Protein AF-A0A8S4RNW5-F1 (afdb_monomer_lite)

InterPro domains:
  IPR000172 Glucose-methanol-choline oxidoreductase, N-terminal [PF00732] (8-114)
  IPR007867 Glucose-methanol-choline oxidoreductase, C-terminal [PF05199] (219-259)
  IPR012132 Glucose-methanol-choline oxidoreductase [PTHR11552] (3-286)
  IPR029063 S-adenosyl-L-methionine-dependent methyltransferase superfamily [G3DSA:3.40.50.150] (297-457)
  IPR029063 S-adenosyl-L-methionine-dependent methyltransferase superfamily [SSF53335] (312-445)
  IPR036188 FAD/NAD(P)-binding domain superfamily [G3DSA:3.50.50.60] (15-107)
  IPR036188 FAD/NAD(P)-binding domain superfamily [SSF51905] (7-129)

Secondary structure (DSSP, 8-state):
-PPP-SEETTEE--HIIIIITTTTTT-TT----SS-EEEEEEE-TTS-EEEEEEEETTEEEEEE-SS-----SHHHHHHHHHHHTTEE-HHHHHTTT---SEE--TT--B----EEE---EEPPTTT-----HHHHHHHHHHHHH-SS--SGGG--GGGG-EEEE-SSTT-SS--EEEEEEEESSHHHHHH-HHHHHHT--S-TT--SEEEEEEEESS----BEEE--SS-TTSPPEEE--TT-SGGGHHHHHHHHHHHHS---HHHHHHHHHHHHHH-EEE--SS-TTS-EEE--TTSGGGG--GGG-SSS--GGGS--HHHHHHHHHHHH-GGGTTTSEEEEET-TTSHHHHHHHHTT-SEEEEE-SSHHHHHHHHHHHHHTT---EEE-S--TTS--TT-SEEEESS--SSHHHHHHHHHHHHHHHHTT-EEEE---TTTTTS--S---------------

pLDDT: mean 87.89, std 13.85, range [27.62, 98.62]

Organism: NCBI:txid348720

Foldseek 3Di:
DFDDDCDDLLHHNDCCNPPPVVCVVPDPPDDDDPQWAFQEFDADLVRAGFWTWTDHPNDIDIDGDPPDDDQDPDPFVSLLHCLSHQHEAPVQSVLQVHHHPYHDHRFWFDADWDKDWADKFFADPVPFQADDPVVQVVLVVVQVPDPRGDDLSSDQAQQSDKDFDDLDPPDPGGQKMWGKFADAPVVVCVVPVPVSVVPVPGRRSGHRIIITMMIGNDDPFIWGWHQDNVHSSDGIDTGNRPCVDVVSVSSNVSRRLVRPQCPDPVVLVVLVVLLPQQWDFDLPALRSLFTATARDPPGPVVPDDCVRDPDVDLQLRDCDPLNRLLLNLCLVPLVLAAQFAEEEEQCRQVSNQLSSQVSHHVAYEDEYLHVSSQSNNCVRCVVSVHDHHYDNDDCQPHDPPRGQEYEDGPPVPDPVSVVSNQVRVLVVQVVNHAYRGEDEPVVVVPRDHPHPHSDHDDPDDDDD

Sequence (464 aa):
MQSQTTAVDGERASTNHVLIRPIRHKRPNLFIRTNSEVQKILIDEYNNAYGVVFTKDNKEYKAYASKEVIVSAGVVNSPKLLMLSGIGPKEHLESLNIPVVKDLAVGENLQDHVSFNGMIVALSNETATTVCEEQILSDIKEYAKMKSKNGPLSGLGPIMSAAFVKSEPNLIAPDLQYQANHVPNWRQFIADPITSEKTAILPCAYYDAVVPRIMNLVPKSKGKLLLNKSDPHGPPIIHSNYLGDDRDIKPLMKGIRRSQVPTCSMMLKEFTAQFLRHTAPSRRHLTPELVLRLVTPSCPLWSARIEDSPFSDPFWGFYWPGGQATARYILDNSDIIRHRGVLDVGCGCGAGAIAAAMRNAKQVVANDIDPFAVIATNINAELNKIKVKTDVDDYVGRSCKDFDVILIGDMFYDEEFASVLFEWLNKLTADNKLIACILNSELGHSLPGKHSAVARFRKTTCDY

Radius of gyration: 31.72 Å; chains: 1; bounding box: 74×57×90 Å

Structure (mmCIF, N/CA/C/O backbone):
data_AF-A0A8S4RNW5-F1
#
_entry.id   AF-A0A8S4RNW5-F1
#
loop_
_atom_site.group_PDB
_atom_site.id
_atom_site.type_symbol
_atom_site.label_atom_id
_atom_site.label_alt_id
_atom_site.label_comp_id
_atom_site.label_asym_id
_atom_site.label_entity_id
_atom_site.label_seq_id
_atom_site.pdbx_PDB_ins_code
_atom_site.Cartn_x
_atom_site.Cartn_y
_atom_site.Cartn_z
_atom_site.occupancy
_atom_site.B_iso_or_equiv
_atom_site.auth_seq_id
_atom_site.auth_comp_id
_atom_site.auth_asym_id
_atom_site.auth_atom_id
_atom_site.pdbx_PDB_model_num
ATOM 1 N N . MET A 1 1 ? -1.239 18.654 -7.019 1.00 42.66 1 MET A N 1
ATOM 2 C CA . MET A 1 1 ? -2.241 18.575 -5.934 1.00 42.66 1 MET A CA 1
ATOM 3 C C . MET A 1 1 ? -1.449 18.571 -4.635 1.00 42.66 1 MET A C 1
ATOM 5 O O . MET A 1 1 ? -0.552 17.748 -4.533 1.00 42.66 1 MET A O 1
ATOM 9 N N . GLN A 1 2 ? -1.647 19.527 -3.723 1.00 52.03 2 GLN A N 1
ATOM 10 C CA . GLN A 1 2 ? -0.993 19.460 -2.408 1.00 52.03 2 GLN A CA 1
ATOM 11 C C . GLN A 1 2 ? -1.702 18.383 -1.585 1.00 52.03 2 GLN A C 1
ATOM 13 O O . GLN A 1 2 ? -2.925 18.436 -1.446 1.00 52.03 2 GLN A O 1
ATOM 18 N N . SER A 1 3 ? -0.958 17.395 -1.086 1.00 69.38 3 SER A N 1
ATOM 19 C CA . SER A 1 3 ? -1.514 16.394 -0.175 1.00 69.38 3 SER A CA 1
ATOM 20 C C . SER A 1 3 ? -1.998 17.086 1.094 1.00 69.38 3 SER A C 1
ATOM 22 O O . SER A 1 3 ? -1.244 17.819 1.732 1.00 69.38 3 SER A O 1
ATOM 24 N N . GLN A 1 4 ? -3.263 16.868 1.451 1.00 79.38 4 GLN A N 1
ATOM 25 C CA . GLN A 1 4 ? -3.797 17.327 2.728 1.00 79.38 4 GLN A CA 1
ATOM 26 C C . GLN A 1 4 ? -3.283 16.430 3.848 1.00 79.38 4 GLN A C 1
ATOM 28 O O . GLN A 1 4 ? -3.203 15.210 3.706 1.00 79.38 4 GLN A O 1
ATOM 33 N N . THR A 1 5 ? -2.946 17.041 4.976 1.00 84.31 5 THR A N 1
ATOM 34 C CA . THR A 1 5 ? -2.356 16.350 6.122 1.00 84.31 5 THR A CA 1
ATOM 35 C C . THR A 1 5 ? -3.096 16.752 7.385 1.00 84.31 5 THR A C 1
ATOM 37 O O . THR A 1 5 ? -3.551 17.888 7.499 1.00 84.31 5 THR A O 1
ATOM 40 N N . THR A 1 6 ? -3.182 15.861 8.373 1.00 89.88 6 THR A N 1
ATOM 41 C CA . THR A 1 6 ? -3.758 16.176 9.692 1.00 89.88 6 THR A CA 1
ATOM 42 C C . THR A 1 6 ? -2.746 16.932 10.562 1.00 89.88 6 THR A C 1
ATOM 44 O O . THR A 1 6 ? -2.322 16.446 11.617 1.00 89.88 6 THR A O 1
ATOM 47 N N . ALA A 1 7 ? -2.318 18.100 10.088 1.00 88.88 7 ALA A N 1
ATOM 48 C CA . ALA A 1 7 ? -1.363 18.981 10.744 1.00 88.88 7 ALA A CA 1
ATOM 49 C C . ALA A 1 7 ? -1.788 20.450 10.588 1.00 88.88 7 ALA A C 1
ATOM 51 O O . ALA A 1 7 ? -2.338 20.829 9.557 1.00 88.88 7 ALA A O 1
ATOM 52 N N . VAL A 1 8 ? -1.548 21.257 11.619 1.00 88.31 8 VAL A N 1
ATOM 53 C CA . VAL A 1 8 ? -1.801 22.703 11.653 1.00 88.31 8 VAL A CA 1
ATOM 54 C C . VAL A 1 8 ? -0.625 23.376 12.350 1.00 88.31 8 VAL A C 1
ATOM 56 O O . VAL A 1 8 ? -0.149 22.861 13.358 1.00 88.31 8 VAL A O 1
ATOM 59 N N . ASP A 1 9 ? -0.126 24.476 11.785 1.00 88.00 9 ASP A N 1
ATOM 60 C CA . ASP A 1 9 ? 1.001 25.252 12.325 1.00 88.00 9 ASP A CA 1
ATOM 61 C C . ASP A 1 9 ? 2.217 24.393 12.713 1.00 88.00 9 ASP A C 1
ATOM 63 O O . ASP A 1 9 ? 2.821 24.587 13.764 1.00 88.00 9 ASP A O 1
ATOM 67 N N . GLY A 1 10 ? 2.534 23.401 11.871 1.00 88.75 10 GLY A N 1
ATOM 68 C CA . GLY A 1 10 ? 3.649 22.470 12.056 1.00 88.75 10 GLY A CA 1
ATOM 69 C C . GLY A 1 10 ? 3.427 21.385 13.115 1.00 88.75 10 GLY A C 1
ATOM 70 O O . GLY A 1 10 ? 4.321 20.576 13.330 1.00 88.75 10 GLY A O 1
ATOM 71 N N . GLU A 1 11 ? 2.247 21.310 13.739 1.00 90.38 11 GLU A N 1
ATOM 72 C CA . GLU A 1 11 ? 1.900 20.310 14.752 1.00 90.38 11 GLU A CA 1
ATOM 73 C C . GLU A 1 11 ? 0.801 19.351 14.288 1.00 90.38 11 GLU A C 1
ATOM 75 O O . GLU A 1 11 ? -0.068 19.679 13.484 1.00 90.38 11 GLU A O 1
ATOM 80 N N . ARG A 1 12 ? 0.776 18.146 14.866 1.00 91.75 12 ARG A N 1
ATOM 81 C CA . ARG A 1 12 ? -0.306 17.179 14.646 1.00 91.75 12 ARG A CA 1
ATOM 82 C C . ARG A 1 12 ? -1.655 17.736 15.124 1.00 91.75 12 ARG A C 1
ATOM 84 O O . ARG A 1 12 ? -1.872 17.925 16.323 1.00 91.75 12 ARG A O 1
ATOM 91 N N . ALA A 1 13 ? -2.618 17.815 14.210 1.00 93.81 13 ALA A N 1
ATOM 92 C CA . ALA A 1 13 ? -4.005 18.178 14.493 1.00 93.81 13 ALA A CA 1
ATOM 93 C C . ALA A 1 13 ? -4.848 16.926 14.807 1.00 93.81 13 ALA A C 1
ATOM 95 O O . ALA A 1 13 ? -5.610 16.437 13.975 1.00 93.81 13 ALA A O 1
ATOM 96 N N . SER A 1 14 ? -4.688 16.352 16.006 1.00 94.75 14 SER A N 1
ATOM 97 C CA . SER A 1 14 ? -5.487 15.185 16.423 1.00 94.75 14 SER A CA 1
ATOM 98 C C . SER A 1 14 ? -6.941 15.554 16.741 1.00 94.75 14 SER A C 1
ATOM 100 O O . SER A 1 14 ? -7.240 16.690 17.110 1.00 94.75 14 SER A O 1
ATOM 102 N N . THR A 1 15 ? -7.851 14.576 16.697 1.00 94.31 15 THR A N 1
ATOM 103 C CA . THR A 1 15 ? -9.258 14.764 17.104 1.00 94.31 15 THR A CA 1
ATOM 104 C C . THR A 1 15 ? -9.376 15.316 18.527 1.00 94.31 15 THR A C 1
ATOM 106 O O . THR A 1 15 ? -10.154 16.235 18.772 1.00 94.31 15 THR A O 1
ATOM 109 N N . ASN A 1 16 ? -8.555 14.832 19.465 1.00 94.25 16 ASN A N 1
ATOM 110 C CA . ASN A 1 16 ? -8.503 15.377 20.820 1.00 94.25 16 ASN A CA 1
ATOM 111 C C . ASN A 1 16 ? -8.013 16.833 20.840 1.00 94.25 16 ASN A C 1
ATOM 113 O O . ASN A 1 16 ? -8.606 17.647 21.542 1.00 94.25 16 ASN A O 1
ATOM 117 N N . HIS A 1 17 ? -6.958 17.168 20.086 1.00 93.50 17 HIS A N 1
ATOM 118 C CA . HIS A 1 17 ? -6.445 18.540 20.016 1.00 93.50 17 HIS A CA 1
ATOM 119 C C . HIS A 1 17 ? -7.528 19.501 19.521 1.00 93.50 17 HIS A C 1
ATOM 121 O O . HIS A 1 17 ? -7.762 20.528 20.152 1.00 93.50 17 HIS A O 1
ATOM 127 N N . VAL A 1 18 ? -8.189 19.154 18.415 1.00 94.56 18 VAL A N 1
ATOM 128 C CA . VAL A 1 18 ? -9.098 20.061 17.708 1.00 94.56 18 VAL A CA 1
ATOM 129 C C . VAL A 1 18 ? -10.486 20.104 18.352 1.00 94.56 18 VAL A C 1
ATOM 131 O O . VAL A 1 18 ? -11.054 21.180 18.505 1.00 94.56 18 VAL A O 1
ATOM 134 N N . LEU A 1 19 ? -11.042 18.958 18.760 1.00 95.25 19 LEU A N 1
ATOM 135 C CA . LEU A 1 19 ? -12.449 18.869 19.176 1.00 95.25 19 LEU A CA 1
ATOM 136 C C . LEU A 1 19 ? -12.644 18.860 20.695 1.00 95.25 19 LEU A C 1
ATOM 138 O O . LEU A 1 19 ? -13.612 19.431 21.188 1.00 95.25 19 LEU A O 1
ATOM 142 N N . ILE A 1 20 ? -11.752 18.210 21.450 1.00 96.38 20 ILE A N 1
ATOM 143 C CA . ILE A 1 20 ? -11.988 17.898 22.871 1.00 96.38 20 ILE A CA 1
ATOM 144 C C . ILE A 1 20 ? -11.229 18.838 23.811 1.00 96.38 20 ILE A C 1
ATOM 146 O O . ILE A 1 20 ? -11.818 19.427 24.723 1.00 96.38 20 ILE A O 1
ATOM 150 N N . ARG A 1 21 ? -9.922 19.020 23.594 1.00 95.00 21 ARG A N 1
ATOM 151 C CA . ARG A 1 21 ? -9.050 19.878 24.412 1.00 95.00 21 ARG A CA 1
ATOM 152 C C . ARG A 1 21 ? -9.602 21.302 24.593 1.00 95.00 21 ARG A C 1
ATOM 154 O O . ARG A 1 21 ? -9.534 21.781 25.726 1.00 95.00 21 ARG A O 1
ATOM 161 N N . PRO A 1 22 ? -10.204 21.963 23.581 1.00 96.06 22 PRO A N 1
ATOM 162 C CA . PRO A 1 22 ? -10.723 23.323 23.741 1.00 96.06 22 PRO A CA 1
ATOM 163 C C . PRO A 1 22 ? -11.964 23.431 24.641 1.00 96.06 22 PRO A C 1
ATOM 165 O O . PRO A 1 22 ? -12.243 24.516 25.156 1.00 96.06 22 PRO A O 1
ATOM 168 N N . ILE A 1 23 ? -12.713 22.333 24.831 1.00 97.38 23 ILE A N 1
ATOM 169 C CA . ILE A 1 23 ? -14.019 22.330 25.518 1.00 97.38 23 ILE A CA 1
ATOM 170 C C . ILE A 1 23 ? -14.042 21.551 26.839 1.00 97.38 23 ILE A C 1
ATOM 172 O O . ILE A 1 23 ? -14.920 21.807 27.661 1.00 97.38 23 ILE A O 1
ATOM 176 N N . ARG A 1 24 ? -13.088 20.640 27.083 1.00 95.19 24 ARG A N 1
ATOM 177 C CA . ARG A 1 24 ? -13.108 19.698 28.226 1.00 95.19 24 ARG A CA 1
ATOM 178 C C . ARG A 1 24 ? -13.084 20.324 29.627 1.00 95.19 24 ARG A C 1
ATOM 180 O O . ARG A 1 24 ? -13.391 19.644 30.593 1.00 95.19 24 ARG A O 1
ATOM 187 N N . HIS A 1 25 ? -12.709 21.597 29.742 1.00 94.75 25 HIS A N 1
ATOM 188 C CA . HIS A 1 25 ? -12.743 22.359 31.001 1.00 94.75 25 HIS A CA 1
ATOM 189 C C . HIS A 1 25 ? -13.741 23.525 30.964 1.00 94.75 25 HIS A C 1
ATOM 191 O O . HIS A 1 25 ? -13.812 24.305 31.904 1.00 94.75 25 HIS A O 1
ATOM 197 N N . LYS A 1 26 ? -14.489 23.667 29.863 1.00 96.94 26 LYS A N 1
ATOM 198 C CA . LYS A 1 26 ? -15.482 24.732 29.663 1.00 96.94 26 LYS A CA 1
ATOM 199 C C . LYS A 1 26 ? -16.909 24.206 29.737 1.00 96.94 26 LYS A C 1
ATOM 201 O O . LYS A 1 26 ? -17.807 24.926 30.153 1.00 96.94 26 LYS A O 1
ATOM 206 N N . ARG A 1 27 ? -17.128 22.965 29.295 1.00 97.62 27 ARG A N 1
ATOM 207 C CA . ARG A 1 27 ? -18.448 22.334 29.262 1.00 97.62 27 ARG A CA 1
ATOM 208 C C . ARG A 1 27 ? -18.658 21.483 30.517 1.00 97.62 27 ARG A C 1
ATOM 210 O O . ARG A 1 27 ? -18.015 20.441 30.624 1.00 97.62 27 ARG A O 1
ATOM 217 N N . PRO A 1 28 ? -19.556 21.875 31.439 1.00 97.31 28 PRO A N 1
ATOM 218 C CA . PRO A 1 28 ? -19.772 21.142 32.690 1.00 97.31 28 PRO A CA 1
ATOM 219 C C . PRO A 1 28 ? -20.438 19.773 32.483 1.00 97.31 28 PRO A C 1
ATOM 221 O O . PRO A 1 28 ? -20.413 18.933 33.372 1.00 97.31 28 PRO A O 1
ATOM 224 N N . ASN A 1 29 ? -21.024 19.538 31.309 1.00 97.12 29 ASN A N 1
ATOM 225 C CA . ASN A 1 29 ? -21.684 18.291 30.934 1.00 97.12 29 ASN A CA 1
ATOM 226 C C . ASN A 1 29 ? -20.779 17.315 30.157 1.00 97.12 29 ASN A C 1
ATOM 228 O O . ASN A 1 29 ? -21.276 16.310 29.654 1.00 97.12 29 ASN A O 1
ATOM 232 N N . LEU A 1 30 ? -19.477 17.601 30.021 1.00 97.19 30 LEU A N 1
ATOM 233 C CA . LEU A 1 30 ? -18.513 16.714 29.368 1.00 97.19 30 LEU A CA 1
ATOM 234 C C . LEU A 1 30 ? -17.539 16.140 30.398 1.00 97.19 30 LEU A C 1
ATOM 236 O O . LEU A 1 30 ? -16.702 16.854 30.943 1.00 97.19 30 LEU A O 1
ATOM 240 N N . PHE A 1 31 ? -17.601 14.827 30.596 1.00 95.81 31 PHE A N 1
ATOM 241 C CA . PHE A 1 31 ? -16.709 14.103 31.494 1.00 95.81 31 PHE A CA 1
ATOM 242 C C . PHE A 1 31 ? -15.783 13.204 30.683 1.00 95.81 31 PHE A C 1
ATOM 244 O O . PHE A 1 31 ? -16.237 12.412 29.862 1.00 95.81 31 PHE A O 1
ATOM 251 N N . ILE A 1 32 ? -14.477 13.315 30.923 1.00 95.50 32 ILE A N 1
ATOM 252 C CA . ILE A 1 32 ? -13.460 12.502 30.253 1.00 95.50 32 ILE A CA 1
ATOM 253 C C . ILE A 1 32 ? -12.727 11.705 31.317 1.00 95.50 32 ILE A C 1
ATOM 255 O O . ILE A 1 32 ? -12.155 12.277 32.245 1.00 95.50 32 ILE A O 1
ATOM 259 N N . ARG A 1 33 ? -12.724 10.381 31.169 1.00 95.12 33 ARG A N 1
ATOM 260 C CA . ARG A 1 33 ? -11.964 9.479 32.030 1.00 95.12 33 ARG A CA 1
ATOM 261 C C . ARG A 1 33 ? -10.913 8.756 31.202 1.00 95.12 33 ARG A C 1
ATOM 263 O O . ARG A 1 33 ? -11.239 7.938 30.354 1.00 95.12 33 ARG A O 1
ATOM 270 N N . THR A 1 34 ? -9.653 9.104 31.432 1.00 95.44 34 THR A N 1
ATOM 271 C CA .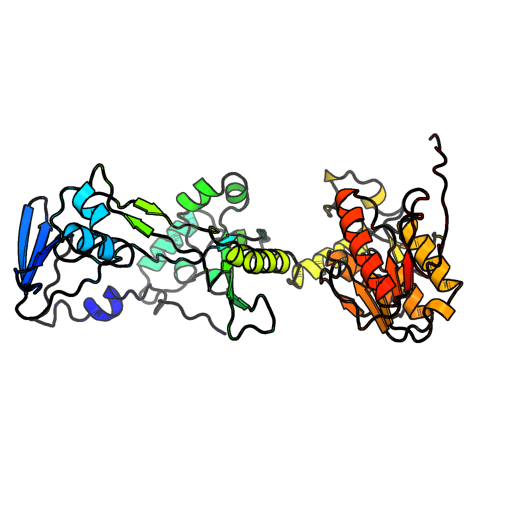 THR A 1 34 ? -8.495 8.402 30.867 1.00 95.44 34 THR A CA 1
ATOM 272 C C . THR A 1 34 ? -8.115 7.213 31.746 1.00 95.44 34 THR A C 1
ATOM 274 O O . THR A 1 34 ? -8.588 7.104 32.883 1.00 95.44 34 THR A O 1
ATOM 277 N N . ASN A 1 35 ? -7.257 6.327 31.227 1.00 96.00 35 ASN A N 1
ATOM 278 C CA . ASN A 1 35 ? -6.806 5.113 31.925 1.00 96.00 35 ASN A CA 1
ATOM 279 C C . ASN A 1 35 ? -7.998 4.291 32.449 1.00 96.00 35 ASN A C 1
ATOM 281 O O . ASN A 1 35 ? -8.024 3.872 33.601 1.00 96.00 35 ASN A O 1
ATOM 285 N N . SER A 1 36 ? -9.049 4.206 31.633 1.00 97.25 36 SER A N 1
ATOM 286 C CA . SER A 1 36 ? -10.333 3.590 31.963 1.00 97.25 36 SER A CA 1
ATOM 287 C C . SER A 1 36 ? -10.720 2.677 30.804 1.00 97.25 36 SER A C 1
ATOM 289 O O . SER A 1 36 ? -11.271 3.149 29.811 1.00 97.25 36 SER A O 1
ATOM 291 N N . GLU A 1 37 ? -10.354 1.400 30.886 1.00 96.44 37 GLU A N 1
ATOM 292 C CA . GLU A 1 37 ? -10.588 0.437 29.808 1.00 96.44 37 GLU A CA 1
ATOM 293 C C . GLU A 1 37 ? -11.956 -0.220 29.985 1.00 96.44 37 GLU A C 1
ATOM 295 O O . GLU A 1 37 ? -12.224 -0.864 30.998 1.00 96.44 37 GLU A O 1
ATOM 300 N N . VAL A 1 38 ? -12.842 -0.041 29.007 1.00 97.81 38 VAL A N 1
ATOM 301 C CA . VAL A 1 38 ? -14.165 -0.671 29.018 1.00 97.81 38 VAL A CA 1
ATOM 302 C C . VAL A 1 38 ? -14.011 -2.164 28.741 1.00 97.81 38 VAL A C 1
ATOM 304 O O . VAL A 1 38 ? -13.495 -2.547 27.697 1.00 97.81 38 VAL A O 1
ATOM 307 N N . GLN A 1 39 ? -14.491 -2.991 29.667 1.00 96.31 39 GLN A N 1
ATOM 308 C CA . GLN A 1 39 ? -14.394 -4.450 29.601 1.00 96.31 39 GLN A CA 1
ATOM 309 C C . GLN A 1 39 ? -15.665 -5.092 29.042 1.00 96.31 39 GLN A C 1
ATOM 311 O O . GLN A 1 39 ? -15.599 -6.143 28.409 1.00 96.31 39 GLN A O 1
ATOM 316 N N . LYS A 1 40 ? -16.832 -4.480 29.292 1.00 97.12 40 LYS A N 1
ATOM 317 C CA . LYS A 1 40 ? -18.132 -5.044 28.913 1.00 97.12 40 LYS A CA 1
ATOM 318 C C . LYS A 1 40 ? -19.211 -3.970 28.796 1.00 97.12 40 LYS A C 1
ATOM 320 O O . LYS A 1 40 ? -19.244 -3.033 29.593 1.00 97.12 40 LYS A O 1
ATOM 325 N N . ILE A 1 41 ? -20.121 -4.129 27.841 1.00 98.56 41 ILE A N 1
ATOM 326 C CA . ILE A 1 41 ? -21.363 -3.357 27.726 1.00 98.56 41 ILE A CA 1
ATOM 327 C C . ILE A 1 41 ? -22.449 -4.068 28.535 1.00 98.56 41 ILE A C 1
ATOM 329 O O . ILE A 1 41 ? -22.599 -5.287 28.468 1.00 98.56 41 ILE A O 1
ATOM 333 N N . LEU A 1 42 ? -23.194 -3.302 29.324 1.00 98.31 42 LEU A N 1
ATOM 334 C CA . LEU A 1 42 ? -24.329 -3.792 30.094 1.00 98.31 42 LEU A CA 1
ATOM 335 C C . LEU A 1 42 ? -25.584 -3.740 29.220 1.00 98.31 42 LEU A C 1
ATOM 337 O O . LEU A 1 42 ? -25.945 -2.663 28.741 1.00 98.31 42 LEU A O 1
ATOM 341 N N . ILE A 1 43 ? -26.211 -4.897 29.010 1.00 98.06 43 ILE A N 1
ATOM 342 C CA . ILE A 1 43 ? -27.360 -5.083 28.118 1.00 98.06 43 ILE A CA 1
ATOM 343 C C . ILE A 1 43 ? -28.463 -5.815 28.890 1.00 98.06 43 ILE A C 1
ATOM 345 O O . ILE A 1 43 ? -28.161 -6.772 29.605 1.00 98.06 43 ILE A O 1
ATOM 349 N N . ASP A 1 44 ? -29.702 -5.334 28.790 1.00 95.62 44 ASP A N 1
ATOM 350 C CA . ASP A 1 44 ? -30.875 -5.946 29.430 1.00 95.62 44 ASP A CA 1
ATOM 351 C C . ASP A 1 44 ? -31.486 -7.089 28.589 1.00 95.62 44 ASP A C 1
ATOM 353 O O . ASP A 1 44 ? -31.050 -7.366 27.468 1.00 95.62 44 ASP A O 1
ATOM 357 N N . GLU A 1 45 ? -32.516 -7.760 29.113 1.00 94.38 45 GLU A N 1
ATOM 358 C CA . GLU A 1 45 ? -33.208 -8.849 28.409 1.00 94.38 45 GLU A CA 1
ATOM 359 C C . GLU A 1 45 ? -33.927 -8.423 27.112 1.00 94.38 45 GLU A C 1
ATOM 361 O O . GLU A 1 45 ? -34.259 -9.270 26.280 1.00 94.38 45 GLU A O 1
ATOM 366 N N . TYR A 1 46 ? -34.140 -7.121 26.905 1.00 95.38 46 TYR A N 1
ATOM 367 C CA . TYR A 1 46 ? -34.763 -6.551 25.709 1.00 95.38 46 TYR A CA 1
ATOM 368 C C . TYR A 1 46 ? -33.729 -6.082 24.673 1.00 95.38 46 TYR A C 1
ATOM 370 O O . TYR A 1 46 ? -34.103 -5.523 23.641 1.00 95.38 46 TYR A O 1
ATOM 378 N N . ASN A 1 47 ? -32.441 -6.358 24.906 1.00 93.31 47 ASN A N 1
ATOM 379 C CA . ASN A 1 47 ? -31.300 -5.918 24.102 1.00 93.31 47 ASN A CA 1
ATOM 380 C C . ASN A 1 47 ? -31.029 -4.403 24.136 1.00 93.31 47 ASN A C 1
ATOM 382 O O . ASN A 1 47 ? -30.429 -3.866 23.201 1.00 93.31 47 ASN A O 1
ATOM 386 N N . ASN A 1 48 ? -31.409 -3.702 25.207 1.00 96.44 48 ASN A N 1
ATOM 387 C CA . ASN A 1 48 ? -31.038 -2.302 25.398 1.00 96.44 48 ASN A CA 1
ATOM 388 C C . ASN A 1 48 ? -29.699 -2.191 26.130 1.00 96.44 48 ASN A C 1
ATOM 390 O O . ASN A 1 48 ? -29.524 -2.713 27.233 1.00 96.44 48 ASN A O 1
ATOM 394 N N . ALA A 1 49 ? -28.755 -1.454 25.544 1.00 97.94 49 ALA A N 1
ATOM 395 C CA . ALA A 1 49 ? -27.504 -1.106 26.206 1.00 97.94 49 ALA A CA 1
ATOM 396 C C . ALA A 1 49 ? -27.730 0.042 27.203 1.00 97.94 49 ALA A C 1
ATOM 398 O O . ALA A 1 49 ? -28.010 1.171 26.800 1.00 97.94 49 ALA A O 1
ATOM 399 N N . TYR A 1 50 ? -27.567 -0.228 28.499 1.00 98.06 50 TYR A N 1
ATOM 400 C CA . TYR A 1 50 ? -27.860 0.732 29.574 1.00 98.06 50 TYR A CA 1
ATOM 401 C C . TYR A 1 50 ? -26.616 1.196 30.345 1.00 98.06 50 TYR A C 1
ATOM 403 O O . TYR A 1 50 ? -26.703 2.001 31.277 1.00 98.06 50 TYR A O 1
ATOM 411 N N . GLY A 1 51 ? -25.428 0.710 29.984 1.00 98.56 51 GLY A N 1
ATOM 412 C CA . GLY A 1 51 ? -24.187 1.140 30.615 1.00 98.56 51 GLY A CA 1
ATOM 413 C C . GLY A 1 51 ? -22.970 0.334 30.196 1.00 98.56 51 GLY A C 1
ATOM 414 O O . GLY A 1 51 ? -23.014 -0.472 29.270 1.00 98.56 51 GLY A O 1
ATOM 415 N N . VAL A 1 52 ? -21.869 0.555 30.905 1.00 98.56 52 VAL A N 1
ATOM 416 C CA . VAL A 1 52 ? -20.601 -0.146 30.706 1.00 98.56 52 VAL A CA 1
ATOM 417 C C . VAL A 1 52 ? -19.944 -0.490 32.036 1.00 98.56 52 VAL A C 1
ATOM 419 O O . VAL A 1 52 ? -20.079 0.234 33.028 1.00 98.56 52 VAL A O 1
ATOM 422 N N . VAL A 1 53 ? -19.187 -1.581 32.025 1.00 98.25 53 VAL A N 1
ATOM 423 C CA . VAL A 1 53 ? -18.214 -1.949 33.052 1.00 98.25 53 VAL A CA 1
ATOM 424 C C . VAL A 1 53 ? -16.830 -1.586 32.530 1.00 98.25 53 VAL A C 1
ATOM 426 O O . VAL A 1 53 ? -16.478 -1.948 31.406 1.00 98.25 53 VAL A O 1
ATOM 429 N N . PHE A 1 54 ? -16.039 -0.875 33.326 1.00 97.81 54 PHE A N 1
ATOM 430 C CA . PHE A 1 54 ? -14.674 -0.503 32.967 1.00 97.81 54 PHE A CA 1
ATOM 431 C C . PHE A 1 54 ? -13.719 -0.673 34.141 1.00 97.81 54 PHE A C 1
ATOM 433 O O . PHE A 1 54 ? -14.110 -0.550 35.302 1.00 97.81 54 PHE A O 1
ATOM 440 N N . THR A 1 55 ? -12.454 -0.926 33.834 1.00 96.94 55 THR A N 1
ATOM 441 C CA . THR A 1 55 ? -11.377 -1.025 34.814 1.00 96.94 55 THR A CA 1
ATOM 442 C C . THR A 1 55 ? -10.559 0.255 34.835 1.00 96.94 55 THR A C 1
ATOM 444 O O . THR A 1 55 ? -10.243 0.839 33.798 1.00 96.94 55 THR A O 1
ATOM 447 N N . LYS A 1 56 ? -10.215 0.709 36.037 1.00 95.62 56 LYS A N 1
ATOM 448 C CA . LYS A 1 56 ? -9.290 1.816 36.270 1.00 95.62 56 LYS A CA 1
ATOM 449 C C . LYS A 1 56 ? -8.475 1.517 37.518 1.00 95.62 56 LYS A C 1
ATOM 451 O O . LYS A 1 56 ? -9.048 1.154 38.539 1.00 95.62 56 LYS A O 1
ATOM 456 N N . ASP A 1 57 ? -7.156 1.662 37.431 1.00 93.50 57 ASP A N 1
ATOM 457 C CA . ASP A 1 57 ? -6.237 1.396 38.546 1.00 93.50 57 ASP A CA 1
ATOM 458 C C . ASP A 1 57 ? -6.477 0.001 39.172 1.00 93.50 57 ASP A C 1
ATOM 460 O O . ASP A 1 57 ? -6.533 -0.159 40.391 1.00 93.50 57 ASP A O 1
ATOM 464 N N . ASN A 1 58 ? -6.694 -1.006 38.311 1.00 90.81 58 ASN A N 1
ATOM 465 C CA . ASN A 1 58 ? -7.041 -2.393 38.658 1.00 90.81 58 ASN A CA 1
ATOM 466 C C . ASN A 1 58 ? -8.328 -2.570 39.487 1.00 90.81 58 ASN A C 1
ATOM 468 O O . ASN A 1 58 ? -8.523 -3.606 40.120 1.00 90.81 58 ASN A O 1
ATOM 472 N N . LYS A 1 59 ? -9.226 -1.580 39.477 1.00 96.00 59 LYS A N 1
ATOM 473 C CA . LYS A 1 59 ? -10.549 -1.653 40.107 1.00 96.00 59 LYS A CA 1
ATOM 474 C C . LYS A 1 59 ? -11.649 -1.556 39.065 1.00 96.00 59 LYS A C 1
ATOM 476 O O . LYS A 1 59 ? -11.547 -0.786 38.111 1.00 96.00 59 LYS A O 1
ATOM 481 N N . GLU A 1 60 ? -12.703 -2.334 39.266 1.00 97.44 60 GLU A N 1
ATOM 482 C CA . GLU A 1 60 ? -13.886 -2.321 38.414 1.00 97.44 60 GLU A CA 1
ATOM 483 C C . GLU A 1 60 ? -14.841 -1.189 38.814 1.00 97.44 60 GLU A C 1
ATOM 485 O O . GLU A 1 60 ? -15.095 -0.941 39.994 1.00 97.44 60 GLU A O 1
ATOM 490 N N . TYR A 1 61 ? -15.396 -0.516 37.811 1.00 98.12 61 TYR A N 1
ATOM 491 C CA . TYR A 1 61 ? -16.394 0.531 37.953 1.00 98.12 61 TYR A CA 1
ATOM 492 C C . TYR A 1 61 ? -17.518 0.334 36.938 1.00 98.12 61 TYR A C 1
ATOM 494 O O . TYR A 1 61 ? -17.325 -0.232 35.862 1.00 98.12 61 TYR A O 1
ATOM 502 N N . LYS A 1 62 ? -18.696 0.874 37.260 1.00 98.25 62 LYS A N 1
ATOM 503 C CA . LYS A 1 62 ? -19.854 0.913 36.362 1.00 98.25 62 LYS A CA 1
ATOM 504 C C . LYS A 1 62 ? -20.214 2.353 36.026 1.00 98.25 62 LYS A C 1
ATOM 506 O O . LYS A 1 62 ? -20.191 3.221 36.900 1.00 98.25 62 LYS A O 1
ATOM 511 N N . ALA A 1 63 ? -20.554 2.597 34.767 1.00 98.06 63 ALA A N 1
ATOM 512 C CA . ALA A 1 63 ? -21.148 3.847 34.308 1.00 98.06 63 ALA A CA 1
ATOM 513 C C . ALA A 1 63 ? -22.451 3.535 33.571 1.00 98.06 63 ALA A C 1
ATOM 515 O O . ALA A 1 63 ? -22.461 2.707 32.663 1.00 98.06 63 ALA A O 1
ATOM 516 N N . TYR A 1 64 ? -23.537 4.193 33.966 1.00 98.25 64 TYR A N 1
ATOM 517 C CA . TYR A 1 64 ? -24.862 3.990 33.386 1.00 98.25 64 TYR A CA 1
ATOM 518 C C . TYR A 1 64 ? -25.192 5.101 32.391 1.00 98.25 64 TYR A C 1
ATOM 520 O O . TYR A 1 64 ? -24.818 6.258 32.596 1.00 98.25 64 TYR A O 1
ATOM 528 N N . ALA A 1 65 ? -25.897 4.742 31.324 1.00 98.00 65 ALA A N 1
ATOM 529 C CA . ALA A 1 65 ? -26.347 5.652 30.284 1.00 98.00 65 ALA A CA 1
ATOM 530 C C . ALA A 1 65 ? -27.876 5.748 30.313 1.00 98.00 65 ALA A C 1
ATOM 532 O O . ALA A 1 65 ? -28.566 4.737 30.312 1.00 98.00 65 ALA A O 1
ATOM 533 N N . SER A 1 66 ? -28.411 6.971 30.313 1.00 97.19 66 SER A N 1
ATOM 534 C CA . SER A 1 66 ? -29.861 7.213 30.265 1.00 97.19 66 SER A CA 1
ATOM 535 C C . SER A 1 66 ? -30.445 7.194 28.852 1.00 97.19 66 SER A C 1
ATOM 537 O O . SER A 1 66 ? -31.662 7.249 28.699 1.00 97.19 66 SER A O 1
ATOM 539 N N . LYS A 1 67 ? -29.589 7.179 27.823 1.00 97.56 67 LYS A N 1
ATOM 540 C CA . LYS A 1 67 ? -29.993 7.180 26.414 1.00 97.56 67 LYS A CA 1
ATOM 541 C C . LYS A 1 67 ? -29.294 6.074 25.640 1.00 97.56 67 LYS A C 1
ATOM 543 O O . LYS A 1 67 ? -29.927 5.101 25.265 1.00 97.56 67 LYS A O 1
ATOM 548 N N . GLU A 1 68 ? -27.996 6.237 25.402 1.00 98.06 68 GLU A N 1
ATOM 549 C CA . GLU A 1 68 ? -27.249 5.388 24.477 1.00 98.06 68 GLU A CA 1
ATOM 550 C C . GLU A 1 68 ? -25.818 5.156 24.965 1.00 98.06 68 GLU A C 1
ATOM 552 O O . GLU A 1 68 ? -25.209 6.020 25.607 1.00 98.06 68 GLU A O 1
ATOM 557 N N . VAL A 1 69 ? -25.265 4.001 24.593 1.00 98.44 69 VAL A N 1
ATOM 558 C CA . VAL A 1 69 ? -23.836 3.692 24.674 1.00 98.44 69 VAL A CA 1
ATOM 559 C C . VAL A 1 69 ? -23.276 3.697 23.252 1.00 98.44 69 VAL A C 1
ATOM 561 O O . VAL A 1 69 ? -23.681 2.887 22.424 1.00 98.44 69 VAL A O 1
ATOM 564 N N . ILE A 1 70 ? -22.328 4.593 22.966 1.00 98.44 70 ILE A N 1
ATOM 565 C CA . ILE A 1 70 ? -21.699 4.712 21.642 1.00 98.44 70 ILE A CA 1
ATOM 566 C C . ILE A 1 70 ? -20.319 4.051 21.682 1.00 98.44 70 ILE A C 1
ATOM 568 O O . ILE A 1 70 ? -19.415 4.519 22.378 1.00 98.44 70 ILE A O 1
ATOM 572 N N . VAL A 1 71 ? -20.144 2.968 20.922 1.00 98.31 71 VAL A N 1
ATOM 573 C CA . VAL A 1 71 ? -18.863 2.259 20.815 1.00 98.31 71 VAL A CA 1
ATOM 574 C C . VAL A 1 71 ? -18.000 2.906 19.732 1.00 98.31 71 VAL A C 1
ATOM 576 O O . VAL A 1 71 ? -18.279 2.780 18.544 1.00 98.31 71 VAL A O 1
ATOM 579 N N . SER A 1 72 ? -16.916 3.557 20.155 1.00 98.19 72 SER A N 1
ATOM 580 C CA . SER A 1 72 ? -15.954 4.239 19.271 1.00 98.19 72 SER A CA 1
ATOM 581 C C . SER A 1 72 ? -14.515 3.772 19.519 1.00 98.19 72 SER A C 1
ATOM 583 O O . SER A 1 72 ? -13.580 4.569 19.499 1.00 98.19 72 SER A O 1
ATOM 585 N N . ALA A 1 73 ? -14.321 2.479 19.793 1.00 97.50 73 ALA A N 1
ATOM 586 C CA . ALA A 1 73 ? -13.025 1.908 20.177 1.00 97.50 73 ALA A CA 1
ATOM 587 C C . ALA A 1 73 ? -12.112 1.565 18.974 1.00 97.50 73 ALA A C 1
ATOM 589 O O . ALA A 1 73 ? -11.034 0.997 19.141 1.00 97.50 73 ALA A O 1
ATOM 590 N N . GLY A 1 74 ? -12.522 1.918 17.751 1.00 97.50 74 GLY A N 1
ATOM 591 C CA . GLY A 1 74 ? -11.778 1.656 16.516 1.00 97.50 74 GLY A CA 1
ATOM 592 C C . GLY A 1 74 ? -11.956 0.233 15.979 1.00 97.50 74 GLY A C 1
ATOM 593 O O . GLY A 1 74 ? -12.643 -0.591 16.587 1.00 97.50 74 GLY A O 1
ATOM 594 N N . VAL A 1 75 ? -11.341 -0.043 14.825 1.00 97.19 75 VAL A N 1
ATOM 595 C CA . VAL A 1 75 ? -11.540 -1.279 14.037 1.00 97.19 75 VAL A CA 1
ATOM 596 C C . VAL A 1 75 ? -11.155 -2.561 14.786 1.00 97.19 75 VAL A C 1
ATOM 598 O O . VAL A 1 75 ? -11.742 -3.606 14.540 1.00 97.19 75 VAL A O 1
ATOM 601 N N . VAL A 1 76 ? -10.220 -2.477 15.738 1.00 97.00 76 VAL A N 1
ATOM 602 C CA . VAL A 1 76 ? -9.752 -3.631 16.525 1.00 97.00 76 VAL A CA 1
ATOM 603 C C . VAL A 1 76 ? -10.567 -3.807 17.807 1.00 97.00 76 VAL A C 1
ATOM 605 O O . VAL A 1 76 ? -11.127 -4.872 18.060 1.00 97.00 76 VAL A O 1
ATOM 608 N N . ASN A 1 77 ? -10.666 -2.761 18.631 1.00 97.56 77 ASN A N 1
ATOM 609 C CA . ASN A 1 77 ? -11.231 -2.911 19.974 1.00 97.56 77 ASN A CA 1
ATOM 610 C C . ASN A 1 77 ? -12.764 -2.843 20.007 1.00 97.56 77 ASN A C 1
ATOM 612 O O . ASN A 1 77 ? -13.357 -3.368 20.944 1.00 97.56 77 ASN A O 1
ATOM 616 N N . SER A 1 78 ? -13.426 -2.257 19.002 1.00 98.50 78 SER A N 1
ATOM 617 C CA . SER A 1 78 ? -14.898 -2.261 18.938 1.00 98.50 78 SER A CA 1
ATOM 618 C C . SER A 1 78 ? -15.469 -3.673 18.756 1.00 98.50 78 SER A C 1
ATOM 620 O O . SER A 1 78 ? -16.289 -4.066 19.586 1.00 98.50 78 SER A O 1
ATOM 622 N N . PRO A 1 79 ? -15.041 -4.478 17.756 1.00 98.25 79 PRO A N 1
ATOM 623 C CA . PRO A 1 79 ? -15.525 -5.852 17.639 1.00 98.25 79 PRO A CA 1
ATOM 624 C C . PRO A 1 79 ? -15.110 -6.717 18.833 1.00 98.25 79 PRO A C 1
ATOM 626 O O . PRO A 1 79 ? -15.920 -7.513 19.298 1.00 98.25 79 PRO A O 1
ATOM 629 N N . LYS A 1 80 ? -13.906 -6.519 19.394 1.00 98.19 80 LYS A N 1
ATOM 630 C CA . LYS A 1 80 ? -13.491 -7.184 20.641 1.00 98.19 80 LYS A CA 1
ATOM 631 C C . LYS A 1 80 ? -14.476 -6.904 21.783 1.00 98.19 80 LYS A C 1
ATOM 633 O O . LYS A 1 80 ? -14.972 -7.842 22.398 1.00 98.19 80 LYS A O 1
ATOM 638 N N . LEU A 1 81 ? -14.787 -5.634 22.049 1.00 98.50 81 LEU A N 1
ATOM 639 C CA . LEU A 1 81 ? -15.703 -5.243 23.124 1.00 98.50 81 LEU A CA 1
ATOM 640 C C . LEU A 1 81 ? -17.123 -5.778 22.897 1.00 98.50 81 LEU A C 1
ATOM 642 O O . LEU A 1 81 ? -17.755 -6.249 23.842 1.00 98.50 81 LEU A O 1
ATOM 646 N N . LEU A 1 82 ? -17.623 -5.725 21.661 1.00 98.62 82 LEU A N 1
ATOM 647 C CA . LEU A 1 82 ? -18.931 -6.281 21.311 1.00 98.62 82 LEU A CA 1
ATOM 648 C C . LEU A 1 82 ? -18.979 -7.790 21.578 1.00 98.62 82 LEU A C 1
ATOM 650 O O . LEU A 1 82 ? -19.884 -8.245 22.276 1.00 98.62 82 LEU A O 1
ATOM 654 N N . MET A 1 83 ? -17.963 -8.539 21.133 1.00 98.56 83 MET A N 1
ATOM 655 C CA . MET A 1 83 ? -17.873 -9.980 21.382 1.00 98.56 83 MET A CA 1
ATOM 656 C C . MET A 1 83 ? -17.785 -10.300 22.879 1.00 98.56 83 MET A C 1
ATOM 658 O O . MET A 1 83 ? -18.535 -11.143 23.359 1.00 98.56 83 MET A O 1
ATOM 662 N N . LEU A 1 84 ? -16.957 -9.581 23.649 1.00 98.19 84 LEU A N 1
ATOM 663 C CA . LEU A 1 84 ? -16.886 -9.718 25.117 1.00 98.19 84 LEU A CA 1
ATOM 664 C C . LEU A 1 84 ? -18.213 -9.386 25.822 1.00 98.19 84 LEU A C 1
ATOM 666 O O . LEU A 1 84 ? -18.478 -9.845 26.934 1.00 98.19 84 LEU A O 1
ATOM 670 N N . SER A 1 85 ? -19.066 -8.601 25.166 1.00 98.44 85 SER A N 1
ATOM 671 C CA . SER A 1 85 ? -20.406 -8.248 25.641 1.00 98.44 85 SER A CA 1
ATOM 672 C C . SER A 1 85 ? -21.494 -9.212 25.155 1.00 98.44 85 SER A C 1
ATOM 674 O O . SER A 1 85 ? -22.669 -8.963 25.408 1.00 98.44 85 SER A O 1
ATOM 676 N N . GLY A 1 86 ? -21.125 -10.307 24.482 1.00 98.12 86 GLY A N 1
ATOM 677 C CA . GLY A 1 86 ? -22.059 -11.314 23.978 1.00 98.12 86 GLY A CA 1
ATOM 678 C C . GLY A 1 86 ? -22.674 -10.993 22.613 1.00 98.12 86 GLY A C 1
ATOM 679 O O . GLY A 1 86 ? -23.639 -11.645 22.218 1.00 98.12 86 GLY A O 1
ATOM 680 N N . ILE A 1 87 ? -22.152 -9.997 21.887 1.00 98.62 87 ILE A N 1
ATOM 681 C CA . ILE A 1 87 ? -22.600 -9.637 20.535 1.00 98.62 87 ILE A CA 1
ATOM 682 C C . ILE A 1 87 ? -21.528 -10.045 19.519 1.00 98.62 87 ILE A C 1
ATOM 684 O O . ILE A 1 87 ? -20.487 -9.398 19.403 1.00 98.62 87 ILE A O 1
ATOM 688 N N . GLY A 1 88 ? -21.781 -11.107 18.761 1.00 98.50 88 GLY A N 1
ATOM 689 C CA . GLY A 1 88 ? -20.827 -11.650 17.797 1.00 98.50 88 GLY A CA 1
ATOM 690 C C . GLY A 1 88 ? -21.172 -13.064 17.338 1.00 98.50 88 GLY A C 1
ATOM 691 O O . GLY A 1 88 ? -22.267 -13.530 17.648 1.00 98.50 88 GLY A O 1
ATOM 692 N N . PRO A 1 89 ? -20.274 -13.740 16.597 1.00 98.56 89 PRO A N 1
ATOM 693 C CA . PRO A 1 89 ? -20.573 -15.042 16.013 1.00 98.56 89 PRO A CA 1
ATOM 694 C C . PRO A 1 89 ? -20.858 -16.077 17.102 1.00 98.56 89 PRO A C 1
ATOM 696 O O . PRO A 1 89 ? -19.981 -16.366 17.921 1.00 98.56 89 PRO A O 1
ATOM 699 N N . LYS A 1 90 ? -22.074 -16.634 17.105 1.00 98.62 90 LYS A N 1
ATOM 700 C CA . LYS A 1 90 ? -22.572 -17.528 18.162 1.00 98.62 90 LYS A CA 1
ATOM 701 C C . LYS A 1 90 ? -21.588 -18.644 18.522 1.00 98.62 90 LYS A C 1
ATOM 703 O O . LYS A 1 90 ? -21.205 -18.758 19.682 1.00 98.62 90 LYS A O 1
ATOM 708 N N . GLU A 1 91 ? -21.126 -19.406 17.533 1.00 98.19 91 GLU A N 1
ATOM 709 C CA . GLU A 1 91 ? -20.218 -20.544 17.749 1.00 98.19 91 GLU A CA 1
ATOM 710 C C . GLU A 1 91 ? -18.891 -20.122 18.402 1.00 98.19 91 GLU A C 1
ATOM 712 O O . GLU A 1 91 ? -18.367 -20.810 19.279 1.00 98.19 91 GLU A O 1
ATOM 717 N N . HIS A 1 92 ? -18.349 -18.964 18.008 1.00 98.19 92 HIS A N 1
ATOM 718 C CA . HIS A 1 92 ? -17.103 -18.442 18.572 1.00 98.19 92 HIS A CA 1
ATOM 719 C C . HIS A 1 92 ? -17.291 -18.020 20.032 1.00 98.19 92 HIS A C 1
ATOM 721 O O . HIS A 1 92 ? -16.470 -18.371 20.878 1.00 98.19 92 HIS A O 1
ATOM 727 N N . LEU A 1 93 ? -18.387 -17.319 20.341 1.00 98.50 93 LEU A N 1
ATOM 728 C CA . LEU A 1 93 ? -18.718 -16.894 21.704 1.00 98.50 93 LEU A CA 1
ATOM 729 C C . LEU A 1 93 ? -18.978 -18.084 22.637 1.00 98.50 93 LEU A C 1
ATOM 731 O O . LEU A 1 93 ? -18.423 -18.136 23.736 1.00 98.50 93 LEU A O 1
ATOM 735 N N . GLU A 1 94 ? -19.757 -19.067 22.179 1.00 98.06 94 GLU A N 1
ATOM 736 C CA . GLU A 1 94 ? -20.043 -20.296 22.927 1.00 98.06 94 GLU A CA 1
ATOM 737 C C . GLU A 1 94 ? -18.758 -21.082 23.212 1.00 98.06 94 GLU A C 1
ATOM 739 O O . GLU A 1 94 ? -18.562 -21.548 24.333 1.00 98.06 94 GLU A O 1
ATOM 744 N N . SER A 1 95 ? -17.818 -21.134 22.257 1.00 97.56 95 SER A N 1
ATOM 745 C CA . SER A 1 95 ? -16.516 -21.792 22.456 1.00 97.56 95 SER A CA 1
ATOM 746 C C . SER A 1 95 ? -15.648 -21.161 23.556 1.00 97.56 95 SER A C 1
ATOM 748 O O . SER A 1 95 ? -14.707 -21.792 24.038 1.00 97.56 95 SER A O 1
ATOM 750 N N . LEU A 1 96 ? -15.961 -19.923 23.952 1.00 97.62 96 LEU A N 1
ATOM 751 C CA . LEU A 1 96 ? -15.281 -19.157 25.000 1.00 97.62 96 LEU A CA 1
ATOM 752 C C . LEU A 1 96 ? -16.109 -19.036 26.283 1.00 97.62 96 LEU A C 1
ATOM 754 O O . LEU A 1 96 ? -15.718 -18.304 27.191 1.00 97.62 96 LEU A O 1
ATOM 758 N N . ASN A 1 97 ? -17.245 -19.737 26.369 1.00 96.88 97 ASN A N 1
ATOM 759 C CA . ASN A 1 97 ? -18.205 -19.634 27.469 1.00 96.88 97 ASN A CA 1
ATOM 760 C C . ASN A 1 97 ? -18.741 -18.205 27.681 1.00 96.88 97 ASN A C 1
ATOM 762 O O . ASN A 1 97 ? -19.039 -17.802 28.807 1.00 96.88 97 ASN A O 1
ATOM 766 N N . ILE A 1 98 ? -18.866 -17.424 26.603 1.00 97.62 98 ILE A N 1
ATOM 767 C CA . ILE A 1 98 ? -19.470 -16.091 26.641 1.00 97.62 98 ILE A CA 1
ATOM 768 C C . ILE A 1 98 ? -20.962 -16.232 26.308 1.00 97.62 98 ILE A C 1
ATOM 770 O O . ILE A 1 98 ? -21.292 -16.711 25.222 1.00 97.62 98 ILE A O 1
ATOM 774 N N . PRO A 1 99 ? -21.881 -15.803 27.196 1.00 97.06 99 PRO A N 1
ATOM 775 C CA . PRO A 1 99 ? -23.310 -15.824 26.903 1.00 97.06 99 PRO A CA 1
ATOM 776 C C . PRO A 1 99 ? -23.640 -15.003 25.656 1.00 97.06 99 PRO A C 1
ATOM 778 O O . PRO A 1 99 ? -23.265 -13.833 25.553 1.00 97.06 99 PRO A O 1
ATOM 781 N N . VAL A 1 100 ? -24.365 -15.615 24.721 1.00 98.25 100 VAL A N 1
ATOM 782 C CA . VAL A 1 100 ? -24.751 -14.972 23.464 1.00 98.25 100 VAL A CA 1
ATOM 783 C C . VAL A 1 100 ? -25.982 -14.105 23.697 1.00 98.25 100 VAL A C 1
ATOM 785 O O . VAL A 1 100 ? -27.073 -14.607 23.948 1.00 98.25 100 VAL A O 1
ATOM 788 N N . VAL A 1 101 ? -25.792 -12.794 23.591 1.00 98.12 101 VAL A N 1
ATOM 789 C CA . VAL A 1 101 ? -26.863 -11.791 23.579 1.00 98.12 101 VAL A CA 1
ATOM 790 C C . VAL A 1 101 ? -27.425 -11.668 22.165 1.00 98.12 101 VAL A C 1
ATOM 792 O O . VAL A 1 101 ? -28.637 -11.697 21.958 1.00 98.12 101 VAL A O 1
ATOM 795 N N . LYS A 1 102 ? -26.542 -11.569 21.162 1.00 98.19 102 LYS A N 1
ATOM 796 C CA . LYS A 1 102 ? -26.944 -11.467 19.759 1.00 98.19 102 LYS A CA 1
ATOM 797 C C . LYS A 1 102 ? -25.916 -12.100 18.827 1.00 98.19 102 LYS A C 1
ATOM 799 O O . LYS A 1 102 ? -24.749 -11.718 18.839 1.00 98.19 102 LYS A O 1
ATOM 804 N N . ASP A 1 103 ? -26.389 -13.004 17.976 1.00 98.50 103 ASP A N 1
ATOM 805 C CA . ASP A 1 103 ? -25.595 -13.605 16.906 1.00 98.50 103 ASP A CA 1
ATOM 806 C C . ASP A 1 103 ? -25.483 -12.645 15.711 1.00 98.50 103 ASP A C 1
ATOM 808 O O . ASP A 1 103 ? -26.480 -12.340 15.049 1.00 98.50 103 ASP A O 1
ATOM 812 N N . LEU A 1 104 ? -24.283 -12.107 15.484 1.00 98.31 104 LEU A N 1
ATOM 813 C CA . LEU A 1 104 ? -23.951 -11.174 14.401 1.00 98.31 104 LEU A CA 1
ATOM 814 C C . LEU A 1 104 ? -22.526 -11.440 13.907 1.00 98.31 104 LEU A C 1
ATOM 816 O O . LEU A 1 104 ? -21.668 -11.854 14.680 1.00 98.31 104 LEU A O 1
ATOM 820 N N . ALA A 1 105 ? -22.229 -11.100 12.651 1.00 98.31 105 ALA A N 1
ATOM 821 C CA . ALA A 1 105 ? -20.902 -11.254 12.038 1.00 98.31 105 ALA A CA 1
ATOM 822 C C . ALA A 1 105 ? -19.860 -10.221 12.539 1.00 98.31 105 ALA A C 1
ATOM 824 O O . ALA A 1 105 ? -19.158 -9.581 11.756 1.00 98.31 105 ALA A O 1
ATOM 825 N N . VAL A 1 106 ? -19.783 -10.002 13.853 1.00 98.56 106 VAL A N 1
ATOM 826 C CA . VAL A 1 106 ? -18.814 -9.097 14.483 1.00 98.56 106 VAL A CA 1
ATOM 827 C C . VAL A 1 106 ? -17.410 -9.677 14.356 1.00 98.56 106 VAL A C 1
ATOM 829 O O . VAL A 1 106 ? -17.186 -10.843 14.655 1.00 98.56 106 VAL A O 1
ATOM 832 N N . GLY A 1 107 ? -16.459 -8.837 13.945 1.00 97.88 107 GLY A N 1
ATOM 833 C CA . GLY A 1 107 ? -15.070 -9.238 13.720 1.00 97.88 107 GLY A CA 1
ATOM 834 C C . GLY A 1 107 ? -14.797 -9.727 12.298 1.00 97.88 107 GLY A C 1
ATOM 835 O O . GLY A 1 107 ? -13.640 -9.763 11.899 1.00 97.88 107 GLY A O 1
ATOM 836 N N . GLU A 1 108 ? -15.820 -10.022 11.500 1.00 98.06 108 GLU A N 1
ATOM 837 C CA . GLU A 1 108 ? -15.664 -10.397 10.092 1.00 98.06 108 GLU A CA 1
ATOM 838 C C . GLU A 1 108 ? -15.432 -9.176 9.183 1.00 98.06 108 GLU A C 1
ATOM 840 O O . GLU A 1 108 ? -15.616 -8.023 9.582 1.00 98.06 108 GLU A O 1
ATOM 845 N N . ASN A 1 109 ? -15.070 -9.433 7.920 1.00 97.25 109 ASN A N 1
ATOM 846 C CA . ASN A 1 109 ? -14.935 -8.416 6.866 1.00 97.25 109 ASN A CA 1
ATOM 847 C C . ASN A 1 109 ? -13.869 -7.337 7.165 1.00 97.25 109 ASN A C 1
ATOM 849 O O . ASN A 1 109 ? -14.003 -6.192 6.722 1.00 97.25 109 ASN A O 1
ATOM 853 N N . LEU A 1 110 ? -12.796 -7.707 7.876 1.00 97.75 110 LEU A N 1
ATOM 854 C CA . LEU A 1 110 ? -11.624 -6.851 8.064 1.00 97.75 110 LEU A CA 1
ATOM 855 C C . LEU A 1 110 ? -10.969 -6.597 6.702 1.00 97.75 110 LEU A C 1
ATOM 857 O O . LEU A 1 110 ? -10.663 -7.533 5.971 1.00 97.75 110 LEU A O 1
ATOM 861 N N . GLN A 1 111 ? -10.753 -5.335 6.359 1.00 96.31 111 GLN A N 1
ATOM 862 C CA . GLN A 1 111 ? -10.080 -4.929 5.129 1.00 96.31 111 GLN A CA 1
ATOM 863 C C . GLN A 1 111 ? -9.014 -3.903 5.485 1.00 96.31 111 GLN A C 1
ATOM 865 O O . GLN A 1 111 ? -9.245 -3.039 6.331 1.00 96.31 111 GLN A O 1
ATOM 870 N N . ASP A 1 112 ? -7.864 -4.014 4.836 1.00 95.94 112 ASP A N 1
ATOM 871 C CA . ASP A 1 112 ? -6.755 -3.078 4.972 1.00 95.94 112 ASP A CA 1
ATOM 872 C C . ASP A 1 112 ? -5.995 -3.006 3.642 1.00 95.94 112 ASP A C 1
ATOM 874 O O . ASP A 1 112 ? -6.039 -3.942 2.836 1.00 95.94 112 ASP A O 1
ATOM 878 N N . HIS A 1 113 ? -5.320 -1.890 3.388 1.00 95.31 113 HIS A N 1
ATOM 879 C CA . HIS A 1 113 ? -4.557 -1.696 2.163 1.00 95.31 113 HIS A CA 1
ATOM 880 C C . HIS A 1 113 ? -3.273 -2.525 2.209 1.00 95.31 113 HIS A C 1
ATOM 882 O O . HIS A 1 113 ? -2.304 -2.172 2.884 1.00 95.31 113 HIS A O 1
ATOM 888 N N . VAL A 1 114 ? -3.226 -3.612 1.436 1.00 92.94 114 VAL A N 1
ATOM 889 C CA . VAL A 1 114 ? -1.969 -4.335 1.222 1.00 92.94 114 VAL A CA 1
ATOM 890 C C . VAL A 1 114 ? -0.997 -3.438 0.457 1.00 92.94 114 VAL A C 1
ATOM 892 O O . VAL A 1 114 ? -1.368 -2.775 -0.518 1.00 92.94 114 VAL A O 1
ATOM 895 N N . SER A 1 115 ? 0.251 -3.393 0.921 1.00 92.38 115 SER A N 1
ATOM 896 C CA . SER A 1 115 ? 1.272 -2.509 0.370 1.00 92.38 115 SER A CA 1
ATOM 897 C C . SER A 1 115 ? 2.582 -3.232 0.102 1.00 92.38 115 SER A C 1
ATOM 899 O O . SER A 1 115 ? 2.916 -4.199 0.783 1.00 92.38 115 SER A O 1
ATOM 901 N N . PHE A 1 116 ? 3.326 -2.737 -0.880 1.00 90.06 116 PHE A N 1
ATOM 902 C CA . PHE A 1 116 ? 4.658 -3.201 -1.236 1.00 90.06 116 PHE A CA 1
ATOM 903 C C . PHE A 1 116 ? 5.600 -2.001 -1.341 1.00 90.06 116 PHE A C 1
ATOM 905 O O . PHE A 1 116 ? 5.259 -0.994 -1.963 1.00 90.06 116 PHE A O 1
ATOM 912 N N . ASN A 1 117 ? 6.784 -2.096 -0.742 1.00 87.25 117 ASN A N 1
ATOM 913 C CA . ASN A 1 117 ? 7.832 -1.094 -0.923 1.00 87.25 117 ASN A CA 1
ATOM 914 C C . ASN A 1 117 ? 8.579 -1.398 -2.225 1.00 87.25 117 ASN A C 1
ATOM 916 O O . ASN A 1 117 ? 9.152 -2.473 -2.363 1.00 87.25 117 ASN A O 1
ATOM 920 N N . GLY A 1 118 ? 8.542 -0.466 -3.179 1.00 84.38 118 GLY A N 1
ATOM 921 C CA . GLY A 1 118 ? 9.246 -0.582 -4.453 1.00 84.38 118 GLY A CA 1
ATOM 922 C C . GLY A 1 118 ? 10.763 -0.413 -4.325 1.00 84.38 118 GLY A C 1
ATOM 923 O O . GLY A 1 118 ? 11.350 -0.590 -3.260 1.00 84.38 118 GLY A O 1
ATOM 924 N N . MET A 1 119 ? 11.410 -0.051 -5.434 1.00 83.25 119 MET A N 1
ATOM 925 C CA . MET A 1 119 ? 12.859 0.145 -5.465 1.00 83.25 119 MET A CA 1
ATOM 926 C C . MET A 1 119 ? 13.281 1.335 -4.596 1.00 83.25 119 MET A C 1
ATOM 928 O O . MET A 1 119 ? 12.744 2.436 -4.726 1.00 83.25 119 MET A O 1
ATOM 932 N N . ILE A 1 120 ? 14.261 1.110 -3.723 1.00 85.25 120 ILE A N 1
ATOM 933 C CA . ILE A 1 120 ? 14.864 2.163 -2.907 1.00 85.25 120 ILE A CA 1
ATOM 934 C C . ILE A 1 120 ? 15.772 3.002 -3.799 1.00 85.25 120 ILE A C 1
ATOM 936 O O . ILE A 1 120 ? 16.651 2.478 -4.479 1.00 85.25 120 ILE A O 1
ATOM 940 N N . VAL A 1 121 ? 15.575 4.314 -3.763 1.00 86.38 121 VAL A N 1
ATOM 941 C CA . VAL A 1 121 ? 16.405 5.282 -4.471 1.00 86.38 121 VAL A CA 1
ATOM 942 C C . VAL A 1 121 ? 17.269 5.992 -3.442 1.00 86.38 121 VAL A C 1
ATOM 944 O O . VAL A 1 121 ? 16.782 6.854 -2.707 1.00 86.38 121 VAL A O 1
ATOM 947 N N . ALA A 1 122 ? 18.542 5.604 -3.379 1.00 87.50 122 ALA A N 1
ATOM 948 C CA . ALA A 1 122 ? 19.540 6.302 -2.579 1.00 87.50 122 ALA A CA 1
ATOM 949 C C . ALA A 1 122 ? 19.740 7.727 -3.110 1.00 87.50 122 ALA A C 1
ATOM 951 O O . ALA A 1 122 ? 19.778 7.956 -4.320 1.00 87.50 122 ALA A O 1
ATOM 952 N N . LEU A 1 123 ? 19.851 8.682 -2.194 1.00 85.62 123 LEU A N 1
ATOM 953 C CA . LEU A 1 123 ? 20.052 10.090 -2.503 1.00 85.62 123 LEU A CA 1
ATOM 954 C C . LEU A 1 123 ? 21.535 10.449 -2.417 1.00 85.62 123 LEU A C 1
ATOM 956 O O . LEU A 1 123 ? 22.297 9.870 -1.642 1.00 85.62 123 LEU A O 1
ATOM 960 N N . SER A 1 124 ? 21.943 11.429 -3.219 1.00 83.81 124 SER A N 1
ATOM 961 C CA . SER A 1 124 ? 23.272 12.026 -3.107 1.00 83.81 124 SER A CA 1
ATOM 962 C C . SER A 1 124 ? 23.351 12.937 -1.882 1.00 83.81 124 SER A C 1
ATOM 964 O O . SER A 1 124 ? 22.327 13.392 -1.373 1.00 83.81 124 SER A O 1
ATOM 966 N N . ASN A 1 125 ? 24.564 13.294 -1.458 1.00 79.06 125 ASN A N 1
ATOM 967 C CA . ASN A 1 125 ? 24.769 14.220 -0.336 1.00 79.06 125 ASN A CA 1
ATOM 968 C C . ASN A 1 125 ? 24.133 15.609 -0.559 1.00 79.06 125 ASN A C 1
ATOM 970 O O . ASN A 1 125 ? 23.854 16.302 0.409 1.00 79.06 125 ASN A O 1
ATOM 974 N N . GLU A 1 126 ? 23.874 16.001 -1.811 1.00 80.81 126 GLU A N 1
ATOM 975 C CA . GLU A 1 126 ? 23.206 17.268 -2.159 1.00 80.81 126 GLU A CA 1
ATOM 976 C C . GLU A 1 126 ? 21.681 17.230 -1.952 1.00 80.81 126 GLU A C 1
ATOM 978 O O . GLU A 1 126 ? 21.023 18.268 -1.934 1.00 80.81 126 GLU A O 1
ATOM 983 N N . THR A 1 127 ? 21.093 16.033 -1.861 1.00 84.06 127 THR A N 1
ATOM 984 C CA . THR A 1 127 ? 19.633 15.831 -1.777 1.00 84.06 127 THR A CA 1
ATOM 985 C C . THR A 1 127 ? 19.194 15.111 -0.509 1.00 84.06 127 THR A C 1
ATOM 987 O O . THR A 1 127 ? 18.062 15.307 -0.067 1.00 84.06 127 THR A O 1
ATOM 990 N N . ALA A 1 128 ? 20.069 14.301 0.086 1.00 89.00 128 ALA A N 1
ATOM 991 C CA . ALA A 1 128 ? 19.856 13.707 1.393 1.00 89.00 128 ALA A CA 1
ATOM 992 C C . ALA A 1 128 ? 19.717 14.798 2.463 1.00 89.00 128 ALA A C 1
ATOM 994 O O . ALA A 1 128 ? 20.404 15.817 2.441 1.00 89.00 128 ALA A O 1
ATOM 995 N N . THR A 1 129 ? 18.835 14.564 3.429 1.00 91.69 129 THR A N 1
ATOM 996 C CA . THR A 1 129 ? 18.575 15.494 4.536 1.00 91.69 129 THR A CA 1
ATOM 997 C C . THR A 1 129 ? 19.118 14.982 5.863 1.00 91.69 129 THR A C 1
ATOM 999 O O . THR A 1 129 ? 18.886 15.597 6.897 1.00 91.69 129 THR A O 1
ATOM 1002 N N . THR A 1 130 ? 19.819 13.849 5.871 1.00 90.38 130 THR A N 1
ATOM 1003 C CA . THR A 1 130 ? 20.450 13.302 7.076 1.00 90.38 130 THR A CA 1
ATOM 1004 C C . THR A 1 130 ? 21.429 14.288 7.701 1.00 90.38 130 THR A C 1
ATOM 1006 O O . THR A 1 130 ? 22.253 14.883 7.011 1.00 90.38 130 THR A O 1
ATOM 1009 N N . VAL A 1 131 ? 21.378 14.394 9.026 1.00 90.44 131 VAL A N 1
ATOM 1010 C CA . VAL A 1 131 ? 22.276 15.216 9.844 1.00 90.44 131 VAL A CA 1
ATOM 1011 C C . VAL A 1 131 ? 22.810 14.386 11.015 1.00 90.44 131 VAL A C 1
ATOM 1013 O O . VAL A 1 131 ? 22.301 13.296 11.286 1.00 90.44 131 VAL A O 1
ATOM 1016 N N . CYS A 1 132 ? 23.843 14.880 11.702 1.00 91.19 132 CYS A N 1
ATOM 1017 C CA . CYS A 1 132 ? 24.382 14.208 12.884 1.00 91.19 132 CYS A CA 1
ATOM 1018 C C . CYS A 1 132 ? 23.397 14.242 14.066 1.00 91.19 132 CYS A C 1
ATOM 1020 O O . CYS A 1 132 ? 22.482 15.070 14.121 1.00 91.19 132 CYS A O 1
ATOM 1022 N N . GLU A 1 133 ? 23.594 13.344 15.031 1.00 90.50 133 GLU A N 1
ATOM 1023 C CA . GLU A 1 133 ? 22.714 13.205 16.195 1.00 90.50 133 GLU A CA 1
ATOM 1024 C C . GLU A 1 133 ? 22.641 14.494 17.026 1.00 90.50 133 GLU A C 1
ATOM 1026 O O . GLU A 1 133 ? 21.563 14.880 17.483 1.00 90.50 133 GLU A O 1
ATOM 1031 N N . GLU A 1 134 ? 23.754 15.219 17.158 1.00 95.50 134 GLU A N 1
ATOM 1032 C CA . GLU A 1 134 ? 23.795 16.494 17.873 1.00 95.50 134 GLU A CA 1
ATOM 1033 C C . GLU A 1 134 ? 22.8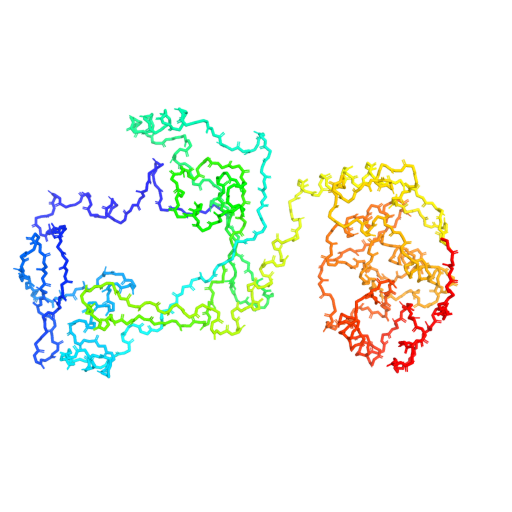65 17.530 17.234 1.00 95.50 134 GLU A C 1
ATOM 1035 O O . GLU A 1 134 ? 22.162 18.245 17.954 1.00 95.50 134 GLU A O 1
ATOM 1040 N N . GLN A 1 135 ? 22.811 17.577 15.897 1.00 94.25 135 GLN A N 1
ATOM 1041 C CA . GLN A 1 135 ? 21.909 18.470 15.175 1.00 94.25 135 GLN A CA 1
ATOM 1042 C C . GLN A 1 135 ? 20.450 18.053 15.370 1.00 94.25 135 GLN A C 1
ATOM 1044 O O . GLN A 1 135 ? 19.619 18.909 15.653 1.00 94.25 135 GLN A O 1
ATOM 1049 N N . ILE A 1 136 ? 20.134 16.753 15.312 1.00 92.88 136 ILE A N 1
ATOM 1050 C CA . ILE A 1 136 ? 18.771 16.250 15.572 1.00 92.88 136 ILE A CA 1
ATOM 1051 C C . ILE A 1 136 ? 18.312 16.670 16.972 1.00 92.88 136 ILE A C 1
ATOM 1053 O O . ILE A 1 136 ? 17.207 17.186 17.151 1.00 92.88 136 ILE A O 1
ATOM 1057 N N . LEU A 1 137 ? 19.167 16.480 17.979 1.00 93.50 137 LEU A N 1
ATOM 1058 C CA . LEU A 1 137 ? 18.872 16.878 19.353 1.00 93.50 137 LEU A CA 1
ATOM 1059 C C . LEU A 1 137 ? 18.729 18.399 19.494 1.00 93.50 137 LEU A C 1
ATOM 1061 O O . LEU A 1 137 ? 17.910 18.854 20.299 1.00 93.50 137 LEU A O 1
ATOM 1065 N N . SER A 1 138 ? 19.504 19.183 18.739 1.00 95.12 138 SER A N 1
ATOM 1066 C CA . SER A 1 138 ? 19.355 20.641 18.679 1.00 95.12 138 SER A CA 1
ATOM 1067 C C . SER A 1 138 ? 18.000 21.028 18.092 1.00 95.12 138 SER A C 1
ATOM 1069 O O . SER A 1 138 ? 17.235 21.731 18.752 1.00 95.12 138 SER A O 1
ATOM 1071 N N . ASP A 1 139 ? 17.647 20.478 16.931 1.00 94.81 139 ASP A N 1
ATOM 1072 C CA . ASP A 1 139 ? 16.392 20.754 16.229 1.00 94.81 139 ASP A CA 1
ATOM 1073 C C . ASP A 1 139 ? 15.177 20.403 17.102 1.00 94.81 139 ASP A C 1
ATOM 1075 O O . ASP A 1 139 ? 14.223 21.177 17.179 1.00 94.81 139 ASP A O 1
ATOM 1079 N N . ILE A 1 140 ? 15.225 19.290 17.850 1.00 93.69 140 ILE A N 1
ATOM 1080 C CA . ILE A 1 140 ? 14.173 18.910 18.814 1.00 93.69 140 ILE A CA 1
ATOM 1081 C C . ILE A 1 140 ? 14.037 19.953 19.927 1.00 93.69 140 ILE A C 1
ATOM 1083 O O . ILE A 1 140 ? 12.923 20.370 20.267 1.00 93.69 140 ILE A O 1
ATOM 1087 N N . LYS A 1 141 ? 15.160 20.384 20.515 1.00 94.31 141 LYS A N 1
ATOM 1088 C CA . LYS A 1 141 ? 15.166 21.384 21.594 1.00 94.31 141 LYS A CA 1
ATOM 1089 C C . LYS A 1 141 ? 14.664 22.737 21.104 1.00 94.31 141 LYS A C 1
ATOM 1091 O O . LYS A 1 141 ? 13.951 23.417 21.843 1.00 94.31 141 LYS A O 1
ATOM 1096 N N . GLU A 1 142 ? 15.040 23.136 19.896 1.00 94.75 142 GLU A N 1
ATOM 1097 C CA . GLU A 1 142 ? 14.594 24.382 19.281 1.00 94.75 142 GLU A CA 1
ATOM 1098 C C . GLU A 1 142 ? 13.103 24.323 18.964 1.00 94.75 142 GLU A C 1
ATOM 1100 O O . GLU A 1 142 ? 12.342 25.157 19.461 1.00 94.75 142 GLU A O 1
ATOM 1105 N N . TYR A 1 143 ? 12.658 23.280 18.262 1.00 95.00 143 TYR A N 1
ATOM 1106 C CA . TYR A 1 143 ? 11.252 23.043 17.949 1.00 95.00 143 TYR A CA 1
ATOM 1107 C C . TYR A 1 143 ? 10.367 23.078 19.200 1.00 95.00 143 TYR A C 1
ATOM 1109 O O . TYR A 1 143 ? 9.307 23.709 19.204 1.00 95.00 143 TYR A O 1
ATOM 1117 N N . ALA A 1 144 ? 10.802 22.463 20.306 1.00 93.81 144 ALA A N 1
ATOM 1118 C CA . ALA A 1 144 ? 10.062 22.476 21.567 1.00 93.81 144 ALA A CA 1
ATOM 1119 C C . ALA A 1 144 ? 9.857 23.896 22.134 1.00 93.81 144 ALA A C 1
ATOM 1121 O O . ALA A 1 144 ? 8.800 24.180 22.700 1.00 93.81 144 ALA A O 1
ATOM 1122 N N . LYS A 1 145 ? 10.827 24.800 21.944 1.00 94.56 145 LYS A N 1
ATOM 1123 C CA . LYS A 1 145 ? 10.794 26.192 22.432 1.00 94.56 145 LYS A CA 1
ATOM 1124 C C . LYS A 1 145 ? 10.056 27.155 21.495 1.00 94.56 145 LYS A C 1
ATOM 1126 O O . LYS A 1 145 ? 9.646 28.231 21.931 1.00 94.56 145 LYS A O 1
ATOM 1131 N N . MET A 1 146 ? 9.888 26.799 20.221 1.00 93.38 146 MET A N 1
ATOM 1132 C CA . MET A 1 146 ? 9.245 27.657 19.224 1.00 93.38 146 MET A CA 1
ATOM 1133 C C . MET A 1 146 ? 7.761 27.895 19.530 1.00 93.38 146 MET A C 1
ATOM 1135 O O . MET A 1 146 ? 7.019 26.959 19.841 1.00 93.38 146 MET A O 1
ATOM 1139 N N . LYS A 1 147 ? 7.318 29.151 19.378 1.00 86.50 147 LYS A N 1
ATOM 1140 C CA . LYS A 1 147 ? 5.895 29.530 19.455 1.00 86.50 147 LYS A CA 1
ATOM 1141 C C . LYS A 1 147 ? 5.117 29.166 18.188 1.00 86.50 147 LYS A C 1
ATOM 1143 O O . LYS A 1 147 ? 3.979 28.737 18.296 1.00 86.50 147 LYS A O 1
ATOM 1148 N N . SER A 1 148 ? 5.732 29.343 17.021 1.00 86.75 148 SER A N 1
ATOM 1149 C CA . SER A 1 148 ? 5.221 28.877 15.729 1.00 86.75 148 SER A CA 1
ATOM 1150 C C . SER A 1 148 ? 6.154 27.781 15.244 1.00 86.75 148 SER A C 1
ATOM 1152 O O . SER A 1 148 ? 7.360 28.026 15.158 1.00 86.75 148 SER A O 1
ATOM 1154 N N . LYS A 1 149 ? 5.639 26.568 15.025 1.00 91.75 149 LYS A N 1
ATOM 1155 C CA . LYS A 1 149 ? 6.497 25.436 14.681 1.00 91.75 149 LYS A CA 1
ATOM 1156 C C . LYS A 1 149 ? 6.918 25.535 13.223 1.00 91.75 149 LYS A C 1
ATOM 1158 O O . LYS A 1 149 ? 6.088 25.647 12.325 1.00 91.75 149 LYS A O 1
ATOM 1163 N N . ASN A 1 150 ? 8.223 25.498 13.004 1.00 89.25 150 ASN A N 1
ATOM 1164 C CA . ASN A 1 150 ? 8.836 25.509 11.686 1.00 89.25 150 ASN A CA 1
ATOM 1165 C C . ASN A 1 150 ? 10.079 24.600 11.680 1.00 89.25 150 ASN A C 1
ATOM 1167 O O . ASN A 1 150 ? 10.359 23.900 12.657 1.00 89.25 150 ASN A O 1
ATOM 1171 N N . GLY A 1 151 ? 10.794 24.576 10.555 1.00 89.69 151 GLY A N 1
ATOM 1172 C CA . GLY A 1 151 ? 12.001 23.767 10.396 1.00 89.69 151 GLY A CA 1
ATOM 1173 C C . GLY A 1 151 ? 11.718 22.283 10.124 1.00 89.69 151 GLY A C 1
ATOM 1174 O O . GLY A 1 151 ? 10.562 21.897 9.908 1.00 89.69 151 GLY A O 1
ATOM 1175 N N . PRO A 1 152 ? 12.764 21.438 10.120 1.00 89.94 152 PRO A N 1
ATOM 1176 C CA . PRO A 1 152 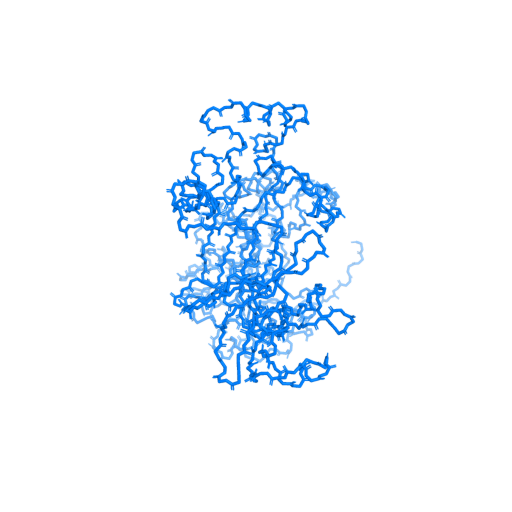? 12.678 20.052 9.659 1.00 89.94 152 PRO A CA 1
ATOM 1177 C C . PRO A 1 152 ? 11.596 19.238 10.373 1.00 89.94 152 PRO A C 1
ATOM 1179 O O . PRO A 1 152 ? 10.819 18.550 9.722 1.00 89.94 152 PRO A O 1
ATOM 1182 N N . LEU A 1 153 ? 11.459 19.386 11.693 1.00 92.19 153 LEU A N 1
ATOM 1183 C CA . LEU A 1 153 ? 10.507 18.610 12.499 1.00 92.19 153 LEU A CA 1
ATOM 1184 C C . LEU A 1 153 ? 9.028 18.950 12.256 1.00 92.19 153 LEU A C 1
ATOM 1186 O O . LEU A 1 153 ? 8.158 18.177 12.649 1.00 92.19 153 LEU A O 1
ATOM 1190 N N . SER A 1 154 ? 8.742 20.077 11.597 1.00 90.69 154 SER A N 1
ATOM 1191 C CA . SER A 1 154 ? 7.394 20.408 11.112 1.00 90.69 154 SER A CA 1
ATOM 1192 C C . SER A 1 154 ? 7.077 19.785 9.743 1.00 90.69 154 SER A C 1
ATOM 1194 O O . SER A 1 154 ? 5.921 19.769 9.317 1.00 90.69 154 SER A O 1
ATOM 1196 N N . GLY A 1 155 ? 8.097 19.281 9.041 1.00 86.94 155 GLY A N 1
ATOM 1197 C CA . GLY A 1 155 ? 7.982 18.664 7.727 1.00 86.94 155 GLY A CA 1
ATOM 1198 C C . GLY A 1 155 ? 7.583 17.191 7.798 1.00 86.94 155 GLY A C 1
ATOM 1199 O O . GLY A 1 155 ? 7.964 16.461 8.708 1.00 86.94 155 GLY A O 1
ATOM 1200 N N . LEU A 1 156 ? 6.844 16.737 6.785 1.00 85.12 156 LEU A N 1
ATOM 1201 C CA . LEU A 1 156 ? 6.404 15.340 6.641 1.00 85.12 156 LEU A CA 1
ATOM 1202 C C . LEU A 1 156 ? 7.278 14.540 5.661 1.00 85.12 156 LEU A C 1
ATOM 1204 O O . LEU A 1 156 ? 6.954 13.407 5.303 1.00 85.12 156 LEU A O 1
ATOM 1208 N N . GLY A 1 157 ? 8.376 15.146 5.205 1.00 87.88 157 GLY A N 1
ATOM 1209 C CA . GLY A 1 157 ? 9.311 14.535 4.272 1.00 87.88 157 GLY A CA 1
ATOM 1210 C C . GLY A 1 157 ? 8.662 14.145 2.931 1.00 87.88 157 GLY A C 1
ATOM 1211 O O . GLY A 1 157 ? 7.707 14.790 2.481 1.00 87.88 157 GLY A O 1
ATOM 1212 N N . PRO A 1 158 ? 9.153 13.073 2.286 1.00 89.31 158 PRO A N 1
ATOM 1213 C CA . PRO A 1 158 ? 8.662 12.587 0.998 1.00 89.31 158 PRO A CA 1
ATOM 1214 C C . PRO A 1 158 ? 7.190 12.162 1.013 1.00 89.31 158 PRO A C 1
ATOM 1216 O O . PRO A 1 158 ? 6.568 12.168 -0.045 1.00 89.31 158 PRO A O 1
ATOM 1219 N N . ILE A 1 159 ? 6.611 11.877 2.188 1.00 88.19 159 ILE A N 1
ATOM 1220 C CA . ILE A 1 159 ? 5.239 11.354 2.358 1.00 88.19 159 ILE A CA 1
ATOM 1221 C C . ILE A 1 159 ? 4.186 12.291 1.758 1.00 88.19 159 ILE A C 1
ATOM 1223 O O . ILE A 1 159 ? 3.108 11.846 1.358 1.00 88.19 159 ILE A O 1
ATOM 1227 N N . MET A 1 160 ? 4.499 13.585 1.630 1.00 86.94 160 MET A N 1
ATOM 1228 C CA . MET A 1 160 ? 3.629 14.549 0.952 1.00 86.94 160 MET A CA 1
ATOM 1229 C C . MET A 1 160 ? 3.432 14.243 -0.540 1.00 86.94 160 MET A C 1
ATOM 1231 O O . MET A 1 160 ? 2.452 14.697 -1.135 1.00 86.94 160 MET A O 1
ATOM 1235 N N . SER A 1 161 ? 4.342 13.482 -1.147 1.00 87.31 161 SER A N 1
ATOM 1236 C CA . SER A 1 161 ? 4.272 13.067 -2.544 1.00 87.31 161 SER A CA 1
ATOM 1237 C C . SER A 1 161 ? 3.505 11.756 -2.653 1.00 87.31 161 SER A C 1
ATOM 1239 O O . SER A 1 161 ? 3.999 10.687 -2.290 1.00 87.31 161 SER A O 1
ATOM 1241 N N . ALA A 1 162 ? 2.292 11.847 -3.188 1.00 89.56 162 ALA A N 1
ATOM 1242 C CA . ALA A 1 162 ? 1.465 10.693 -3.489 1.00 89.56 162 ALA A CA 1
ATOM 1243 C C . ALA A 1 162 ? 0.863 10.803 -4.893 1.00 89.56 162 ALA A C 1
ATOM 1245 O O . ALA A 1 162 ? 0.550 11.897 -5.368 1.00 89.56 162 ALA A O 1
ATOM 1246 N N . ALA A 1 163 ? 0.676 9.659 -5.544 1.00 89.94 163 ALA A N 1
ATOM 1247 C CA . ALA A 1 163 ? -0.010 9.543 -6.820 1.00 89.94 163 ALA A CA 1
ATOM 1248 C C . ALA A 1 163 ? -1.088 8.465 -6.730 1.00 89.94 163 ALA A C 1
ATOM 1250 O O . ALA A 1 163 ? -0.819 7.342 -6.314 1.00 89.94 163 ALA A O 1
ATOM 1251 N N . PHE A 1 164 ? -2.301 8.804 -7.156 1.00 92.69 164 PHE A N 1
ATOM 1252 C CA . PHE A 1 164 ? -3.414 7.869 -7.274 1.00 92.69 164 PHE A CA 1
ATOM 1253 C C . PHE A 1 164 ? -3.561 7.482 -8.739 1.00 92.69 164 PHE A C 1
ATOM 1255 O O . PHE A 1 164 ? -3.788 8.340 -9.593 1.00 92.69 164 PHE A O 1
ATOM 1262 N N . VAL A 1 165 ? -3.399 6.197 -9.038 1.00 91.56 165 VAL A N 1
ATOM 1263 C CA . VAL A 1 165 ? -3.306 5.690 -10.408 1.00 91.56 165 VAL A CA 1
ATOM 1264 C C . VAL A 1 165 ? -4.272 4.528 -10.602 1.00 91.56 165 VAL A C 1
ATOM 1266 O O . VAL A 1 165 ? -4.522 3.745 -9.691 1.00 91.56 165 VAL A O 1
ATOM 1269 N N . LYS A 1 166 ? -4.819 4.417 -11.812 1.00 91.31 166 LYS A N 1
ATOM 1270 C CA . LYS A 1 166 ? -5.599 3.253 -12.235 1.00 91.31 166 LYS A CA 1
ATOM 1271 C C . LYS A 1 166 ? -4.663 2.173 -12.778 1.00 91.31 166 LYS A C 1
ATOM 1273 O O . LYS A 1 166 ? -3.844 2.453 -13.660 1.00 91.31 166 LYS A O 1
ATOM 1278 N N . SER A 1 167 ? -4.771 0.944 -12.295 1.00 89.88 167 SER A N 1
ATOM 1279 C CA . SER A 1 167 ? -4.036 -0.208 -12.821 1.00 89.88 167 SER A CA 1
ATOM 1280 C C . SER A 1 167 ? -4.482 -0.548 -14.250 1.00 89.88 167 SER A C 1
ATOM 1282 O O . SER A 1 167 ? -3.641 -0.898 -15.081 1.00 89.88 167 SER A O 1
ATOM 1284 N N . GLU A 1 168 ? -5.764 -0.324 -14.564 1.00 85.88 168 GLU A N 1
ATOM 1285 C CA . GLU A 1 168 ? -6.363 -0.459 -15.897 1.00 85.88 168 GLU A CA 1
ATOM 1286 C C . GLU A 1 168 ? -7.071 0.843 -16.338 1.00 85.88 168 GLU A C 1
ATOM 1288 O O . GLU A 1 168 ? -7.720 1.498 -15.516 1.00 85.88 168 GLU A O 1
ATOM 1293 N N . PRO A 1 169 ? -7.028 1.226 -17.629 1.00 84.56 169 PRO A N 1
ATOM 1294 C CA . PRO A 1 169 ? -7.626 2.481 -18.107 1.00 84.56 169 PRO A CA 1
ATOM 1295 C C . PRO A 1 169 ? -9.141 2.610 -17.880 1.00 84.56 169 PRO A C 1
ATOM 1297 O O . PRO A 1 169 ? -9.653 3.717 -17.718 1.00 84.56 169 PRO A O 1
ATOM 1300 N N . ASN A 1 170 ? -9.860 1.486 -17.868 1.00 90.12 170 ASN A N 1
ATOM 1301 C CA . ASN A 1 170 ? -11.321 1.422 -17.800 1.00 90.12 170 ASN A CA 1
ATOM 1302 C C . ASN A 1 170 ? -11.897 1.487 -16.373 1.00 90.12 170 ASN A C 1
ATOM 1304 O O . ASN A 1 170 ? -13.117 1.495 -16.220 1.00 90.12 170 ASN A O 1
ATOM 1308 N N . LEU A 1 171 ? -11.064 1.527 -15.327 1.00 90.69 171 LEU A N 1
ATOM 1309 C CA . LEU A 1 171 ? -11.554 1.650 -13.951 1.00 90.69 171 LEU A CA 1
ATOM 1310 C C . LEU A 1 171 ? -12.224 3.007 -13.729 1.00 90.69 171 LEU A C 1
ATOM 1312 O O . LEU A 1 171 ? -11.792 4.023 -14.271 1.00 90.69 171 LEU A O 1
ATOM 1316 N N . ILE A 1 172 ? -13.258 3.052 -12.890 1.00 94.81 172 ILE A N 1
ATOM 1317 C CA . ILE A 1 172 ? -13.974 4.302 -12.583 1.00 94.81 172 ILE A CA 1
ATOM 1318 C C . ILE A 1 172 ? -13.140 5.248 -11.704 1.00 94.81 172 ILE A C 1
ATOM 1320 O O . ILE A 1 172 ? -13.182 6.462 -11.892 1.00 94.81 172 ILE A O 1
ATOM 1324 N N . ALA A 1 173 ? -12.309 4.697 -10.816 1.00 95.88 173 ALA A N 1
ATOM 1325 C CA . ALA A 1 173 ? -11.462 5.420 -9.872 1.00 95.88 173 ALA A CA 1
ATOM 1326 C C . ALA A 1 173 ? -10.089 4.731 -9.740 1.00 95.88 173 ALA A C 1
ATOM 1328 O O . ALA A 1 173 ? -9.966 3.567 -10.129 1.00 95.88 173 ALA A O 1
ATOM 1329 N N . PRO A 1 174 ? -9.058 5.436 -9.237 1.00 95.62 174 PRO A N 1
ATOM 1330 C CA . PRO A 1 174 ? -7.773 4.836 -8.895 1.00 95.62 174 PRO A CA 1
ATOM 1331 C C . PRO A 1 174 ? -7.916 3.675 -7.912 1.00 95.62 174 PRO A C 1
ATOM 1333 O O . PRO A 1 174 ? -8.586 3.801 -6.890 1.00 95.62 174 PRO A O 1
ATOM 1336 N N . ASP A 1 175 ? -7.254 2.569 -8.218 1.00 96.31 175 ASP A N 1
ATOM 1337 C CA . ASP A 1 175 ? -7.152 1.372 -7.383 1.00 96.31 175 ASP A CA 1
ATOM 1338 C C . ASP A 1 175 ? -5.738 1.173 -6.820 1.00 96.31 175 ASP A C 1
ATOM 1340 O O . ASP A 1 175 ? -5.532 0.313 -5.967 1.00 96.31 175 ASP A O 1
ATOM 1344 N N . LEU A 1 176 ? -4.777 1.999 -7.244 1.00 95.75 176 LEU A N 1
ATOM 1345 C CA . LEU A 1 176 ? -3.424 2.037 -6.709 1.00 95.75 176 LEU A CA 1
ATOM 1346 C C . LEU A 1 176 ? -3.084 3.418 -6.153 1.00 95.75 176 LEU A C 1
ATOM 1348 O O . LEU A 1 176 ? -3.406 4.448 -6.754 1.00 95.75 176 LEU A O 1
ATOM 1352 N N . GLN A 1 177 ? -2.348 3.433 -5.045 1.00 94.94 177 GLN A N 1
ATOM 1353 C CA . GLN A 1 177 ? -1.664 4.620 -4.542 1.00 94.94 177 GLN A CA 1
ATOM 1354 C C . GLN A 1 177 ? -0.161 4.364 -4.484 1.00 94.94 177 GLN A C 1
ATOM 1356 O O . GLN A 1 177 ? 0.288 3.395 -3.882 1.00 94.94 177 GLN A O 1
ATOM 1361 N N . TYR A 1 178 ? 0.613 5.269 -5.067 1.00 92.69 178 TYR A N 1
ATOM 1362 C CA . TYR A 1 178 ? 2.042 5.396 -4.821 1.00 92.69 178 TYR A CA 1
ATOM 1363 C C . TYR A 1 178 ? 2.235 6.476 -3.770 1.00 92.69 178 TYR A C 1
ATOM 1365 O O . TYR A 1 178 ? 1.726 7.582 -3.930 1.00 92.69 178 TYR A O 1
ATOM 1373 N N . GLN A 1 179 ? 2.970 6.177 -2.712 1.00 92.12 179 GLN A N 1
ATOM 1374 C CA . GLN A 1 179 ? 3.362 7.140 -1.695 1.00 92.12 179 GLN A CA 1
ATOM 1375 C C . GLN A 1 179 ? 4.876 7.098 -1.552 1.00 92.12 179 GLN A C 1
ATOM 1377 O O . GLN A 1 179 ? 5.440 6.032 -1.333 1.00 92.12 179 GLN A O 1
ATOM 1382 N N . ALA A 1 180 ? 5.547 8.236 -1.693 1.00 90.12 180 ALA A N 1
ATOM 1383 C CA . ALA A 1 180 ? 6.978 8.283 -1.445 1.00 90.12 180 ALA A CA 1
ATOM 1384 C C . ALA A 1 180 ? 7.225 8.256 0.064 1.00 90.12 180 ALA A C 1
ATOM 1386 O O . ALA A 1 180 ? 6.793 9.143 0.792 1.00 90.12 180 ALA A O 1
ATOM 1387 N N . ASN A 1 181 ? 7.937 7.247 0.538 1.00 89.88 181 ASN A N 1
ATOM 1388 C CA . ASN A 1 181 ? 8.345 7.142 1.925 1.00 89.88 181 ASN A CA 1
ATOM 1389 C C . ASN A 1 181 ? 9.810 7.529 2.074 1.00 89.88 181 ASN A C 1
ATOM 1391 O O . ASN A 1 181 ? 10.625 7.299 1.181 1.00 89.88 181 ASN A O 1
ATOM 1395 N N . HIS A 1 182 ? 10.125 8.112 3.225 1.00 90.06 182 HIS A N 1
ATOM 1396 C CA . HIS A 1 182 ? 11.500 8.314 3.647 1.00 90.06 182 HIS A CA 1
ATOM 1397 C C . HIS A 1 182 ? 12.113 6.973 4.055 1.00 90.06 182 HIS A C 1
ATOM 1399 O O . HIS A 1 182 ? 11.434 6.129 4.643 1.00 90.06 182 HIS A O 1
ATOM 1405 N N . VAL A 1 183 ? 13.397 6.801 3.768 1.00 89.56 183 VAL A N 1
ATOM 1406 C CA . VAL A 1 183 ? 14.211 5.707 4.291 1.00 89.56 183 VAL A CA 1
ATOM 1407 C C . VAL A 1 183 ? 15.441 6.343 4.934 1.00 89.56 183 VAL A C 1
ATOM 1409 O O . VAL A 1 183 ? 16.254 6.935 4.221 1.00 89.56 183 VAL A O 1
ATOM 1412 N N . PRO A 1 184 ? 15.564 6.294 6.269 1.00 87.12 184 PRO A N 1
ATOM 1413 C CA . PRO A 1 184 ? 16.783 6.699 6.941 1.00 87.12 184 PRO A CA 1
ATOM 1414 C C . PRO A 1 184 ? 17.781 5.540 6.950 1.00 87.12 184 PRO A C 1
ATOM 1416 O O . PRO A 1 184 ? 17.411 4.407 7.252 1.00 87.12 184 PRO A O 1
ATOM 1419 N N . ASN A 1 185 ? 19.048 5.835 6.666 1.00 86.00 185 ASN A N 1
ATOM 1420 C CA . ASN A 1 185 ? 20.126 4.853 6.611 1.00 86.00 185 ASN A CA 1
ATOM 1421 C C . ASN A 1 185 ? 19.767 3.665 5.707 1.00 86.00 185 ASN A C 1
ATOM 1423 O O . ASN A 1 185 ? 19.607 2.523 6.150 1.00 86.00 185 ASN A O 1
ATOM 1427 N N . TRP A 1 186 ? 19.635 3.940 4.410 1.00 86.88 186 TRP A N 1
ATOM 1428 C CA . TRP A 1 186 ? 19.191 2.943 3.431 1.00 86.88 186 TRP A CA 1
ATOM 1429 C C . TRP A 1 186 ? 20.025 1.656 3.425 1.00 86.88 186 TRP A C 1
ATOM 1431 O O . TRP A 1 186 ? 19.493 0.584 3.146 1.00 86.88 186 TRP A O 1
ATOM 1441 N N . ARG A 1 187 ? 21.315 1.733 3.779 1.00 87.00 187 ARG A N 1
ATOM 1442 C CA . ARG A 1 187 ? 22.191 0.556 3.893 1.00 87.00 187 ARG A CA 1
ATOM 1443 C C . ARG A 1 187 ? 21.726 -0.389 4.995 1.00 87.00 187 ARG A C 1
ATOM 1445 O O . ARG A 1 187 ? 21.658 -1.594 4.772 1.00 87.00 187 ARG A O 1
ATOM 1452 N N . GLN A 1 188 ? 21.380 0.156 6.160 1.00 84.75 188 GLN A N 1
ATOM 1453 C CA . GLN A 1 188 ? 20.830 -0.631 7.261 1.00 84.75 188 GLN A CA 1
ATOM 1454 C C . GLN A 1 188 ? 19.446 -1.176 6.906 1.00 84.75 188 GLN A C 1
ATOM 1456 O O . GLN A 1 188 ? 19.173 -2.344 7.169 1.00 84.75 188 GLN A O 1
ATOM 1461 N N . PHE A 1 189 ? 18.613 -0.369 6.245 1.00 86.00 189 PHE A N 1
ATOM 1462 C CA . PHE A 1 189 ? 17.296 -0.813 5.796 1.00 86.00 189 PHE A CA 1
ATOM 1463 C C . PHE A 1 189 ? 17.378 -2.002 4.830 1.00 86.00 189 PHE A C 1
ATOM 1465 O O . PHE A 1 189 ? 16.601 -2.940 4.959 1.00 86.00 189 PHE A O 1
ATOM 1472 N N . ILE A 1 190 ? 18.322 -2.004 3.883 1.00 85.19 190 ILE A N 1
ATOM 1473 C CA . ILE A 1 190 ? 18.514 -3.146 2.975 1.00 85.19 190 ILE A CA 1
ATOM 1474 C C . ILE A 1 190 ? 19.067 -4.368 3.717 1.00 85.19 190 ILE A C 1
ATOM 1476 O O . ILE A 1 190 ? 18.670 -5.490 3.412 1.00 85.19 190 ILE A O 1
ATOM 1480 N N . ALA A 1 191 ? 19.962 -4.165 4.687 1.00 87.06 191 ALA A N 1
ATOM 1481 C CA . ALA A 1 191 ? 20.559 -5.258 5.450 1.00 87.06 191 ALA A CA 1
ATOM 1482 C C . ALA A 1 191 ? 19.560 -5.949 6.398 1.00 87.06 191 ALA A C 1
ATOM 1484 O O . ALA A 1 191 ? 19.575 -7.172 6.516 1.00 87.06 191 ALA A O 1
ATOM 1485 N N . ASP A 1 192 ? 18.698 -5.178 7.066 1.00 85.50 192 ASP A N 1
ATOM 1486 C CA . ASP A 1 192 ? 17.664 -5.683 7.972 1.00 85.50 192 ASP A CA 1
ATOM 1487 C C . ASP A 1 192 ? 16.431 -4.759 7.956 1.00 85.50 192 ASP A C 1
ATOM 1489 O O . ASP A 1 192 ? 16.295 -3.865 8.806 1.00 85.50 192 ASP A O 1
ATOM 1493 N N . PRO A 1 193 ? 15.511 -4.946 6.994 1.00 81.12 193 PRO A N 1
ATOM 1494 C CA . PRO A 1 193 ? 14.359 -4.063 6.838 1.00 81.12 193 PRO A CA 1
ATOM 1495 C C . PRO A 1 193 ? 13.377 -4.171 8.008 1.00 81.12 193 PRO A C 1
ATOM 1497 O O . PRO A 1 193 ? 12.789 -3.169 8.413 1.00 81.12 193 PRO A O 1
ATOM 1500 N N . ILE A 1 194 ? 13.220 -5.366 8.591 1.00 81.50 194 ILE A N 1
ATOM 1501 C CA . ILE A 1 194 ? 12.244 -5.622 9.659 1.00 81.50 194 ILE A CA 1
ATOM 1502 C C . ILE A 1 194 ? 12.657 -4.896 10.934 1.00 81.50 194 ILE A C 1
ATOM 1504 O O . ILE A 1 194 ? 11.832 -4.222 11.558 1.00 81.50 194 ILE A O 1
ATOM 1508 N N . THR A 1 195 ? 13.919 -5.040 11.341 1.00 83.12 195 THR A N 1
ATOM 1509 C CA . THR A 1 195 ? 14.413 -4.345 12.530 1.00 83.12 195 THR A CA 1
ATOM 1510 C C . THR A 1 195 ? 14.465 -2.849 12.271 1.00 83.12 195 THR A C 1
ATOM 1512 O O . THR A 1 195 ? 13.969 -2.095 13.102 1.00 83.12 195 THR A O 1
ATOM 1515 N N . SER A 1 196 ? 14.954 -2.420 11.101 1.00 81.88 196 SER A N 1
ATOM 1516 C CA . SER A 1 196 ? 15.033 -0.997 10.743 1.00 81.88 196 SER A CA 1
ATOM 1517 C C . SER A 1 196 ? 13.679 -0.293 10.833 1.00 81.88 196 SER A C 1
ATOM 1519 O O . SER A 1 196 ? 13.599 0.790 11.406 1.00 81.88 196 SER A O 1
ATOM 1521 N N . GLU A 1 197 ? 12.600 -0.910 10.336 1.00 77.94 197 GLU A N 1
ATOM 1522 C CA . GLU A 1 197 ? 11.250 -0.332 10.414 1.00 77.94 197 GLU A CA 1
ATOM 1523 C C . GLU A 1 197 ? 10.709 -0.335 11.858 1.00 77.94 197 GLU A C 1
ATOM 1525 O O . GLU A 1 197 ? 10.087 0.637 12.286 1.00 77.94 197 GLU A O 1
ATOM 1530 N N . LYS A 1 198 ? 10.999 -1.375 12.656 1.00 74.94 198 LYS A N 1
ATOM 1531 C CA . LYS A 1 198 ? 10.589 -1.452 14.074 1.00 74.94 198 LYS A CA 1
ATOM 1532 C C . LYS A 1 198 ? 11.328 -0.474 14.985 1.00 74.94 198 LYS A C 1
ATOM 1534 O O . LYS A 1 198 ? 10.763 -0.043 15.988 1.00 74.94 198 LYS A O 1
ATOM 1539 N N . THR A 1 199 ? 12.582 -0.159 14.676 1.00 75.31 199 THR A N 1
ATOM 1540 C CA . THR A 1 199 ? 13.444 0.703 15.497 1.00 75.31 199 THR A CA 1
ATOM 1541 C C . THR A 1 199 ? 13.621 2.099 14.907 1.00 75.31 199 THR A C 1
ATOM 1543 O O . THR A 1 199 ? 14.465 2.856 15.384 1.00 75.31 199 THR A O 1
ATOM 1546 N N . ALA A 1 200 ? 12.857 2.458 13.872 1.00 72.69 200 ALA A N 1
ATOM 1547 C CA . ALA A 1 200 ? 12.909 3.779 13.260 1.00 72.69 200 ALA A CA 1
ATOM 1548 C C . ALA A 1 200 ? 12.456 4.857 14.261 1.00 72.69 200 ALA A C 1
ATOM 1550 O O . ALA A 1 200 ? 11.267 5.074 14.483 1.00 72.69 200 ALA A O 1
ATOM 1551 N N . ILE A 1 201 ? 13.426 5.537 14.874 1.00 75.25 201 ILE A N 1
ATOM 1552 C CA . ILE A 1 201 ? 13.204 6.637 15.830 1.00 75.25 201 ILE A CA 1
ATOM 1553 C C . ILE A 1 201 ? 13.531 8.015 15.243 1.00 75.25 201 ILE A C 1
ATOM 1555 O O . ILE A 1 201 ? 13.317 9.036 15.896 1.00 75.25 201 ILE A O 1
ATOM 1559 N N . LEU A 1 202 ? 14.060 8.054 14.018 1.00 83.31 202 LEU A N 1
ATOM 1560 C CA . LEU A 1 202 ? 14.462 9.292 13.365 1.00 83.31 202 LEU A CA 1
ATOM 1561 C C . LEU A 1 202 ? 13.240 10.052 12.829 1.00 83.31 202 LEU A C 1
ATOM 1563 O O . LEU A 1 202 ? 12.346 9.440 12.238 1.00 83.31 202 LEU A O 1
ATOM 1567 N N . PRO A 1 203 ? 13.182 11.386 13.001 1.00 86.94 203 PRO A N 1
ATOM 1568 C CA . PRO A 1 203 ? 12.146 12.199 12.379 1.00 86.94 203 PRO A CA 1
ATOM 1569 C C . PRO A 1 203 ? 12.110 12.005 10.861 1.00 86.94 203 PRO A C 1
ATOM 1571 O O . PRO A 1 203 ? 13.149 12.013 10.205 1.00 86.94 203 PRO A O 1
ATOM 1574 N N . CYS A 1 204 ? 10.906 11.929 10.288 1.00 88.19 204 CYS A N 1
ATOM 1575 C CA . CYS A 1 204 ? 10.699 11.676 8.854 1.00 88.19 204 CYS A CA 1
ATOM 1576 C C . CYS A 1 204 ? 11.308 12.729 7.909 1.00 88.19 204 CYS A C 1
ATOM 1578 O O . CYS A 1 204 ? 11.351 12.533 6.695 1.00 88.19 204 CYS A O 1
ATOM 1580 N N . ALA A 1 205 ? 11.763 13.849 8.467 1.00 89.69 205 ALA A N 1
ATOM 1581 C CA . ALA A 1 205 ? 12.448 14.911 7.756 1.00 89.69 205 ALA A CA 1
ATOM 1582 C C . ALA A 1 205 ? 13.913 14.590 7.436 1.00 89.69 205 ALA A C 1
ATOM 1584 O O . ALA A 1 205 ? 14.452 15.223 6.533 1.00 89.69 205 ALA A O 1
ATOM 1585 N N . TYR A 1 206 ? 14.537 13.623 8.121 1.00 92.00 206 TYR A N 1
ATOM 1586 C CA . TYR A 1 206 ? 15.939 13.243 7.924 1.00 92.00 206 TYR A CA 1
ATOM 1587 C C . TYR A 1 206 ? 16.033 11.868 7.260 1.00 92.00 206 TYR A C 1
ATOM 1589 O O . TYR A 1 206 ? 15.671 10.854 7.856 1.00 92.00 206 TYR A O 1
ATOM 1597 N N . TYR A 1 207 ? 16.497 11.833 6.013 1.00 91.94 207 TYR A N 1
ATOM 1598 C CA . TYR A 1 207 ? 16.570 10.615 5.209 1.00 91.94 207 TYR A CA 1
ATOM 1599 C C . TYR A 1 207 ? 17.633 10.724 4.115 1.00 91.94 207 TYR A C 1
ATOM 1601 O O . TYR A 1 207 ? 17.950 11.814 3.640 1.00 91.94 207 TYR A O 1
ATOM 1609 N N . ASP A 1 208 ? 18.193 9.580 3.732 1.00 91.88 208 ASP A N 1
ATOM 1610 C CA . ASP A 1 208 ? 19.226 9.439 2.699 1.00 91.88 208 ASP A CA 1
ATOM 1611 C C . ASP A 1 208 ? 18.767 8.547 1.537 1.00 91.88 208 ASP A C 1
ATOM 1613 O O . ASP A 1 208 ? 19.512 8.321 0.586 1.00 91.88 208 ASP A O 1
ATOM 1617 N N . ALA A 1 209 ? 17.525 8.066 1.582 1.00 90.31 209 ALA A N 1
ATOM 1618 C CA . ALA A 1 209 ? 16.857 7.435 0.460 1.00 90.31 209 ALA A CA 1
ATOM 1619 C C . ALA A 1 209 ? 15.344 7.675 0.488 1.00 90.31 209 ALA A C 1
ATOM 1621 O O . ALA A 1 209 ? 14.748 8.026 1.513 1.00 90.31 209 ALA A O 1
ATOM 1622 N N . VAL A 1 210 ? 14.714 7.451 -0.662 1.00 90.75 210 VAL A N 1
ATOM 1623 C CA . VAL A 1 210 ? 13.257 7.417 -0.805 1.00 90.75 210 VAL A CA 1
ATOM 1624 C C . VAL A 1 210 ? 12.816 6.086 -1.389 1.00 90.75 210 VAL A C 1
ATOM 1626 O O . VAL A 1 210 ? 13.525 5.483 -2.191 1.00 90.75 210 VAL A O 1
ATOM 1629 N N . VAL A 1 211 ? 11.627 5.629 -1.008 1.00 88.69 211 VAL A N 1
ATOM 1630 C CA . VAL A 1 211 ? 11.035 4.401 -1.548 1.00 88.69 211 VAL A CA 1
ATOM 1631 C C . VAL A 1 211 ? 9.569 4.632 -1.910 1.00 88.69 211 VAL A C 1
ATOM 1633 O O . VAL A 1 211 ? 8.815 5.150 -1.083 1.00 88.69 211 VAL A O 1
ATOM 1636 N N . PRO A 1 212 ? 9.115 4.282 -3.125 1.00 89.75 212 PRO A N 1
ATOM 1637 C CA . PRO A 1 212 ? 7.700 4.335 -3.450 1.00 89.75 212 PRO A CA 1
ATOM 1638 C C . PRO A 1 212 ? 6.986 3.151 -2.790 1.00 89.75 212 PRO A C 1
ATOM 1640 O O . PRO A 1 212 ? 7.172 2.001 -3.182 1.00 89.75 212 PRO A O 1
ATOM 1643 N N . ARG A 1 213 ? 6.135 3.418 -1.800 1.00 92.56 213 ARG A N 1
ATOM 1644 C CA . ARG A 1 213 ? 5.182 2.442 -1.272 1.00 92.56 213 ARG A CA 1
ATOM 1645 C C . ARG A 1 213 ? 3.971 2.382 -2.194 1.00 92.56 213 ARG A C 1
ATOM 1647 O O . ARG A 1 213 ? 3.284 3.380 -2.397 1.00 92.56 213 ARG A O 1
ATOM 1654 N N . ILE A 1 214 ? 3.721 1.209 -2.752 1.00 94.44 214 ILE A N 1
ATOM 1655 C CA . ILE A 1 214 ? 2.616 0.918 -3.662 1.00 94.44 214 ILE A CA 1
ATOM 1656 C C . ILE A 1 214 ? 1.523 0.238 -2.849 1.00 94.44 214 ILE A C 1
ATOM 1658 O O . ILE A 1 214 ? 1.779 -0.784 -2.223 1.00 94.44 214 ILE A O 1
ATOM 1662 N N . MET A 1 215 ? 0.318 0.791 -2.846 1.00 96.44 215 MET A N 1
ATOM 1663 C CA . MET A 1 215 ? -0.823 0.290 -2.081 1.00 96.44 215 MET A CA 1
ATOM 1664 C C . MET A 1 215 ? -1.963 -0.091 -3.014 1.00 96.44 215 MET A C 1
ATOM 1666 O O . MET A 1 215 ? -2.316 0.696 -3.893 1.00 96.44 215 MET A O 1
ATOM 1670 N N . ASN A 1 216 ? -2.561 -1.262 -2.792 1.00 96.50 216 ASN A N 1
ATOM 1671 C CA . ASN A 1 216 ? -3.851 -1.613 -3.378 1.00 96.50 216 ASN A CA 1
ATOM 1672 C C . ASN A 1 216 ? -4.968 -0.989 -2.526 1.00 96.50 216 ASN A C 1
ATOM 1674 O O . ASN A 1 216 ? -5.129 -1.327 -1.353 1.00 96.50 216 ASN A O 1
ATOM 1678 N N . LEU A 1 217 ? -5.721 -0.068 -3.125 1.00 96.56 217 LEU A N 1
ATOM 1679 C CA . LEU A 1 217 ? -6.774 0.707 -2.462 1.00 96.56 217 LEU A CA 1
ATOM 1680 C C . LEU A 1 217 ? -8.125 -0.006 -2.431 1.00 96.56 217 LEU A C 1
ATOM 1682 O O . LEU A 1 217 ? -9.029 0.414 -1.714 1.00 96.56 217 LEU A O 1
ATOM 1686 N N . VAL A 1 218 ? -8.297 -1.050 -3.244 1.00 95.38 218 VAL A N 1
ATOM 1687 C CA . VAL A 1 218 ? -9.580 -1.754 -3.370 1.00 95.38 218 VAL A CA 1
ATOM 1688 C C . VAL A 1 218 ? -9.385 -3.264 -3.192 1.00 95.38 218 VAL A C 1
ATOM 1690 O O . VAL A 1 218 ? -9.788 -4.037 -4.074 1.00 95.38 218 VAL A O 1
ATOM 1693 N N . PRO A 1 219 ? -8.782 -3.697 -2.066 1.00 95.44 219 PRO A N 1
ATOM 1694 C CA . PRO A 1 219 ? -8.521 -5.104 -1.810 1.00 95.44 219 PRO A CA 1
ATOM 1695 C C . PRO A 1 219 ? -9.825 -5.912 -1.798 1.00 95.44 219 PRO A C 1
ATOM 1697 O O . PRO A 1 219 ? -10.879 -5.447 -1.355 1.00 95.44 219 PRO A O 1
ATOM 1700 N N . LYS A 1 220 ? -9.763 -7.133 -2.323 1.00 96.25 220 LYS A N 1
ATOM 1701 C CA . LYS A 1 220 ? -10.841 -8.130 -2.302 1.00 96.25 220 LYS A CA 1
ATOM 1702 C C . LYS A 1 220 ? -10.661 -9.119 -1.166 1.00 96.25 220 LYS A C 1
ATOM 1704 O O . LYS A 1 220 ? -11.657 -9.645 -0.669 1.00 96.25 220 LYS A O 1
ATOM 1709 N N . SER A 1 221 ? -9.420 -9.305 -0.728 1.00 97.00 221 SER A N 1
ATOM 1710 C CA . SER A 1 221 ? -9.071 -10.034 0.479 1.00 97.00 221 SER A CA 1
ATOM 1711 C C . SER A 1 221 ? -9.815 -9.473 1.688 1.00 97.00 221 SER A C 1
ATOM 1713 O O . SER A 1 221 ? -9.796 -8.271 1.961 1.00 97.00 221 SER A O 1
ATOM 1715 N N . LYS A 1 222 ? -10.476 -10.369 2.419 1.00 97.56 222 LYS A N 1
ATOM 1716 C CA . LYS A 1 222 ? -11.189 -10.062 3.658 1.00 97.56 222 LYS A CA 1
ATOM 1717 C C . LYS A 1 222 ? -10.631 -10.914 4.775 1.00 97.56 222 LYS A C 1
ATOM 1719 O O . LYS A 1 222 ? -10.595 -12.140 4.672 1.00 97.56 222 LYS A O 1
ATOM 1724 N N . GLY A 1 223 ? -10.195 -10.242 5.820 1.00 97.44 223 GLY A N 1
ATOM 1725 C CA . GLY A 1 223 ? -9.756 -10.828 7.061 1.00 97.44 223 GLY A CA 1
ATOM 1726 C C . GLY A 1 223 ? -10.872 -10.944 8.092 1.00 97.44 223 GLY A C 1
ATOM 1727 O O . GLY A 1 223 ? -12.029 -10.580 7.854 1.00 97.44 223 GLY A O 1
ATOM 1728 N N . LYS A 1 224 ? -10.475 -11.383 9.283 1.00 97.88 224 LYS A N 1
ATOM 1729 C CA . LYS A 1 224 ? -11.323 -11.417 10.470 1.00 97.88 224 LYS A CA 1
ATOM 1730 C C . LYS A 1 224 ? -10.534 -11.194 11.753 1.00 97.88 224 LYS A C 1
ATOM 1732 O O . LYS A 1 224 ? -9.328 -11.437 11.814 1.00 97.88 224 LYS A O 1
ATOM 1737 N N . LEU A 1 225 ? -11.238 -10.761 12.786 1.00 97.88 225 LEU A N 1
ATOM 1738 C CA . LEU A 1 225 ? -10.747 -10.546 14.135 1.00 97.88 225 LEU A CA 1
ATOM 1739 C C . LEU A 1 225 ? -11.508 -11.460 15.089 1.00 97.88 225 LEU A C 1
ATOM 1741 O O . LEU A 1 225 ? -12.735 -11.448 15.125 1.00 97.88 225 LEU A O 1
ATOM 1745 N N . LEU A 1 226 ? -10.767 -12.224 15.883 1.00 98.00 226 LEU A N 1
ATOM 1746 C CA . LEU A 1 226 ? -11.308 -13.155 16.864 1.00 98.00 226 LEU A CA 1
ATOM 1747 C C . LEU A 1 226 ? -10.830 -12.775 18.263 1.00 98.00 226 LEU A C 1
ATOM 1749 O O . LEU A 1 226 ? -9.713 -12.290 18.447 1.00 98.00 226 LEU A O 1
ATOM 1753 N N . LEU A 1 227 ? -11.653 -13.045 19.274 1.00 98.25 227 LEU A N 1
ATOM 1754 C CA . LEU A 1 227 ? -11.152 -13.089 20.649 1.00 98.25 227 LEU A CA 1
ATOM 1755 C C . LEU A 1 227 ? -10.096 -14.194 20.783 1.00 98.25 227 LEU A C 1
ATOM 1757 O O . LEU A 1 227 ? -10.221 -15.265 20.183 1.00 98.25 227 LEU A O 1
ATOM 1761 N N . ASN A 1 228 ? -9.063 -13.933 21.578 1.00 96.44 228 ASN A N 1
ATOM 1762 C CA . ASN A 1 228 ? -8.047 -14.927 21.886 1.00 96.44 228 ASN A CA 1
ATOM 1763 C C . ASN A 1 228 ? -8.629 -15.985 22.834 1.00 96.44 228 ASN A C 1
ATOM 1765 O O . ASN A 1 228 ? -9.227 -15.652 23.853 1.00 96.44 228 ASN A O 1
ATOM 1769 N N . LYS A 1 229 ? -8.458 -17.266 22.485 1.00 94.50 229 LYS A N 1
ATOM 1770 C CA . LYS A 1 229 ? -9.026 -18.381 23.251 1.00 94.50 229 LYS A CA 1
ATOM 1771 C C . LYS A 1 229 ? -8.427 -18.530 24.648 1.00 94.50 229 LYS A C 1
ATOM 1773 O O . LYS A 1 229 ? -9.144 -18.920 25.560 1.00 94.50 229 LYS A O 1
ATOM 1778 N N . SER A 1 230 ? -7.141 -18.222 24.813 1.00 94.19 230 SER A N 1
ATOM 1779 C CA . SER A 1 230 ? -6.448 -18.362 26.100 1.00 94.19 230 SER A CA 1
ATOM 1780 C C . SER A 1 230 ? -6.697 -17.181 27.037 1.00 94.19 230 SER A C 1
ATOM 1782 O O . SER A 1 230 ? -6.641 -17.341 28.251 1.00 94.19 230 SER A O 1
ATOM 1784 N N . ASP A 1 231 ? -6.957 -16.000 26.474 1.00 95.69 231 ASP A N 1
ATOM 1785 C CA . ASP A 1 231 ? -7.279 -14.782 27.217 1.00 95.69 231 ASP A CA 1
ATOM 1786 C C . ASP A 1 231 ? -8.178 -13.869 26.362 1.00 95.69 231 ASP A C 1
ATOM 1788 O O . ASP A 1 231 ? -7.670 -13.059 25.579 1.00 95.69 231 ASP A O 1
ATOM 1792 N N . PRO A 1 232 ? -9.515 -13.970 26.496 1.00 93.75 232 PRO A N 1
ATOM 1793 C CA . PRO A 1 232 ? -10.449 -13.135 25.741 1.00 93.75 232 PRO A CA 1
ATOM 1794 C C . PRO A 1 232 ? -10.293 -11.630 26.011 1.00 93.75 232 PRO A C 1
ATOM 1796 O O . PRO A 1 232 ? -10.607 -10.811 25.141 1.00 93.75 232 PRO A O 1
ATOM 1799 N N . HIS A 1 233 ? -9.800 -11.258 27.198 1.00 91.25 233 HIS A N 1
ATOM 1800 C CA . HIS A 1 233 ? -9.555 -9.868 27.584 1.00 91.25 233 HIS A CA 1
ATOM 1801 C C . HIS A 1 233 ? -8.200 -9.349 27.083 1.00 91.25 233 HIS A C 1
ATOM 1803 O O . HIS A 1 233 ? -8.007 -8.133 27.009 1.00 91.25 233 HIS A O 1
ATOM 1809 N N . GLY A 1 234 ? -7.300 -10.233 26.659 1.00 93.19 234 GLY A N 1
ATOM 1810 C CA . GLY A 1 234 ? -6.007 -9.911 26.065 1.00 93.19 234 GLY A CA 1
ATOM 1811 C C . GLY A 1 234 ? -6.082 -9.399 24.617 1.00 93.19 234 GLY A C 1
ATOM 1812 O O . GLY A 1 234 ? -7.148 -9.021 24.113 1.00 93.19 234 GLY A O 1
ATOM 1813 N N . PRO A 1 235 ? -4.941 -9.324 23.911 1.00 95.62 235 PRO A N 1
ATOM 1814 C CA . PRO A 1 235 ? -4.910 -8.948 22.500 1.00 95.62 235 PRO A CA 1
ATOM 1815 C C . PRO A 1 235 ? -5.737 -9.918 21.637 1.00 95.62 235 PRO A C 1
ATOM 1817 O O . PRO A 1 235 ? -5.602 -11.134 21.805 1.00 95.62 235 PRO A O 1
ATOM 1820 N N . PRO A 1 236 ? -6.577 -9.420 20.709 1.00 96.75 236 PRO A N 1
ATOM 1821 C CA . PRO A 1 236 ? -7.342 -10.285 19.820 1.00 96.75 236 PRO A CA 1
ATOM 1822 C C . PRO A 1 236 ? -6.434 -10.952 18.779 1.00 96.75 236 PRO A C 1
ATOM 1824 O O . PRO A 1 236 ? -5.345 -10.467 18.470 1.00 96.75 236 PRO A O 1
ATOM 1827 N N . ILE A 1 237 ? -6.916 -12.042 18.190 1.00 98.00 237 ILE A N 1
ATOM 1828 C CA . ILE A 1 237 ? -6.272 -12.684 17.044 1.00 98.00 237 ILE A CA 1
ATOM 1829 C C . ILE A 1 237 ? -6.736 -11.974 15.775 1.00 98.00 237 ILE A C 1
ATOM 1831 O O . ILE A 1 237 ? -7.934 -11.898 15.501 1.00 98.00 237 ILE A O 1
ATOM 1835 N N . ILE A 1 238 ? -5.787 -11.452 15.000 1.00 97.81 238 ILE A N 1
ATOM 1836 C CA . ILE A 1 238 ? -6.055 -10.719 13.761 1.00 97.81 238 ILE A CA 1
ATOM 1837 C C . ILE A 1 238 ? -5.585 -11.567 12.584 1.00 97.81 238 ILE A C 1
ATOM 1839 O O . ILE A 1 238 ? -4.394 -11.826 12.425 1.00 97.81 238 ILE A O 1
ATOM 1843 N N . HIS A 1 239 ? -6.527 -11.973 11.740 1.00 97.25 239 HIS A N 1
ATOM 1844 C CA . HIS A 1 239 ? -6.253 -12.627 10.469 1.00 97.25 239 HIS A CA 1
ATOM 1845 C C . HIS A 1 239 ? -6.501 -11.626 9.347 1.00 97.25 239 HIS A C 1
ATOM 1847 O O . HIS A 1 239 ? -7.638 -11.476 8.916 1.00 97.25 239 HIS A O 1
ATOM 1853 N N . SER A 1 240 ? -5.463 -10.946 8.860 1.00 94.25 240 SER A N 1
ATOM 1854 C CA . SER A 1 240 ? -5.620 -9.946 7.790 1.00 94.25 240 SER A CA 1
ATOM 1855 C C . SER A 1 240 ? -5.990 -10.553 6.436 1.00 94.25 240 SER A C 1
ATOM 1857 O O . SER A 1 240 ? -6.604 -9.878 5.618 1.00 94.25 240 SER A O 1
ATOM 1859 N N . ASN A 1 241 ? -5.632 -11.824 6.209 1.00 96.00 241 ASN A N 1
ATOM 1860 C CA . ASN A 1 241 ? -5.856 -12.543 4.951 1.00 96.00 241 ASN A CA 1
ATOM 1861 C C . ASN A 1 241 ? -5.267 -11.819 3.723 1.00 96.00 241 ASN A C 1
ATOM 1863 O O . ASN A 1 241 ? -5.862 -11.823 2.651 1.00 96.00 241 ASN A O 1
ATOM 1867 N N . TYR A 1 242 ? -4.117 -11.151 3.878 1.00 94.75 242 TYR A N 1
ATOM 1868 C CA . TYR A 1 242 ? -3.483 -10.434 2.771 1.00 94.75 242 TYR A CA 1
ATOM 1869 C C . TYR A 1 242 ? -3.178 -11.367 1.604 1.00 94.75 242 TYR A C 1
ATOM 1871 O O . TYR A 1 242 ? -2.588 -12.425 1.807 1.00 94.75 242 TYR A O 1
ATOM 1879 N N . LEU A 1 243 ? -3.545 -10.932 0.394 1.00 93.75 243 LEU A N 1
ATOM 1880 C CA . LEU A 1 243 ? -3.376 -11.694 -0.847 1.00 93.75 243 LEU A CA 1
ATOM 1881 C C . LEU A 1 243 ? -4.090 -13.058 -0.829 1.00 93.75 243 LEU A C 1
ATOM 1883 O O . LEU A 1 243 ? -3.734 -13.942 -1.599 1.00 93.75 243 LEU A O 1
ATOM 1887 N N . GLY A 1 244 ? -5.104 -13.228 0.027 1.00 93.31 244 GLY A N 1
ATOM 1888 C CA . GLY A 1 244 ? -5.954 -14.419 0.032 1.00 93.31 244 GLY A CA 1
ATOM 1889 C C . GLY A 1 244 ? -6.921 -14.479 -1.156 1.00 93.31 244 GLY A C 1
ATOM 1890 O O . GLY A 1 244 ? -7.533 -15.517 -1.393 1.00 93.31 244 GLY A O 1
ATOM 1891 N N . ASP A 1 245 ? -7.073 -13.374 -1.891 1.00 94.75 245 ASP A N 1
ATOM 1892 C CA . ASP A 1 245 ? -7.816 -13.295 -3.147 1.00 94.75 245 ASP A CA 1
ATOM 1893 C C . ASP A 1 245 ? -6.883 -12.890 -4.299 1.00 94.75 245 ASP A C 1
ATOM 1895 O O . ASP A 1 245 ? -6.313 -11.795 -4.296 1.00 94.75 245 ASP A O 1
ATOM 1899 N N . ASP A 1 246 ? -6.766 -13.746 -5.318 1.00 92.38 246 ASP A N 1
ATOM 1900 C CA . ASP A 1 246 ? -5.861 -13.551 -6.462 1.00 92.38 246 ASP A CA 1
ATOM 1901 C C . ASP A 1 246 ? -6.110 -12.244 -7.229 1.00 92.38 246 ASP A C 1
ATOM 1903 O O . ASP A 1 246 ? -5.218 -11.712 -7.902 1.00 92.38 246 ASP A O 1
ATOM 1907 N N . ARG A 1 247 ? -7.319 -11.676 -7.118 1.00 92.94 247 ARG A N 1
ATOM 1908 C CA . ARG A 1 247 ? -7.658 -10.395 -7.751 1.00 92.94 247 ARG A CA 1
ATOM 1909 C C . ARG A 1 247 ? -6.862 -9.227 -7.172 1.00 92.94 247 ARG A C 1
ATOM 1911 O O . ARG A 1 247 ? -6.754 -8.205 -7.846 1.00 92.94 247 ARG A O 1
ATOM 1918 N N . ASP A 1 248 ? -6.273 -9.380 -5.988 1.00 94.62 248 ASP A N 1
ATOM 1919 C CA . ASP A 1 248 ? -5.410 -8.367 -5.375 1.00 94.62 248 ASP A CA 1
ATOM 1920 C C . ASP A 1 248 ? -3.992 -8.360 -5.950 1.00 94.62 248 ASP A C 1
ATOM 1922 O O . ASP A 1 248 ? -3.315 -7.329 -5.921 1.00 94.62 248 ASP A O 1
ATOM 1926 N N . ILE A 1 249 ? -3.550 -9.485 -6.520 1.00 91.81 249 ILE A N 1
ATOM 1927 C CA . ILE A 1 249 ? -2.179 -9.668 -7.007 1.00 91.81 249 ILE A CA 1
ATOM 1928 C C . ILE A 1 249 ? -1.949 -8.848 -8.277 1.00 91.81 249 ILE A C 1
ATOM 1930 O O . ILE A 1 249 ? -0.963 -8.118 -8.389 1.00 91.81 249 ILE A O 1
ATOM 1934 N N . LYS A 1 250 ? -2.867 -8.938 -9.249 1.00 89.62 250 LYS A N 1
ATOM 1935 C CA . LYS A 1 250 ? -2.682 -8.326 -10.576 1.00 89.62 250 LYS A CA 1
ATOM 1936 C C . LYS A 1 250 ? -2.507 -6.796 -10.518 1.00 89.62 250 LYS A C 1
ATOM 1938 O O . LYS A 1 250 ? -1.555 -6.311 -11.141 1.00 89.62 250 LYS A O 1
ATOM 1943 N N . PRO A 1 251 ? -3.346 -6.018 -9.802 1.00 91.94 251 PRO A N 1
ATOM 1944 C CA . PRO A 1 251 ? -3.133 -4.578 -9.658 1.00 91.94 251 PRO A CA 1
ATOM 1945 C C . PRO A 1 251 ? -1.797 -4.260 -8.986 1.00 91.94 251 PRO A C 1
ATOM 1947 O O . PRO A 1 251 ? -1.056 -3.412 -9.482 1.00 91.94 251 PRO A O 1
ATOM 1950 N N . LEU A 1 252 ? -1.449 -4.976 -7.912 1.00 91.81 252 LEU A N 1
ATOM 1951 C CA . LEU A 1 252 ? -0.212 -4.740 -7.172 1.00 91.81 252 LEU A CA 1
ATOM 1952 C C . LEU A 1 252 ? 1.025 -4.997 -8.046 1.00 91.81 252 LEU A C 1
ATOM 1954 O O . LEU A 1 252 ? 1.905 -4.143 -8.120 1.00 91.81 252 LEU A O 1
ATOM 1958 N N . MET A 1 253 ? 1.049 -6.101 -8.798 1.00 88.88 253 MET A N 1
ATOM 1959 C CA . MET A 1 253 ? 2.132 -6.426 -9.736 1.00 88.88 253 MET A CA 1
ATOM 1960 C C . MET A 1 253 ? 2.292 -5.380 -10.842 1.00 88.88 253 MET A C 1
ATOM 1962 O O . MET A 1 253 ? 3.413 -4.986 -11.167 1.00 88.88 253 MET A O 1
ATOM 1966 N N . LYS A 1 254 ? 1.184 -4.874 -11.399 1.00 88.25 254 LYS A N 1
ATOM 1967 C CA . LYS A 1 254 ? 1.228 -3.742 -12.341 1.00 88.25 254 LYS A CA 1
ATOM 1968 C C . LYS A 1 254 ? 1.795 -2.489 -11.687 1.00 88.25 254 LYS A C 1
ATOM 1970 O O . LYS A 1 254 ? 2.577 -1.770 -12.309 1.00 88.25 254 LYS A O 1
ATOM 1975 N N . GLY A 1 255 ? 1.410 -2.249 -10.436 1.00 88.31 255 GLY A N 1
ATOM 1976 C CA . GLY A 1 255 ? 1.911 -1.156 -9.622 1.00 88.31 255 GLY A CA 1
ATOM 1977 C C . GLY A 1 255 ? 3.434 -1.196 -9.473 1.00 88.31 255 GLY A C 1
ATOM 1978 O O . GLY A 1 255 ? 4.109 -0.204 -9.758 1.00 88.31 255 GLY A O 1
ATOM 1979 N N . ILE A 1 256 ? 3.956 -2.371 -9.110 1.00 86.69 256 ILE A N 1
ATOM 1980 C CA . ILE A 1 256 ? 5.386 -2.657 -8.941 1.00 86.69 256 ILE A CA 1
ATOM 1981 C C . ILE A 1 256 ? 6.145 -2.448 -10.248 1.00 86.69 256 ILE A C 1
ATOM 1983 O O . ILE A 1 256 ? 7.080 -1.650 -10.273 1.00 86.69 256 ILE A O 1
ATOM 1987 N N . ARG A 1 257 ? 5.709 -3.072 -11.350 1.00 82.25 257 ARG A N 1
ATOM 1988 C CA . ARG A 1 257 ? 6.376 -2.936 -12.659 1.00 82.25 257 ARG A CA 1
ATOM 1989 C C . ARG A 1 257 ? 6.470 -1.476 -13.106 1.00 82.25 257 ARG A C 1
ATOM 1991 O O . ARG A 1 257 ? 7.525 -1.020 -13.524 1.00 82.25 257 ARG A O 1
ATOM 1998 N N . ARG A 1 258 ? 5.398 -0.697 -12.932 1.00 79.94 258 ARG A N 1
ATOM 1999 C CA . ARG A 1 258 ? 5.410 0.744 -13.243 1.00 79.94 258 ARG A CA 1
ATOM 2000 C C . ARG A 1 258 ? 6.381 1.546 -12.378 1.00 79.94 258 ARG A C 1
ATOM 2002 O O . ARG A 1 258 ? 6.929 2.524 -12.865 1.00 79.94 258 ARG A O 1
ATOM 2009 N N . SER A 1 259 ? 6.594 1.154 -11.119 1.00 76.25 259 SER A N 1
ATOM 2010 C CA . SER A 1 259 ? 7.565 1.824 -10.237 1.00 76.25 259 SER A CA 1
ATOM 2011 C C . SER A 1 259 ? 9.022 1.551 -10.612 1.00 76.25 259 SER A C 1
ATOM 2013 O O . SER A 1 259 ? 9.898 2.315 -10.218 1.00 76.25 259 SER A O 1
ATOM 2015 N N . GLN A 1 260 ? 9.277 0.466 -11.351 1.00 67.25 260 GLN A N 1
ATOM 2016 C CA . GLN A 1 260 ? 10.613 0.083 -11.810 1.00 67.25 260 GLN A CA 1
ATOM 2017 C C . GLN A 1 260 ? 11.024 0.827 -13.081 1.00 67.25 260 GLN A C 1
ATOM 2019 O O . GLN A 1 260 ? 12.214 0.945 -13.350 1.00 67.25 260 GLN A O 1
ATOM 2024 N N . VAL A 1 261 ? 10.065 1.365 -13.843 1.00 58.41 261 VAL A N 1
ATOM 2025 C CA . VAL A 1 261 ? 10.373 2.215 -14.993 1.00 58.41 261 VAL A CA 1
ATOM 2026 C C . VAL A 1 261 ? 10.999 3.520 -14.474 1.00 58.41 261 VAL A C 1
ATOM 2028 O O . VAL A 1 261 ? 10.344 4.230 -13.708 1.00 58.41 261 VAL A O 1
ATOM 2031 N N . PRO A 1 262 ? 12.232 3.886 -14.877 1.00 54.91 262 PRO A N 1
ATOM 2032 C CA . PRO A 1 262 ? 12.878 5.156 -14.574 1.00 54.91 262 PRO A CA 1
ATOM 2033 C C . PRO A 1 262 ? 12.072 6.346 -15.104 1.00 54.91 262 PRO A C 1
ATOM 2035 O O . PRO A 1 262 ? 12.357 6.914 -16.152 1.00 54.91 262 PRO A O 1
ATOM 2038 N N . THR A 1 263 ? 11.054 6.777 -14.366 1.00 51.62 263 THR A N 1
ATOM 2039 C CA . THR A 1 263 ? 10.298 8.001 -14.675 1.00 51.62 263 THR A CA 1
ATOM 2040 C C . THR A 1 263 ? 10.979 9.265 -14.147 1.00 51.62 263 THR A C 1
ATOM 2042 O O . THR A 1 263 ? 10.521 10.376 -14.415 1.00 51.62 263 THR A O 1
ATOM 2045 N N . CYS A 1 264 ? 12.089 9.137 -13.414 1.00 54.81 264 CYS A N 1
ATOM 2046 C CA . CYS A 1 264 ? 12.871 10.282 -12.959 1.00 54.81 264 CYS A CA 1
ATOM 2047 C C . CYS A 1 264 ? 13.779 10.794 -14.082 1.00 54.81 264 CYS A C 1
ATOM 2049 O O . CYS A 1 264 ? 14.740 10.132 -14.470 1.00 54.81 264 CYS A O 1
ATOM 2051 N N . SER A 1 265 ? 13.533 12.027 -14.537 1.00 52.81 265 SER A N 1
ATOM 2052 C CA . SER A 1 265 ? 14.379 12.743 -15.509 1.00 52.81 265 SER A CA 1
ATOM 2053 C C . SER A 1 265 ? 15.865 12.779 -15.117 1.00 52.81 265 SER A C 1
ATOM 2055 O O . SER A 1 265 ? 16.729 12.879 -15.983 1.00 52.81 265 SER A O 1
ATOM 2057 N N . MET A 1 266 ? 16.169 12.667 -13.822 1.00 54.91 266 MET A N 1
ATOM 2058 C CA . MET A 1 266 ? 17.525 12.576 -13.283 1.00 54.91 266 MET A CA 1
ATOM 2059 C C . MET A 1 266 ? 18.203 11.233 -13.602 1.00 54.91 266 MET A C 1
ATOM 2061 O O . MET A 1 266 ? 19.322 11.240 -14.101 1.00 54.91 266 MET A O 1
ATOM 2065 N N . MET A 1 267 ? 17.503 10.106 -13.428 1.00 64.44 267 MET A N 1
ATOM 2066 C CA . MET A 1 267 ? 18.020 8.772 -13.771 1.00 64.44 267 MET A CA 1
ATOM 2067 C C . MET A 1 267 ? 18.206 8.626 -15.289 1.00 64.44 267 MET A C 1
ATOM 2069 O O . MET A 1 267 ? 19.203 8.079 -15.743 1.00 64.44 267 MET A O 1
ATOM 2073 N N . LEU A 1 268 ? 17.299 9.211 -16.080 1.00 68.69 268 LEU A N 1
ATOM 2074 C CA . LEU A 1 268 ? 17.438 9.333 -17.537 1.00 68.69 268 LEU A CA 1
ATOM 2075 C C . LEU A 1 268 ? 18.707 10.099 -17.942 1.00 68.69 268 LEU A C 1
ATOM 2077 O O . LEU A 1 268 ? 19.434 9.661 -18.834 1.00 68.69 268 LEU A O 1
ATOM 2081 N N . LYS A 1 269 ? 18.987 11.238 -17.295 1.00 73.25 269 LYS A N 1
ATOM 2082 C CA . LYS A 1 269 ? 20.191 12.042 -17.565 1.00 73.25 269 LYS A CA 1
ATOM 2083 C C . LYS A 1 269 ? 21.466 11.298 -17.188 1.00 73.25 269 LYS A C 1
ATOM 2085 O O . LYS A 1 269 ? 22.418 11.315 -17.963 1.00 73.25 269 LYS A O 1
ATOM 2090 N N . GLU A 1 270 ? 21.476 10.650 -16.030 1.00 79.56 270 GLU A N 1
ATOM 2091 C CA . GLU A 1 270 ? 22.632 9.897 -15.546 1.00 79.56 270 GLU A CA 1
ATOM 2092 C C . GLU A 1 270 ? 22.913 8.674 -16.421 1.00 79.56 270 GLU A C 1
ATOM 2094 O O . GLU A 1 270 ? 24.040 8.508 -16.889 1.00 79.56 270 GLU A O 1
ATOM 2099 N N . PHE A 1 271 ? 21.877 7.897 -16.757 1.00 85.19 271 PHE A N 1
ATOM 2100 C CA . PHE A 1 271 ? 21.993 6.812 -17.725 1.00 85.19 271 PHE A CA 1
ATOM 2101 C C . PHE A 1 271 ? 22.527 7.319 -19.062 1.00 85.19 271 PHE A C 1
ATOM 2103 O O . PHE A 1 271 ? 23.492 6.771 -19.577 1.00 85.19 271 PHE A O 1
ATOM 2110 N N . THR A 1 272 ? 21.953 8.395 -19.609 1.00 86.38 272 THR A N 1
ATOM 2111 C CA . THR A 1 272 ? 22.397 8.957 -20.894 1.00 86.38 272 THR A CA 1
ATOM 2112 C C . THR A 1 272 ? 23.871 9.363 -20.840 1.00 86.38 272 THR A C 1
ATOM 2114 O O . THR A 1 272 ? 24.626 9.066 -21.764 1.00 86.38 272 THR A O 1
ATOM 2117 N N . ALA A 1 273 ? 24.317 9.995 -19.751 1.00 86.94 273 ALA A N 1
ATOM 2118 C CA . ALA A 1 273 ? 25.715 10.374 -19.575 1.00 86.94 273 ALA A CA 1
ATOM 2119 C C . ALA A 1 273 ? 26.645 9.149 -19.536 1.00 86.94 273 ALA A C 1
ATOM 2121 O O . ALA A 1 273 ? 27.654 9.122 -20.246 1.00 86.94 273 ALA A O 1
ATOM 2122 N N . GLN A 1 274 ? 26.289 8.116 -18.764 1.00 88.31 274 GLN A N 1
ATOM 2123 C CA . GLN A 1 274 ? 27.073 6.881 -18.688 1.00 88.31 274 GLN A CA 1
ATOM 2124 C C . GLN A 1 274 ? 27.049 6.111 -20.013 1.00 88.31 274 GLN A C 1
ATOM 2126 O O . GLN A 1 274 ? 28.093 5.663 -20.483 1.00 88.31 274 GLN A O 1
ATOM 2131 N N . PHE A 1 275 ? 25.892 6.021 -20.669 1.00 90.06 275 PHE A N 1
ATOM 2132 C CA . PHE A 1 275 ? 25.726 5.408 -21.984 1.00 90.06 275 PHE A CA 1
ATOM 2133 C C . PHE A 1 275 ? 26.670 6.046 -22.999 1.00 90.06 275 PHE A C 1
ATOM 2135 O O . PHE A 1 275 ? 27.442 5.353 -23.658 1.00 90.06 275 PHE A O 1
ATOM 2142 N N . LEU A 1 276 ? 26.672 7.379 -23.090 1.00 90.88 276 LEU A N 1
ATOM 2143 C CA . LEU A 1 276 ? 27.546 8.113 -24.004 1.00 90.88 276 LEU A CA 1
ATOM 2144 C C . LEU A 1 276 ? 29.033 7.943 -23.659 1.00 90.88 276 LEU A C 1
ATOM 2146 O O . LEU A 1 276 ? 29.855 7.893 -24.574 1.00 90.88 276 LEU A O 1
ATOM 2150 N N . ARG A 1 277 ? 29.387 7.822 -22.374 1.00 89.50 277 ARG A N 1
ATOM 2151 C CA . ARG A 1 277 ? 30.769 7.595 -21.918 1.00 89.50 277 ARG A CA 1
ATOM 2152 C C . ARG A 1 277 ? 31.280 6.187 -22.238 1.00 89.50 277 ARG A C 1
ATOM 2154 O O . ARG A 1 277 ? 32.453 6.027 -22.569 1.00 89.50 277 ARG A O 1
ATOM 2161 N N . HIS A 1 278 ? 30.418 5.180 -22.129 1.00 90.25 278 HIS A N 1
ATOM 2162 C CA . HIS A 1 278 ? 30.785 3.763 -22.224 1.00 90.25 278 HIS A CA 1
ATOM 2163 C C . HIS A 1 278 ? 30.437 3.106 -23.568 1.00 90.25 278 HIS A C 1
ATOM 2165 O O . HIS A 1 278 ? 30.732 1.929 -23.767 1.00 90.25 278 HIS A O 1
ATOM 2171 N N . THR A 1 279 ? 29.884 3.861 -24.515 1.00 94.00 279 THR A N 1
ATOM 2172 C CA . THR A 1 279 ? 29.648 3.420 -25.898 1.00 94.00 279 THR A CA 1
ATOM 2173 C C . THR A 1 279 ? 30.325 4.349 -26.895 1.00 94.00 279 THR A C 1
ATOM 2175 O O . THR A 1 279 ? 30.627 5.501 -26.584 1.00 94.00 279 THR A O 1
ATOM 2178 N N . ALA A 1 280 ? 30.523 3.881 -28.123 1.00 95.06 280 ALA A N 1
ATOM 2179 C CA . ALA A 1 280 ? 31.018 4.682 -29.234 1.00 95.06 280 ALA A CA 1
ATOM 2180 C C . ALA A 1 280 ? 30.192 4.410 -30.501 1.00 95.06 280 ALA A C 1
ATOM 2182 O O . ALA A 1 280 ? 29.755 3.274 -30.704 1.00 95.06 280 ALA A O 1
ATOM 2183 N N . PRO A 1 281 ? 29.976 5.415 -31.371 1.00 96.31 281 PRO A N 1
ATOM 2184 C CA . PRO A 1 281 ? 29.365 5.189 -32.674 1.00 96.31 281 PRO A CA 1
ATOM 2185 C C . PRO A 1 281 ? 30.194 4.191 -33.486 1.00 96.31 281 PRO A C 1
ATOM 2187 O O . PRO A 1 281 ? 31.408 4.341 -33.625 1.00 96.31 281 PRO A O 1
ATOM 2190 N N . SER A 1 282 ? 29.537 3.182 -34.041 1.00 94.31 282 SER A N 1
ATOM 2191 C CA . SER A 1 282 ? 30.153 2.131 -34.837 1.00 94.31 282 SER A CA 1
ATOM 2192 C C . SER A 1 282 ? 29.302 1.840 -36.068 1.00 94.31 282 SER A C 1
ATOM 2194 O O . SER A 1 282 ? 28.077 1.924 -36.027 1.00 94.31 282 SER A O 1
ATOM 2196 N N . ARG A 1 283 ? 29.987 1.496 -37.162 1.00 95.81 283 ARG A N 1
ATOM 2197 C CA . ARG A 1 283 ? 29.424 0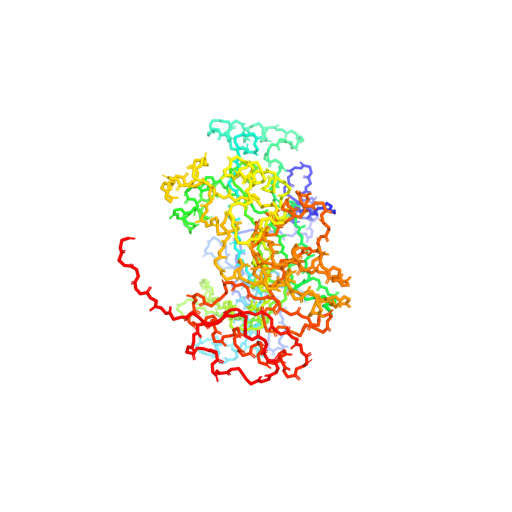.850 -38.360 1.00 95.81 283 ARG A CA 1
ATOM 2198 C C . ARG A 1 283 ? 30.044 -0.538 -38.590 1.00 95.81 283 ARG A C 1
ATOM 2200 O O . ARG A 1 283 ? 29.861 -1.139 -39.643 1.00 95.81 283 ARG A O 1
ATOM 2207 N N . ARG A 1 284 ? 30.854 -1.027 -37.637 1.00 91.44 284 ARG A N 1
ATOM 2208 C CA . ARG A 1 284 ? 31.599 -2.295 -37.736 1.00 91.44 284 ARG A CA 1
ATOM 2209 C C . ARG A 1 284 ? 30.695 -3.476 -37.365 1.00 91.44 284 ARG A C 1
ATOM 2211 O O . ARG A 1 284 ? 30.871 -4.080 -36.315 1.00 91.44 284 ARG A O 1
ATOM 2218 N N . HIS A 1 285 ? 29.699 -3.738 -38.204 1.00 92.75 285 HIS A N 1
ATOM 2219 C CA . HIS A 1 285 ? 28.708 -4.816 -38.090 1.00 92.75 285 HIS A CA 1
ATOM 2220 C C . HIS A 1 285 ? 28.123 -5.131 -39.479 1.00 92.75 285 HIS A C 1
ATOM 2222 O O . HIS A 1 285 ? 28.453 -4.459 -40.456 1.00 92.75 285 HIS A O 1
ATOM 2228 N N . LEU A 1 286 ? 27.232 -6.124 -39.583 1.00 89.19 286 LEU A N 1
ATOM 2229 C CA . LEU A 1 286 ? 26.665 -6.596 -40.863 1.00 89.19 286 LEU A CA 1
ATOM 2230 C C . LEU A 1 286 ? 25.754 -5.583 -41.586 1.00 89.19 286 LEU A C 1
ATOM 2232 O O . LEU A 1 286 ? 25.366 -5.787 -42.735 1.00 89.19 286 LEU A O 1
ATOM 2236 N N . THR A 1 287 ? 25.412 -4.481 -40.925 1.00 95.31 287 THR A N 1
ATOM 2237 C CA . THR A 1 287 ? 24.525 -3.432 -41.453 1.00 95.31 287 THR A CA 1
ATOM 2238 C C . THR A 1 287 ? 25.186 -2.049 -41.427 1.00 95.31 287 THR A C 1
ATOM 2240 O O . THR A 1 287 ? 24.732 -1.176 -40.681 1.00 95.31 287 THR A O 1
ATOM 2243 N N . PRO A 1 288 ? 26.286 -1.829 -42.172 1.00 95.19 288 PRO A N 1
ATOM 2244 C CA . PRO A 1 288 ? 27.079 -0.601 -42.102 1.00 95.19 288 PRO A CA 1
ATOM 2245 C C . PRO A 1 288 ? 26.314 0.661 -42.515 1.00 95.19 288 PRO A C 1
ATOM 2247 O O . PRO A 1 288 ? 26.826 1.756 -42.310 1.00 95.19 288 PRO A O 1
ATOM 2250 N N . GLU A 1 289 ? 25.107 0.548 -43.075 1.00 96.56 289 GLU A N 1
ATOM 2251 C CA . GLU A 1 289 ? 24.185 1.653 -43.347 1.00 96.56 289 GLU A CA 1
ATOM 2252 C C . GLU A 1 289 ? 23.699 2.340 -42.064 1.00 96.56 289 GLU A C 1
ATOM 2254 O O . GLU A 1 289 ? 23.493 3.557 -42.071 1.00 96.56 289 GLU A O 1
ATOM 2259 N N . LEU A 1 290 ? 23.604 1.597 -40.956 1.00 96.62 290 LEU A N 1
ATOM 2260 C CA . LEU A 1 290 ? 23.254 2.122 -39.639 1.00 96.62 290 LEU A CA 1
ATOM 2261 C C . LEU A 1 290 ? 24.509 2.573 -38.888 1.00 96.62 290 LEU A C 1
ATOM 2263 O O . LEU A 1 290 ? 25.531 1.891 -38.908 1.00 96.62 290 LEU A O 1
ATOM 2267 N N . VAL A 1 291 ? 24.419 3.703 -38.189 1.00 97.25 291 VAL A N 1
ATOM 2268 C CA . VAL A 1 291 ? 25.349 4.059 -37.107 1.00 97.25 291 VAL A CA 1
ATOM 2269 C C . VAL A 1 291 ? 24.691 3.714 -35.789 1.00 97.25 291 VAL A C 1
ATOM 2271 O O . VAL A 1 291 ? 23.660 4.291 -35.460 1.00 97.25 291 VAL A O 1
ATOM 2274 N N . LEU A 1 292 ? 25.296 2.830 -35.011 1.00 97.06 292 LEU A N 1
ATOM 2275 C CA . LEU A 1 292 ? 24.812 2.502 -33.673 1.00 97.06 292 LEU A CA 1
ATOM 2276 C C . LEU A 1 292 ? 25.893 2.842 -32.654 1.00 97.06 292 LEU A C 1
ATOM 2278 O O . LEU A 1 292 ? 27.074 2.575 -32.880 1.00 97.06 292 LEU A O 1
ATOM 2282 N N . ARG A 1 293 ? 25.513 3.436 -31.525 1.00 96.12 293 ARG A N 1
ATOM 2283 C CA . ARG A 1 293 ? 26.375 3.500 -30.348 1.00 96.12 293 ARG A CA 1
ATOM 2284 C C . ARG A 1 293 ? 26.360 2.158 -29.658 1.00 96.12 293 ARG A C 1
ATOM 2286 O O . ARG A 1 293 ? 25.327 1.729 -29.158 1.00 96.12 293 ARG A O 1
ATOM 2293 N N . LEU A 1 294 ? 27.527 1.533 -29.644 1.00 95.56 294 LEU A N 1
ATOM 2294 C CA . LEU A 1 294 ? 27.743 0.206 -29.095 1.00 95.56 294 LEU A CA 1
ATOM 2295 C C . LEU A 1 294 ? 28.939 0.234 -28.146 1.00 95.56 294 LEU A C 1
ATOM 2297 O O . LEU A 1 294 ? 29.792 1.124 -28.222 1.00 95.56 294 LEU A O 1
ATOM 2301 N N . VAL A 1 295 ? 29.031 -0.758 -27.272 1.00 92.81 295 VAL A N 1
ATOM 2302 C CA . VAL A 1 295 ? 30.261 -1.059 -26.546 1.00 92.81 295 VAL A CA 1
ATOM 2303 C C . VAL A 1 295 ? 31.255 -1.612 -27.564 1.00 92.81 295 VAL A C 1
ATOM 2305 O O . VAL A 1 295 ? 30.991 -2.589 -28.261 1.00 92.81 295 VAL A O 1
ATOM 2308 N N . THR A 1 296 ? 32.394 -0.942 -27.703 1.00 89.50 296 THR A N 1
ATOM 2309 C CA . THR A 1 296 ? 33.452 -1.313 -28.656 1.00 89.50 296 THR A CA 1
ATOM 2310 C C . THR A 1 296 ? 34.754 -1.576 -27.906 1.00 89.50 296 THR A C 1
ATOM 2312 O O . THR A 1 296 ? 34.884 -1.086 -26.789 1.00 89.50 296 THR A O 1
ATOM 2315 N N . PRO A 1 297 ? 35.764 -2.233 -28.510 1.00 87.69 297 PRO A N 1
ATOM 2316 C CA . PRO A 1 297 ? 37.062 -2.458 -27.863 1.00 87.69 297 PRO A CA 1
ATOM 2317 C C . PRO A 1 297 ? 37.767 -1.210 -27.309 1.00 87.69 297 PRO A C 1
ATOM 2319 O O . PRO A 1 297 ? 38.622 -1.323 -26.441 1.00 87.69 297 PRO A O 1
ATOM 2322 N N . SER A 1 298 ? 37.421 -0.016 -27.798 1.00 84.56 298 SER A N 1
ATOM 2323 C CA . SER A 1 298 ? 37.938 1.263 -27.292 1.00 84.56 298 SER A CA 1
ATOM 2324 C C . SER A 1 298 ? 37.179 1.821 -26.081 1.00 84.56 298 SER A C 1
ATOM 2326 O O . SER A 1 298 ? 37.581 2.842 -25.528 1.00 84.56 298 SER A O 1
ATOM 2328 N N . CYS A 1 299 ? 36.059 1.215 -25.690 1.00 88.44 299 CYS A N 1
ATOM 2329 C CA . CYS A 1 299 ? 35.232 1.665 -24.576 1.00 88.44 299 CYS A CA 1
ATOM 2330 C C . CYS A 1 299 ? 35.695 1.009 -23.265 1.00 88.44 299 CYS A C 1
ATOM 2332 O O . CYS A 1 299 ? 35.915 -0.201 -23.256 1.00 88.44 299 CYS A O 1
ATOM 2334 N N . PRO A 1 300 ? 35.734 1.740 -22.132 1.00 81.75 300 PRO A N 1
ATOM 2335 C CA . PRO A 1 300 ? 36.128 1.170 -20.839 1.00 81.75 300 PRO A CA 1
ATOM 2336 C C . PRO A 1 300 ? 35.307 -0.058 -20.424 1.00 81.75 300 PRO A C 1
ATOM 2338 O O . PRO A 1 300 ? 35.827 -0.956 -19.775 1.00 81.75 300 PRO A O 1
ATOM 2341 N N . LEU A 1 301 ? 34.032 -0.107 -20.829 1.00 85.75 301 LEU A N 1
ATOM 2342 C CA . LEU A 1 301 ? 33.115 -1.200 -20.502 1.00 85.75 301 LEU A CA 1
ATOM 2343 C C . LEU A 1 301 ? 33.445 -2.515 -21.235 1.00 85.75 301 LEU A C 1
ATOM 2345 O O . LEU A 1 301 ? 33.047 -3.571 -20.768 1.00 85.75 301 LEU A O 1
ATOM 2349 N N . TRP A 1 302 ? 34.188 -2.479 -22.348 1.00 84.81 302 TRP A N 1
ATOM 2350 C CA . TRP A 1 302 ? 34.507 -3.682 -23.132 1.00 84.81 302 TRP A CA 1
ATOM 2351 C C . TRP A 1 302 ? 35.400 -4.675 -22.384 1.00 84.81 302 TRP A C 1
ATOM 2353 O O . TRP A 1 302 ? 35.275 -5.881 -22.564 1.00 84.81 302 TRP A O 1
ATOM 2363 N N . SER A 1 303 ? 36.309 -4.166 -21.555 1.00 82.62 303 SER A N 1
ATOM 2364 C CA . SER A 1 303 ? 37.252 -4.966 -20.766 1.00 82.62 303 SER A CA 1
ATOM 2365 C C . SER A 1 303 ? 36.989 -4.885 -19.260 1.00 82.62 303 SER A C 1
ATOM 2367 O O . SER A 1 303 ? 37.833 -5.312 -18.473 1.00 82.62 303 SER A O 1
ATOM 2369 N N . ALA A 1 304 ? 35.872 -4.280 -18.847 1.00 81.12 304 ALA A N 1
ATOM 2370 C CA . ALA A 1 304 ? 35.517 -4.137 -17.441 1.00 81.12 304 ALA A CA 1
ATOM 2371 C C . ALA A 1 304 ? 35.068 -5.480 -16.849 1.00 81.12 304 ALA A C 1
ATOM 2373 O O . ALA A 1 304 ? 34.480 -6.315 -17.540 1.00 81.12 304 ALA A O 1
ATOM 2374 N N . ARG A 1 305 ? 35.313 -5.677 -15.550 1.00 78.31 305 ARG A N 1
ATOM 2375 C CA . ARG A 1 305 ? 34.666 -6.760 -14.802 1.00 78.31 305 ARG A CA 1
ATOM 2376 C C . ARG A 1 305 ? 33.207 -6.387 -14.552 1.00 78.31 305 ARG A C 1
ATOM 2378 O O . ARG A 1 305 ? 32.875 -5.207 -14.489 1.00 78.31 305 ARG A O 1
ATOM 2385 N N . ILE A 1 306 ? 32.354 -7.392 -14.357 1.00 71.12 306 ILE A N 1
ATOM 2386 C CA . ILE A 1 306 ? 30.924 -7.192 -14.059 1.00 71.12 306 ILE A CA 1
ATOM 2387 C C . ILE A 1 306 ? 30.743 -6.272 -12.840 1.00 71.12 306 ILE A C 1
ATOM 2389 O O . ILE A 1 306 ? 29.903 -5.381 -12.864 1.00 71.12 306 ILE A O 1
ATOM 2393 N N . GLU A 1 307 ? 31.584 -6.432 -11.818 1.00 74.06 307 GLU A N 1
ATOM 2394 C CA . GLU A 1 307 ? 31.567 -5.635 -10.581 1.00 74.06 307 GLU A CA 1
ATOM 2395 C C . GLU A 1 307 ? 31.905 -4.149 -10.796 1.00 74.06 307 GLU A C 1
ATOM 2397 O O . GLU A 1 307 ? 31.443 -3.297 -10.041 1.00 74.06 307 GLU A O 1
ATOM 2402 N N . ASP A 1 308 ? 32.681 -3.835 -11.837 1.00 77.75 308 ASP A N 1
ATOM 2403 C CA . ASP A 1 308 ? 33.113 -2.472 -12.173 1.00 77.75 308 ASP A CA 1
ATOM 2404 C C . ASP A 1 308 ? 32.162 -1.792 -13.175 1.00 77.75 308 ASP A C 1
ATOM 2406 O O . ASP A 1 308 ? 32.354 -0.631 -13.552 1.00 77.75 308 ASP A O 1
ATOM 2410 N N . SER A 1 309 ? 31.150 -2.521 -13.655 1.00 77.88 309 SER A N 1
ATOM 2411 C CA . SER A 1 309 ? 30.177 -2.003 -14.605 1.00 77.88 309 SER A CA 1
ATOM 2412 C C . SER A 1 309 ? 29.225 -1.023 -13.909 1.00 77.88 309 SER A C 1
ATOM 2414 O O . SER A 1 309 ? 28.595 -1.377 -12.913 1.00 77.88 309 SER A O 1
ATOM 2416 N N . PRO A 1 310 ? 29.015 0.190 -14.458 1.00 78.69 310 PRO A N 1
ATOM 2417 C CA . PRO A 1 310 ? 27.967 1.088 -13.975 1.00 78.69 310 PRO A CA 1
ATOM 2418 C C . PRO A 1 310 ? 26.553 0.594 -14.339 1.00 78.69 310 PRO A C 1
ATOM 2420 O O . PRO A 1 310 ? 25.570 1.246 -13.991 1.00 78.69 310 PRO A O 1
ATOM 2423 N N . PHE A 1 311 ? 26.442 -0.529 -15.058 1.00 81.81 311 PHE A N 1
ATOM 2424 C CA . PHE A 1 311 ? 25.191 -1.148 -15.490 1.00 81.81 311 PHE A CA 1
ATOM 2425 C C . PHE A 1 311 ? 25.110 -2.596 -15.001 1.00 81.81 311 PHE A C 1
ATOM 2427 O O . PHE A 1 311 ? 26.087 -3.335 -15.120 1.00 81.81 311 PHE A O 1
ATOM 2434 N N . SER A 1 312 ? 23.938 -3.019 -14.524 1.00 73.94 312 SER A N 1
ATOM 2435 C CA . SER A 1 312 ? 23.697 -4.411 -14.122 1.00 73.94 312 SER A CA 1
ATOM 2436 C C . SER A 1 312 ? 23.717 -5.377 -15.310 1.00 73.94 312 SER A C 1
ATOM 2438 O O . SER A 1 312 ? 24.288 -6.455 -15.199 1.00 73.94 312 SER A O 1
ATOM 2440 N N . ASP A 1 313 ? 23.127 -4.976 -16.441 1.00 82.69 313 ASP A N 1
ATOM 2441 C CA . ASP A 1 313 ? 23.140 -5.733 -17.697 1.00 82.69 313 ASP A CA 1
ATOM 2442 C C . ASP A 1 313 ? 23.070 -4.776 -18.910 1.00 82.69 313 ASP A C 1
ATOM 2444 O O . ASP A 1 313 ? 22.006 -4.238 -19.225 1.00 82.69 313 ASP A O 1
ATOM 2448 N N . PRO A 1 314 ? 24.198 -4.482 -19.582 1.00 88.75 314 PRO A N 1
ATOM 2449 C CA . PRO A 1 314 ? 24.248 -3.536 -20.693 1.00 88.75 314 PRO A CA 1
ATOM 2450 C C . PRO A 1 314 ? 23.941 -4.185 -22.057 1.00 88.75 314 PRO A C 1
ATOM 2452 O O . PRO A 1 314 ? 24.578 -3.839 -23.056 1.00 88.75 314 PRO A O 1
ATOM 2455 N N . PHE A 1 315 ? 22.984 -5.118 -22.141 1.00 89.12 315 PHE A N 1
ATOM 2456 C CA . PHE A 1 315 ? 22.667 -5.845 -23.383 1.00 89.12 315 PHE A CA 1
ATOM 2457 C C . PHE A 1 315 ? 22.320 -4.922 -24.566 1.00 89.12 315 PHE A C 1
ATOM 2459 O O . PHE A 1 315 ? 22.700 -5.210 -25.701 1.00 89.12 315 PHE A O 1
ATOM 2466 N N . TRP A 1 316 ? 21.664 -3.783 -24.312 1.00 92.62 316 TRP A N 1
ATOM 2467 C CA . TRP A 1 316 ? 21.338 -2.751 -25.310 1.00 92.62 316 TRP A CA 1
ATOM 2468 C C . TRP A 1 316 ? 22.581 -2.068 -25.903 1.00 92.62 316 TRP A C 1
ATOM 2470 O O . TRP A 1 316 ? 22.496 -1.380 -26.922 1.00 92.62 316 TRP A O 1
ATOM 2480 N N . GLY A 1 317 ? 23.745 -2.232 -25.269 1.00 90.69 317 GLY A N 1
ATOM 2481 C CA . GLY A 1 317 ? 25.034 -1.726 -25.727 1.00 90.69 317 GLY A CA 1
ATOM 2482 C C . GLY A 1 317 ? 25.705 -2.650 -26.740 1.00 90.69 317 GLY A C 1
ATOM 2483 O O . GLY A 1 317 ? 26.690 -2.255 -27.362 1.00 90.69 317 GLY A O 1
ATOM 2484 N N . PHE A 1 318 ? 25.177 -3.857 -26.942 1.00 91.12 318 PHE A N 1
ATOM 2485 C CA . PHE A 1 318 ? 25.683 -4.827 -27.902 1.00 91.12 318 PHE A CA 1
ATOM 2486 C C . PHE A 1 318 ? 24.702 -5.008 -29.056 1.00 91.12 318 PHE A C 1
ATOM 2488 O O . PHE A 1 318 ? 23.483 -4.943 -28.902 1.00 91.12 318 PHE A O 1
ATOM 2495 N N . TYR A 1 319 ? 25.253 -5.242 -30.245 1.00 92.25 319 TYR A N 1
ATOM 2496 C CA . TYR A 1 319 ? 24.459 -5.543 -31.427 1.00 92.25 319 TYR A CA 1
ATOM 2497 C C . TYR A 1 319 ? 24.489 -7.045 -31.684 1.00 92.25 319 TYR A C 1
ATOM 2499 O O . TYR A 1 319 ? 25.379 -7.562 -32.363 1.00 92.25 319 TYR A O 1
ATOM 2507 N N . TRP A 1 320 ? 23.533 -7.738 -31.076 1.00 90.12 320 TRP A N 1
ATOM 2508 C CA . TRP A 1 320 ? 23.469 -9.193 -31.066 1.00 90.12 320 TRP A CA 1
ATOM 2509 C C . TRP A 1 320 ? 23.258 -9.795 -32.470 1.00 90.12 320 TRP A C 1
ATOM 2511 O O . TRP A 1 320 ? 22.707 -9.122 -33.352 1.00 90.12 320 TRP A O 1
ATOM 2521 N N . PRO A 1 321 ? 23.740 -11.029 -32.727 1.00 86.31 321 PRO A N 1
ATOM 2522 C CA . PRO A 1 321 ? 23.723 -11.629 -34.064 1.00 86.31 321 PRO A CA 1
ATOM 2523 C C . PRO A 1 321 ? 22.335 -11.724 -34.711 1.00 86.31 321 PRO A C 1
ATOM 2525 O O . PRO A 1 321 ? 22.205 -11.448 -35.907 1.00 86.31 321 PRO A O 1
ATOM 2528 N N . GLY A 1 322 ? 21.298 -12.079 -33.950 1.00 84.12 322 GLY A N 1
ATOM 2529 C CA . GLY A 1 322 ? 19.921 -12.137 -34.430 1.00 84.12 322 GLY A CA 1
ATOM 2530 C C . GLY A 1 322 ? 19.367 -10.754 -34.788 1.00 84.12 322 GLY A C 1
ATOM 2531 O O . GLY A 1 322 ? 18.771 -10.559 -35.851 1.00 84.12 322 GLY A O 1
ATOM 2532 N N . GLY A 1 323 ? 19.659 -9.740 -33.975 1.00 88.44 323 GLY A N 1
ATOM 2533 C CA . GLY A 1 323 ? 19.391 -8.342 -34.316 1.00 88.44 323 GLY A CA 1
ATOM 2534 C C . GLY A 1 323 ? 20.058 -7.929 -35.635 1.00 88.44 323 GLY A C 1
ATOM 2535 O O . GLY A 1 323 ? 19.408 -7.343 -36.504 1.00 88.44 323 GLY A O 1
ATOM 2536 N N . GLN A 1 324 ? 21.336 -8.282 -35.824 1.00 91.56 324 GLN A N 1
ATOM 2537 C CA . GLN A 1 324 ? 22.097 -7.954 -37.037 1.00 91.56 324 GLN A CA 1
ATOM 2538 C C . GLN A 1 324 ? 21.509 -8.584 -38.294 1.00 91.56 324 GLN A C 1
ATOM 2540 O O . GLN A 1 324 ? 21.331 -7.905 -39.308 1.00 91.56 324 GLN A O 1
ATOM 2545 N N . ALA A 1 325 ? 21.207 -9.878 -38.242 1.00 87.75 325 ALA A N 1
ATOM 2546 C CA . ALA A 1 325 ? 20.680 -10.587 -39.398 1.00 87.75 325 ALA A CA 1
ATOM 2547 C C . ALA A 1 325 ? 19.228 -10.179 -39.709 1.00 87.75 325 ALA A C 1
ATOM 2549 O O . ALA A 1 325 ? 18.891 -10.022 -40.883 1.00 87.75 325 ALA A O 1
ATOM 2550 N N . THR A 1 326 ? 18.406 -9.887 -38.694 1.00 89.94 326 THR A N 1
ATOM 2551 C CA . THR A 1 326 ? 17.053 -9.339 -38.899 1.00 89.94 326 THR A CA 1
ATOM 2552 C C . THR A 1 326 ? 17.116 -7.969 -39.574 1.00 89.94 326 THR A C 1
ATOM 2554 O O . THR A 1 326 ? 16.485 -7.758 -40.608 1.00 89.94 326 THR A O 1
ATOM 2557 N N . ALA A 1 327 ? 17.940 -7.047 -39.068 1.00 93.81 327 ALA A N 1
ATOM 2558 C CA . ALA A 1 327 ? 18.102 -5.725 -39.671 1.00 93.81 327 ALA A CA 1
ATOM 2559 C C . ALA A 1 327 ? 18.688 -5.789 -41.094 1.00 93.81 327 ALA A C 1
ATOM 2561 O O . ALA A 1 327 ? 18.208 -5.084 -41.984 1.00 93.81 327 ALA A O 1
ATOM 2562 N N . ARG A 1 328 ? 19.682 -6.656 -41.344 1.00 94.00 328 ARG A N 1
ATOM 2563 C CA . ARG A 1 328 ? 20.244 -6.879 -42.689 1.00 94.00 328 ARG A CA 1
ATOM 2564 C C . ARG A 1 328 ? 19.171 -7.341 -43.666 1.00 94.00 328 ARG A C 1
ATOM 2566 O O . ARG A 1 328 ? 19.018 -6.758 -44.736 1.00 94.00 328 ARG A O 1
ATOM 2573 N N . TYR A 1 329 ? 18.377 -8.330 -43.263 1.00 90.62 329 TYR A N 1
ATOM 2574 C CA . TYR A 1 329 ? 17.297 -8.858 -44.086 1.00 90.62 329 TYR A CA 1
ATOM 2575 C C . TYR A 1 329 ? 16.265 -7.794 -44.443 1.00 90.62 329 TYR A C 1
ATOM 2577 O O . TYR A 1 329 ? 15.874 -7.692 -45.602 1.00 90.62 329 TYR A O 1
ATOM 2585 N N . ILE A 1 330 ? 15.870 -6.964 -43.477 1.00 93.25 330 ILE A N 1
ATOM 2586 C CA . ILE A 1 330 ? 14.960 -5.835 -43.701 1.00 93.25 330 ILE A CA 1
ATOM 2587 C C . ILE A 1 330 ? 15.538 -4.850 -44.714 1.00 93.25 330 ILE A C 1
ATOM 2589 O O . ILE A 1 330 ? 14.832 -4.385 -45.612 1.00 93.25 330 ILE A O 1
ATOM 2593 N N . LEU A 1 331 ? 16.821 -4.515 -44.569 1.00 93.50 331 LEU A N 1
ATOM 2594 C CA . LEU A 1 331 ? 17.480 -3.576 -45.463 1.00 93.50 331 LEU A CA 1
ATOM 2595 C C . LEU A 1 331 ? 17.567 -4.099 -46.899 1.00 93.50 331 LEU A C 1
ATOM 2597 O O . LEU A 1 331 ? 17.499 -3.273 -47.811 1.00 93.50 331 LEU A O 1
ATOM 2601 N N . ASP A 1 332 ? 17.695 -5.413 -47.084 1.00 92.25 332 ASP A N 1
ATOM 2602 C CA . ASP A 1 332 ? 17.791 -6.061 -48.397 1.00 92.25 332 ASP A CA 1
ATOM 2603 C C . ASP A 1 332 ? 16.418 -6.368 -49.012 1.00 92.25 332 ASP A C 1
ATOM 2605 O O . ASP A 1 332 ? 16.264 -6.341 -50.230 1.00 92.25 332 ASP A O 1
ATOM 2609 N N . ASN A 1 333 ? 15.398 -6.606 -48.184 1.00 91.25 333 ASN A N 1
ATOM 2610 C CA . ASN A 1 333 ? 14.069 -7.061 -48.603 1.00 91.25 333 ASN A CA 1
ATOM 2611 C C . ASN A 1 333 ? 12.992 -6.029 -48.256 1.00 91.25 333 ASN A C 1
ATOM 2613 O O . ASN A 1 333 ? 11.995 -6.343 -47.609 1.00 91.25 333 ASN A O 1
ATOM 2617 N N . SER A 1 334 ? 13.184 -4.778 -48.681 1.00 88.38 334 SER A N 1
ATOM 2618 C CA . SER A 1 334 ? 12.335 -3.657 -48.246 1.00 88.38 334 SER A CA 1
ATOM 2619 C C . SER A 1 334 ? 10.829 -3.834 -48.510 1.00 88.38 334 SER A C 1
ATOM 2621 O O . SER A 1 334 ? 10.016 -3.276 -47.772 1.00 88.38 334 SER A O 1
ATOM 2623 N N . ASP A 1 335 ? 10.439 -4.659 -49.486 1.00 89.56 335 ASP A N 1
ATOM 2624 C CA . ASP A 1 335 ? 9.038 -4.941 -49.830 1.00 89.56 335 ASP A CA 1
ATOM 2625 C C . ASP A 1 335 ? 8.237 -5.578 -48.687 1.00 89.56 335 ASP A C 1
ATOM 2627 O O . ASP A 1 335 ? 7.016 -5.420 -48.620 1.00 89.56 335 ASP A O 1
ATOM 2631 N N . ILE A 1 336 ? 8.903 -6.266 -47.751 1.00 87.44 336 ILE A N 1
ATOM 2632 C CA . ILE A 1 336 ? 8.227 -6.899 -46.611 1.00 87.44 336 ILE A CA 1
ATOM 2633 C C . ILE A 1 336 ? 7.726 -5.877 -45.582 1.00 87.44 336 ILE A C 1
ATOM 2635 O O . ILE A 1 336 ? 6.828 -6.198 -44.807 1.00 87.44 336 ILE A O 1
ATOM 2639 N N . ILE A 1 337 ? 8.297 -4.666 -45.569 1.00 92.94 337 ILE A N 1
ATOM 2640 C CA . ILE A 1 337 ? 8.038 -3.610 -44.574 1.00 92.94 337 ILE A CA 1
ATOM 2641 C C . ILE A 1 337 ? 7.466 -2.335 -45.193 1.00 92.94 337 ILE A C 1
ATOM 2643 O O . ILE A 1 337 ? 6.788 -1.566 -44.506 1.00 92.94 337 ILE A O 1
ATOM 2647 N N . ARG A 1 338 ? 7.702 -2.091 -46.482 1.00 92.50 338 ARG A N 1
ATOM 2648 C CA . ARG A 1 338 ? 7.265 -0.867 -47.152 1.00 92.50 338 ARG A CA 1
ATOM 2649 C C . ARG A 1 338 ? 5.765 -0.629 -46.949 1.00 92.50 338 ARG A C 1
ATOM 2651 O O . ARG A 1 338 ? 4.945 -1.497 -47.236 1.00 92.50 338 ARG A O 1
ATOM 2658 N N . HIS A 1 339 ? 5.410 0.557 -46.455 1.00 91.69 339 HIS A N 1
ATOM 2659 C CA . HIS A 1 339 ? 4.029 0.980 -46.173 1.00 91.69 339 HIS A CA 1
ATOM 2660 C C . HIS A 1 339 ? 3.261 0.144 -45.131 1.00 91.69 339 HIS A C 1
ATOM 2662 O O . HIS A 1 339 ? 2.047 0.302 -45.002 1.00 91.69 339 HIS A O 1
ATOM 2668 N N . ARG A 1 340 ? 3.952 -0.688 -44.345 1.00 94.38 340 ARG A N 1
ATOM 2669 C CA . ARG A 1 340 ? 3.365 -1.504 -43.274 1.00 94.38 340 ARG A CA 1
ATOM 2670 C C . ARG A 1 340 ? 3.653 -0.940 -41.889 1.00 94.38 340 ARG A C 1
ATOM 2672 O O . ARG A 1 340 ? 4.620 -0.197 -41.706 1.00 94.38 340 ARG A O 1
ATOM 2679 N N . GLY A 1 341 ? 2.801 -1.264 -40.921 1.00 96.12 341 GLY A N 1
ATOM 2680 C CA . GLY A 1 341 ? 3.077 -1.021 -39.509 1.00 96.12 341 GLY A CA 1
ATOM 2681 C C . GLY A 1 341 ? 4.025 -2.078 -38.953 1.00 96.12 341 GLY A C 1
ATOM 2682 O O . GLY A 1 341 ? 3.777 -3.269 -39.123 1.00 96.12 341 GLY A O 1
ATOM 2683 N N . VAL A 1 342 ? 5.097 -1.652 -38.290 1.00 96.94 342 V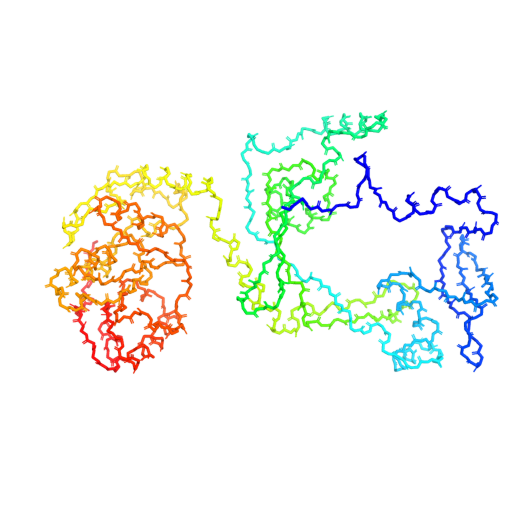AL A N 1
ATOM 2684 C CA . VAL A 1 342 ? 6.147 -2.538 -37.772 1.00 96.94 342 VAL A CA 1
ATOM 2685 C C . VAL A 1 342 ? 6.266 -2.393 -36.260 1.00 96.94 342 VAL A C 1
ATOM 2687 O O . VAL A 1 342 ? 6.349 -1.272 -35.754 1.00 96.94 342 VAL A O 1
ATOM 2690 N N . LEU A 1 343 ? 6.293 -3.523 -35.559 1.00 97.12 343 LEU A N 1
ATOM 2691 C CA . LEU A 1 343 ? 6.630 -3.615 -34.141 1.00 97.12 343 LEU A CA 1
ATOM 2692 C C . LEU A 1 343 ? 7.943 -4.387 -33.997 1.00 97.12 343 LEU A C 1
ATOM 2694 O O . LEU A 1 343 ? 8.021 -5.535 -34.419 1.00 97.12 343 LEU A O 1
ATOM 2698 N N . ASP A 1 344 ? 8.959 -3.756 -33.419 1.00 96.94 344 ASP A N 1
ATOM 2699 C CA . ASP A 1 344 ? 10.240 -4.376 -33.072 1.00 96.94 344 ASP A CA 1
ATOM 2700 C C . ASP A 1 344 ? 10.229 -4.705 -31.580 1.00 96.94 344 ASP A C 1
ATOM 2702 O O . ASP A 1 344 ? 10.265 -3.787 -30.764 1.00 96.94 344 ASP A O 1
ATOM 2706 N N . VAL A 1 345 ? 10.073 -5.983 -31.227 1.00 95.44 345 VAL A N 1
ATOM 2707 C CA . VAL A 1 345 ? 9.900 -6.437 -29.837 1.00 95.44 345 VAL A CA 1
ATOM 2708 C C . VAL A 1 345 ? 11.249 -6.905 -29.301 1.00 95.44 345 VAL A C 1
ATOM 2710 O O . VAL A 1 345 ? 11.935 -7.682 -29.963 1.00 95.44 345 VAL A O 1
ATOM 2713 N N . GLY A 1 346 ? 11.623 -6.436 -28.109 1.00 93.50 346 GLY A N 1
ATOM 2714 C CA . GLY A 1 346 ? 12.971 -6.641 -27.574 1.00 93.50 346 GLY A CA 1
ATOM 2715 C C . GLY A 1 346 ? 14.004 -5.895 -28.416 1.00 93.50 346 GLY A C 1
ATOM 2716 O O . GLY A 1 346 ? 14.982 -6.481 -28.882 1.00 93.50 346 GLY A O 1
ATOM 2717 N N . CYS A 1 347 ? 13.741 -4.615 -28.698 1.00 94.62 347 CYS A N 1
ATOM 2718 C CA . CYS A 1 347 ? 14.488 -3.865 -29.703 1.00 94.62 347 CYS A CA 1
ATOM 2719 C C . CYS A 1 347 ? 15.961 -3.627 -29.328 1.00 94.62 347 CYS A C 1
ATOM 2721 O O . CYS A 1 347 ? 16.775 -3.367 -30.220 1.00 94.62 347 CYS A O 1
ATOM 2723 N N . GLY A 1 348 ? 16.334 -3.700 -28.041 1.00 94.50 348 GLY A N 1
ATOM 2724 C CA . GLY A 1 348 ? 17.718 -3.560 -27.581 1.00 94.50 348 GLY A CA 1
ATOM 2725 C C . GLY A 1 348 ? 18.375 -2.259 -28.059 1.00 94.50 348 GLY A C 1
ATOM 2726 O O . GLY A 1 348 ? 17.987 -1.164 -27.658 1.00 94.50 348 GLY A O 1
ATOM 2727 N N . CYS A 1 349 ? 19.370 -2.364 -28.950 1.00 94.81 349 CYS A N 1
ATOM 2728 C CA . CYS A 1 349 ? 20.046 -1.202 -29.549 1.00 94.81 349 CYS A CA 1
ATOM 2729 C C . CYS A 1 349 ? 19.222 -0.469 -30.636 1.00 94.81 349 CYS A C 1
ATOM 2731 O O . CYS A 1 349 ? 19.666 0.563 -31.150 1.00 94.81 349 CYS A O 1
ATOM 2733 N N . GLY A 1 350 ? 18.045 -0.984 -31.004 1.00 96.31 350 GLY A N 1
ATOM 2734 C CA . GLY A 1 350 ? 17.080 -0.349 -31.908 1.00 96.31 350 GLY A CA 1
ATOM 2735 C C . GLY A 1 350 ? 17.311 -0.593 -33.400 1.00 96.31 350 GLY A C 1
ATOM 2736 O O . GLY A 1 350 ? 16.684 0.055 -34.240 1.00 96.31 350 GLY A O 1
ATOM 2737 N N . ALA A 1 351 ? 18.227 -1.491 -33.765 1.00 96.56 351 ALA A N 1
ATOM 2738 C CA . ALA A 1 351 ? 18.662 -1.659 -35.149 1.00 96.56 351 ALA A CA 1
ATOM 2739 C C . ALA A 1 351 ? 17.544 -2.116 -36.104 1.00 96.56 351 ALA A C 1
ATOM 2741 O O . ALA A 1 351 ? 17.451 -1.597 -37.218 1.00 96.56 351 ALA A O 1
ATOM 2742 N N . GLY A 1 352 ? 16.686 -3.050 -35.671 1.00 95.50 352 GLY A N 1
ATOM 2743 C CA . GLY A 1 352 ? 15.565 -3.558 -36.469 1.00 95.50 352 GLY A CA 1
ATOM 2744 C C . GLY A 1 352 ? 14.568 -2.452 -36.806 1.00 95.50 352 GLY A C 1
ATOM 2745 O O . GLY A 1 352 ? 14.253 -2.217 -37.976 1.00 95.50 352 GLY A O 1
ATOM 2746 N N . ALA A 1 353 ? 14.149 -1.699 -35.792 1.00 97.19 353 ALA A N 1
ATOM 2747 C CA . ALA A 1 353 ? 13.265 -0.555 -35.947 1.00 97.19 353 ALA A CA 1
ATOM 2748 C C . ALA A 1 353 ? 13.856 0.554 -36.835 1.00 97.19 353 ALA A C 1
ATOM 2750 O O . ALA A 1 353 ? 13.167 1.081 -37.714 1.00 97.19 353 ALA A O 1
ATOM 2751 N N . ILE A 1 354 ? 15.136 0.898 -36.657 1.00 97.81 354 ILE A N 1
ATOM 2752 C CA . ILE A 1 354 ? 15.808 1.908 -37.491 1.00 97.81 354 ILE A CA 1
ATOM 2753 C C . ILE A 1 354 ? 15.875 1.432 -38.948 1.00 97.81 354 ILE A C 1
ATOM 2755 O O . ILE A 1 354 ? 15.524 2.192 -39.852 1.00 97.81 354 ILE A O 1
ATOM 2759 N N . ALA A 1 355 ? 16.244 0.170 -39.189 1.00 96.75 355 ALA A N 1
ATOM 2760 C CA . ALA A 1 355 ? 16.266 -0.421 -40.527 1.00 96.75 355 ALA A CA 1
ATOM 2761 C C . ALA A 1 355 ? 14.878 -0.389 -41.191 1.00 96.75 355 ALA A C 1
ATOM 2763 O O . ALA A 1 355 ? 14.754 0.012 -42.351 1.00 96.75 355 ALA A O 1
ATOM 2764 N N . ALA A 1 356 ? 13.823 -0.743 -40.451 1.00 96.31 356 ALA A N 1
ATOM 2765 C CA . ALA A 1 356 ? 12.448 -0.699 -40.942 1.00 96.31 356 ALA A CA 1
ATOM 2766 C C . ALA A 1 356 ? 12.014 0.726 -41.323 1.00 96.31 356 ALA A C 1
ATOM 2768 O O . ALA A 1 356 ? 11.445 0.951 -42.395 1.00 96.31 356 ALA A O 1
ATOM 2769 N N . ALA A 1 357 ? 12.336 1.708 -40.480 1.00 96.25 357 ALA A N 1
ATOM 2770 C CA . ALA A 1 357 ? 12.021 3.108 -40.734 1.00 96.25 357 ALA A CA 1
ATOM 2771 C C . ALA A 1 357 ? 12.796 3.670 -41.943 1.00 96.25 357 ALA A C 1
ATOM 2773 O O . ALA A 1 357 ? 12.211 4.366 -42.774 1.00 96.25 357 ALA A O 1
ATOM 2774 N N . MET A 1 358 ? 14.072 3.297 -42.122 1.00 95.25 358 MET A N 1
ATOM 2775 C CA . MET A 1 358 ? 14.862 3.644 -43.317 1.00 95.25 358 MET A CA 1
ATOM 2776 C C . MET A 1 358 ? 14.266 3.077 -44.616 1.00 95.25 358 MET A C 1
ATOM 2778 O O . MET A 1 358 ? 14.507 3.614 -45.699 1.00 95.25 358 MET A O 1
ATOM 2782 N N . ARG A 1 359 ? 13.479 1.997 -44.530 1.00 94.62 359 ARG A N 1
ATOM 2783 C CA . ARG A 1 359 ? 12.826 1.333 -45.670 1.00 94.62 359 ARG A CA 1
ATOM 2784 C C . ARG A 1 359 ? 11.355 1.719 -45.860 1.00 94.62 359 ARG A C 1
ATOM 2786 O O . ARG A 1 359 ? 10.614 1.011 -46.537 1.00 94.62 359 ARG A O 1
ATOM 2793 N N . ASN A 1 360 ? 10.957 2.898 -45.376 1.00 92.88 360 ASN A N 1
ATOM 2794 C CA . ASN A 1 360 ? 9.623 3.482 -45.575 1.00 92.88 360 ASN A CA 1
ATOM 2795 C C . ASN A 1 360 ? 8.476 2.629 -45.001 1.00 92.88 360 ASN A C 1
ATOM 2797 O O . ASN A 1 360 ? 7.408 2.511 -45.614 1.00 92.88 360 ASN A O 1
ATOM 2801 N N . ALA A 1 361 ? 8.681 2.042 -43.821 1.00 95.06 361 ALA A N 1
ATOM 2802 C CA . ALA A 1 361 ? 7.572 1.574 -42.994 1.00 95.06 361 ALA A CA 1
ATOM 2803 C C . ALA A 1 361 ? 6.550 2.706 -42.769 1.00 95.06 361 ALA A C 1
ATOM 2805 O O . ALA A 1 361 ? 6.925 3.869 -42.615 1.00 95.06 361 ALA A O 1
ATOM 2806 N N . LYS A 1 362 ? 5.252 2.379 -42.724 1.00 94.12 362 LYS A N 1
ATOM 2807 C CA . LYS A 1 362 ? 4.184 3.359 -42.441 1.00 94.12 362 LYS A CA 1
ATOM 2808 C C . LYS A 1 362 ? 4.285 3.890 -41.013 1.00 94.12 362 LYS A C 1
ATOM 2810 O O . LYS A 1 362 ? 4.071 5.074 -40.772 1.00 94.12 362 LYS A O 1
ATOM 2815 N N . GLN A 1 363 ? 4.581 2.994 -40.079 1.00 94.81 363 GLN A N 1
ATOM 2816 C CA . GLN A 1 363 ? 4.863 3.307 -38.686 1.00 94.81 363 GLN A CA 1
ATOM 2817 C C . GLN A 1 363 ? 5.830 2.269 -38.130 1.00 94.81 363 GLN A C 1
ATOM 2819 O O . GLN A 1 363 ? 5.771 1.106 -38.527 1.00 94.81 363 GLN A O 1
ATOM 2824 N N . VAL A 1 364 ? 6.685 2.686 -37.201 1.00 96.94 364 VAL A N 1
ATOM 2825 C CA . VAL A 1 364 ? 7.589 1.785 -36.487 1.00 96.94 364 VAL A CA 1
ATOM 2826 C C . VAL A 1 364 ? 7.502 2.077 -35.001 1.00 96.94 364 VAL A C 1
ATOM 2828 O O . VAL A 1 364 ? 7.651 3.232 -34.589 1.00 96.94 364 VAL A O 1
ATOM 2831 N N . VAL A 1 365 ? 7.267 1.026 -34.221 1.00 97.56 365 VAL A N 1
ATOM 2832 C CA . VAL A 1 365 ? 7.382 1.047 -32.765 1.00 97.56 365 VAL A CA 1
ATOM 2833 C C . VAL A 1 365 ? 8.546 0.153 -32.358 1.00 97.56 365 VAL A C 1
ATOM 2835 O O . VAL A 1 365 ? 8.513 -1.046 -32.615 1.00 97.56 365 VAL A O 1
ATOM 2838 N N . ALA A 1 366 ? 9.566 0.750 -31.748 1.00 97.50 366 ALA A N 1
ATOM 2839 C CA . ALA A 1 366 ? 10.639 0.045 -31.061 1.00 97.50 366 ALA A CA 1
ATOM 2840 C C . ALA A 1 366 ? 10.214 -0.200 -29.612 1.00 97.50 366 ALA A C 1
ATOM 2842 O O . ALA A 1 366 ? 9.987 0.753 -28.862 1.00 97.50 366 ALA A O 1
ATOM 2843 N N . ASN A 1 367 ? 10.051 -1.463 -29.245 1.00 96.56 367 ASN A N 1
ATOM 2844 C CA . ASN A 1 367 ? 9.545 -1.871 -27.951 1.00 96.56 367 ASN A CA 1
ATOM 2845 C C . ASN A 1 367 ? 10.580 -2.685 -27.182 1.00 96.56 367 ASN A C 1
ATOM 2847 O O . ASN A 1 367 ? 11.122 -3.663 -27.691 1.00 96.56 367 ASN A O 1
ATOM 2851 N N . ASP A 1 368 ? 10.792 -2.306 -25.929 1.00 94.31 368 ASP A N 1
ATOM 2852 C CA . ASP A 1 368 ? 11.571 -3.087 -24.981 1.00 94.31 368 ASP A CA 1
ATOM 2853 C C . ASP A 1 368 ? 11.022 -2.861 -23.574 1.00 94.31 368 ASP A C 1
ATOM 2855 O O . ASP A 1 368 ? 10.732 -1.724 -23.202 1.00 94.31 368 ASP A O 1
ATOM 2859 N N . ILE A 1 369 ? 10.869 -3.930 -22.794 1.00 89.19 369 ILE A N 1
ATOM 2860 C CA . ILE A 1 369 ? 10.431 -3.813 -21.398 1.00 89.19 369 ILE A CA 1
ATOM 2861 C C . ILE A 1 369 ? 11.490 -3.114 -20.540 1.00 89.19 369 ILE A C 1
ATOM 2863 O O . ILE A 1 369 ? 11.148 -2.577 -19.485 1.00 89.19 369 ILE A O 1
ATOM 2867 N N . ASP A 1 370 ? 12.752 -3.102 -20.993 1.00 87.19 370 ASP A N 1
ATOM 2868 C CA . ASP A 1 370 ? 13.803 -2.297 -20.395 1.00 87.19 370 ASP A CA 1
ATOM 2869 C C . ASP A 1 370 ? 13.761 -0.849 -20.942 1.00 87.19 370 ASP A C 1
ATOM 2871 O O . ASP A 1 370 ? 14.090 -0.582 -22.106 1.00 87.19 370 ASP A O 1
ATOM 2875 N N . PRO A 1 371 ? 13.421 0.142 -20.104 1.00 86.06 371 PRO A N 1
ATOM 2876 C CA . PRO A 1 371 ? 13.437 1.551 -20.488 1.00 86.06 371 PRO A CA 1
ATOM 2877 C C . PRO A 1 371 ? 14.820 2.065 -20.918 1.00 86.06 371 PRO A C 1
ATOM 2879 O O . PRO A 1 371 ? 14.892 3.022 -21.693 1.00 86.06 371 PRO A O 1
ATOM 2882 N N . PHE A 1 372 ? 15.918 1.452 -20.469 1.00 88.88 372 PHE A N 1
ATOM 2883 C CA . PHE A 1 372 ? 17.271 1.803 -20.904 1.00 88.88 372 PHE A CA 1
ATOM 2884 C C . PHE A 1 372 ? 17.530 1.427 -22.366 1.00 88.88 372 PHE A C 1
ATOM 2886 O O . PHE A 1 372 ? 18.140 2.213 -23.097 1.00 88.88 372 PHE A O 1
ATOM 2893 N N . ALA A 1 373 ? 16.981 0.301 -22.833 1.00 92.44 373 ALA A N 1
ATOM 2894 C CA . ALA A 1 373 ? 17.024 -0.091 -24.241 1.00 92.44 373 ALA A CA 1
ATOM 2895 C C . ALA A 1 373 ? 16.231 0.885 -25.128 1.00 92.44 373 ALA A C 1
ATOM 2897 O O . ALA A 1 373 ? 16.697 1.300 -26.194 1.00 92.44 373 ALA A O 1
ATOM 2898 N N . VAL A 1 374 ? 15.077 1.363 -24.650 1.00 91.94 374 VAL A N 1
ATOM 2899 C CA . VAL A 1 374 ? 14.303 2.421 -25.320 1.00 91.94 374 VAL A CA 1
ATOM 2900 C C . VAL A 1 374 ? 15.096 3.733 -25.428 1.00 91.94 374 VAL A C 1
ATOM 2902 O O . VAL A 1 374 ? 15.084 4.383 -26.479 1.00 91.94 374 VAL A O 1
ATOM 2905 N N . ILE A 1 375 ? 15.828 4.131 -24.383 1.00 90.12 375 ILE A N 1
ATOM 2906 C CA . ILE A 1 375 ? 16.692 5.324 -24.429 1.00 90.12 375 ILE A CA 1
ATOM 2907 C C . ILE A 1 375 ? 17.834 5.129 -25.437 1.00 90.12 375 ILE A C 1
ATOM 2909 O O . ILE A 1 375 ? 18.048 5.999 -26.286 1.00 90.12 375 ILE A O 1
ATOM 2913 N N . ALA A 1 376 ? 18.529 3.987 -25.392 1.00 94.25 376 ALA A N 1
ATOM 2914 C CA . ALA A 1 376 ? 19.597 3.653 -26.335 1.00 94.25 376 ALA A CA 1
ATOM 2915 C C . ALA A 1 376 ? 19.095 3.669 -27.792 1.00 94.25 376 ALA A C 1
ATOM 2917 O O . ALA A 1 376 ? 19.732 4.258 -28.668 1.00 94.25 376 ALA A O 1
ATOM 2918 N N . THR A 1 377 ? 17.906 3.110 -28.032 1.00 96.25 377 THR A N 1
ATOM 2919 C CA . THR A 1 377 ? 17.215 3.129 -29.329 1.00 96.25 377 THR A CA 1
ATOM 2920 C C . THR A 1 377 ? 16.955 4.558 -29.802 1.00 96.25 377 THR A C 1
ATOM 2922 O O . THR A 1 377 ? 17.264 4.878 -30.948 1.00 96.25 377 THR A O 1
ATOM 2925 N N . ASN A 1 378 ? 16.440 5.448 -28.946 1.00 94.62 378 ASN A N 1
ATOM 2926 C CA . ASN A 1 378 ? 16.192 6.846 -29.323 1.00 94.62 378 ASN A CA 1
ATOM 2927 C C . ASN A 1 378 ? 17.489 7.577 -29.719 1.00 94.62 378 ASN A C 1
ATOM 2929 O O . ASN A 1 378 ? 17.513 8.269 -30.737 1.00 94.62 378 ASN A O 1
ATOM 2933 N N . ILE A 1 379 ? 18.580 7.375 -28.969 1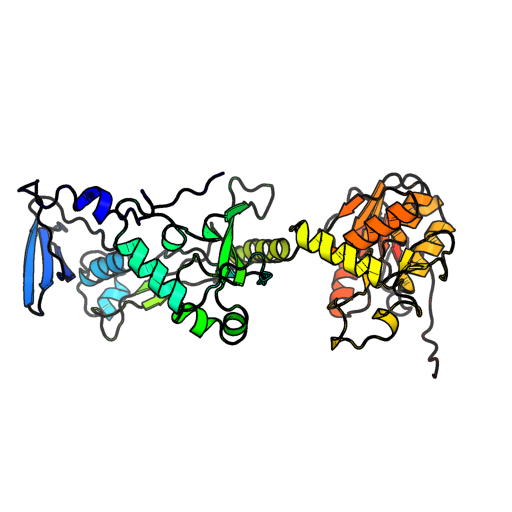.00 94.62 379 ILE A N 1
ATOM 2934 C CA . ILE A 1 379 ? 19.897 7.959 -29.284 1.00 94.62 379 ILE A CA 1
ATOM 2935 C C . ILE A 1 379 ? 20.417 7.428 -30.628 1.00 94.62 379 ILE A C 1
ATOM 2937 O O . ILE A 1 379 ? 20.914 8.191 -31.459 1.00 94.62 379 ILE A O 1
ATOM 2941 N N . ASN A 1 380 ? 20.274 6.127 -30.883 1.00 97.69 380 ASN A N 1
ATOM 2942 C CA . ASN A 1 380 ? 20.670 5.519 -32.151 1.00 97.69 380 ASN A CA 1
ATOM 2943 C C . ASN A 1 380 ? 19.794 5.980 -33.322 1.00 97.69 380 ASN A C 1
ATOM 2945 O O . ASN A 1 380 ? 20.307 6.228 -34.414 1.00 97.69 380 ASN A O 1
ATOM 2949 N N . ALA A 1 381 ? 18.491 6.155 -33.118 1.00 96.81 381 ALA A N 1
ATOM 2950 C CA . ALA A 1 381 ? 17.591 6.688 -34.133 1.00 96.81 381 ALA A CA 1
ATOM 2951 C C . ALA A 1 381 ? 17.988 8.125 -34.518 1.00 96.81 381 ALA A C 1
ATOM 2953 O O . ALA A 1 381 ? 18.099 8.436 -35.708 1.00 96.81 381 ALA A O 1
ATOM 2954 N N . GLU A 1 382 ? 18.314 8.965 -33.531 1.00 96.00 382 GLU A N 1
ATOM 2955 C CA . GLU A 1 382 ? 18.814 10.326 -33.750 1.00 96.00 382 GLU A CA 1
ATOM 2956 C C . GLU A 1 382 ? 20.132 10.341 -34.539 1.00 96.00 382 GLU A C 1
ATOM 2958 O O . GLU A 1 382 ? 20.259 11.093 -35.508 1.00 96.00 382 GLU A O 1
ATOM 2963 N N . LEU A 1 383 ? 21.079 9.452 -34.210 1.00 96.06 383 LEU A N 1
ATOM 2964 C CA . LEU A 1 383 ? 22.343 9.311 -34.950 1.00 96.06 383 LEU A CA 1
ATOM 2965 C C . LEU A 1 383 ? 22.144 8.958 -36.427 1.00 96.06 383 LEU A C 1
ATOM 2967 O O . LEU A 1 383 ? 22.942 9.366 -37.273 1.00 96.06 383 LEU A O 1
ATOM 2971 N N . ASN A 1 384 ? 21.067 8.241 -36.747 1.00 97.25 384 ASN A N 1
ATOM 2972 C CA . ASN A 1 384 ? 20.685 7.911 -38.119 1.00 97.25 384 ASN A CA 1
ATOM 2973 C C . ASN A 1 384 ? 19.737 8.941 -38.753 1.00 97.25 384 ASN A C 1
ATOM 2975 O O . ASN A 1 384 ? 19.372 8.786 -39.916 1.00 97.25 384 ASN A O 1
ATOM 2979 N N . LYS A 1 385 ? 19.358 10.004 -38.029 1.00 96.75 385 LYS A N 1
ATOM 2980 C CA . LYS A 1 385 ? 18.369 11.015 -38.448 1.00 96.75 385 LYS A CA 1
ATOM 2981 C C . LYS A 1 385 ? 16.998 10.409 -38.773 1.00 96.75 385 LYS A C 1
ATOM 2983 O O . LYS A 1 385 ? 16.291 10.883 -39.662 1.00 96.75 385 LYS A O 1
ATOM 2988 N N . ILE A 1 386 ? 16.623 9.365 -38.041 1.00 95.00 386 ILE A N 1
ATOM 2989 C CA . ILE A 1 386 ? 15.362 8.639 -38.180 1.00 95.00 386 ILE A CA 1
ATOM 2990 C C . ILE A 1 386 ? 14.499 8.888 -36.942 1.00 95.00 386 ILE A C 1
ATOM 2992 O O . ILE A 1 386 ? 14.996 8.948 -35.823 1.00 95.00 386 ILE A O 1
ATOM 2996 N N . LYS A 1 387 ? 13.184 9.021 -37.137 1.00 89.25 387 LYS A N 1
ATOM 2997 C CA . LYS A 1 387 ? 12.216 9.056 -36.036 1.00 89.25 387 LYS A CA 1
ATOM 2998 C C . LYS A 1 387 ? 11.591 7.680 -35.871 1.00 89.25 387 LYS A C 1
ATOM 3000 O O . LYS A 1 387 ? 11.027 7.146 -36.823 1.00 89.25 387 LYS A O 1
ATOM 3005 N N . VAL A 1 388 ? 11.650 7.149 -34.658 1.00 91.75 388 VAL A N 1
ATOM 3006 C CA . VAL A 1 388 ? 11.008 5.891 -34.269 1.00 91.75 388 VAL A CA 1
ATOM 3007 C C . VAL A 1 388 ? 10.169 6.168 -33.026 1.00 91.75 388 VAL A C 1
ATOM 3009 O O . VAL A 1 388 ? 10.602 6.914 -32.148 1.00 91.75 388 VAL A O 1
ATOM 3012 N N . LYS A 1 389 ? 8.953 5.619 -32.951 1.00 95.38 389 LYS A N 1
ATOM 3013 C CA . LYS A 1 389 ? 8.170 5.668 -31.712 1.00 95.38 389 LYS A CA 1
ATOM 3014 C C . LYS A 1 389 ? 8.709 4.590 -30.775 1.00 95.38 389 LYS A C 1
ATOM 3016 O O . LYS A 1 389 ? 8.936 3.473 -31.219 1.00 95.38 389 LYS A O 1
ATOM 3021 N N . THR A 1 390 ? 8.893 4.905 -29.502 1.00 93.94 390 THR A N 1
ATOM 3022 C CA . THR A 1 390 ? 9.350 3.935 -28.501 1.00 93.94 390 THR A CA 1
ATOM 3023 C C . THR A 1 390 ? 8.261 3.614 -27.482 1.00 93.94 390 THR A C 1
ATOM 3025 O O . THR A 1 390 ? 7.376 4.440 -27.243 1.00 93.94 390 THR A O 1
ATOM 3028 N N . ASP A 1 391 ? 8.293 2.402 -26.929 1.00 90.06 391 ASP A N 1
ATOM 3029 C CA . ASP A 1 391 ? 7.301 1.896 -25.975 1.00 90.06 391 ASP A CA 1
ATOM 3030 C C . ASP A 1 391 ? 7.948 0.908 -24.989 1.00 90.06 391 ASP A C 1
ATOM 3032 O O . ASP A 1 391 ? 8.786 0.106 -25.396 1.00 90.06 391 ASP A O 1
ATOM 3036 N N . VAL A 1 392 ? 7.540 0.947 -23.718 1.00 88.75 392 VAL A N 1
ATOM 3037 C CA . VAL A 1 392 ? 8.037 0.066 -22.639 1.00 88.75 392 VAL A CA 1
ATOM 3038 C C . VAL A 1 392 ? 7.008 -0.958 -22.160 1.00 88.75 392 VAL A C 1
ATOM 3040 O O . VAL A 1 392 ? 7.242 -1.700 -21.207 1.00 88.75 392 VAL A O 1
ATOM 3043 N N . ASP A 1 393 ? 5.835 -0.991 -22.790 1.00 87.44 393 ASP A N 1
ATOM 3044 C CA . ASP A 1 393 ? 4.817 -1.980 -22.477 1.00 87.44 393 ASP A CA 1
ATOM 3045 C C . ASP A 1 393 ? 5.273 -3.401 -22.840 1.00 87.44 393 ASP A C 1
ATOM 3047 O O . ASP A 1 393 ? 5.921 -3.636 -23.853 1.00 87.44 393 ASP A O 1
ATOM 3051 N N . ASP A 1 394 ? 4.863 -4.379 -22.040 1.00 90.12 394 ASP A N 1
ATOM 3052 C CA . ASP A 1 394 ? 5.046 -5.797 -22.358 1.00 90.12 394 ASP A CA 1
ATOM 3053 C C . ASP A 1 394 ? 4.006 -6.244 -23.400 1.00 90.12 394 ASP A C 1
ATOM 3055 O O . ASP A 1 394 ? 2.824 -6.399 -23.064 1.00 90.12 394 ASP A O 1
ATOM 3059 N N . TYR A 1 395 ? 4.422 -6.388 -24.664 1.00 91.94 395 TYR A N 1
ATOM 3060 C CA . TYR A 1 395 ? 3.558 -6.794 -25.782 1.00 91.94 395 TYR A CA 1
ATOM 3061 C C . TYR A 1 395 ? 3.330 -8.305 -25.870 1.00 91.94 395 TYR A C 1
ATOM 3063 O O . TYR A 1 395 ? 2.357 -8.718 -26.511 1.00 91.94 395 TYR A O 1
ATOM 3071 N N . VAL A 1 396 ? 4.170 -9.128 -25.235 1.00 91.06 396 VAL A N 1
ATOM 3072 C CA . VAL A 1 396 ? 4.072 -10.587 -25.344 1.00 91.06 396 VAL A CA 1
ATOM 3073 C C . VAL A 1 396 ? 2.730 -11.043 -24.760 1.00 91.06 396 VAL A C 1
ATOM 3075 O O . VAL A 1 396 ? 2.330 -10.671 -23.660 1.00 91.06 396 VAL A O 1
ATOM 3078 N N . GLY A 1 397 ? 1.966 -11.803 -25.546 1.00 88.75 397 GLY A N 1
ATOM 3079 C CA . GLY A 1 397 ? 0.612 -12.242 -25.195 1.00 88.75 397 GLY A CA 1
ATOM 3080 C C . GLY A 1 397 ? -0.521 -11.263 -25.546 1.00 88.75 397 GLY A C 1
ATOM 3081 O O . GLY A 1 397 ? -1.689 -11.621 -25.381 1.00 88.75 397 GLY A O 1
ATOM 3082 N N . ARG A 1 398 ? -0.233 -10.055 -26.059 1.00 91.00 398 ARG A N 1
ATOM 3083 C CA . ARG A 1 398 ? -1.259 -9.079 -26.488 1.00 91.00 398 ARG A CA 1
ATOM 3084 C C . ARG A 1 398 ? -1.669 -9.256 -27.952 1.00 91.00 398 ARG A C 1
ATOM 3086 O O . ARG A 1 398 ? -0.943 -9.825 -28.760 1.00 91.00 398 ARG A O 1
ATOM 3093 N N . SER A 1 399 ? -2.821 -8.695 -28.327 1.00 86.25 399 SER A N 1
ATOM 3094 C CA . SER A 1 399 ? -3.185 -8.546 -29.741 1.00 86.25 399 SER A CA 1
ATOM 3095 C C . SER A 1 399 ? -2.449 -7.353 -30.366 1.00 86.25 399 SER A C 1
ATOM 3097 O O . SER A 1 399 ? -2.644 -6.224 -29.920 1.00 86.25 399 SER A O 1
ATOM 3099 N N . CYS A 1 400 ? -1.680 -7.571 -31.435 1.00 91.38 400 CYS A N 1
ATOM 3100 C CA . CYS A 1 400 ? -0.925 -6.528 -32.148 1.00 91.38 400 CYS A CA 1
ATOM 3101 C C . CYS A 1 400 ? -1.673 -6.030 -33.393 1.00 91.38 400 CYS A C 1
ATOM 3103 O O . CYS A 1 400 ? -1.158 -6.081 -34.509 1.00 91.38 400 CYS A O 1
ATOM 3105 N N . LYS A 1 401 ? -2.927 -5.592 -33.228 1.00 89.06 401 LYS A N 1
ATOM 3106 C CA . LYS A 1 401 ? -3.814 -5.280 -34.366 1.00 89.06 401 LYS A CA 1
ATOM 3107 C C . LYS A 1 401 ? -3.280 -4.159 -35.260 1.00 89.06 401 LYS A C 1
ATOM 3109 O O . LYS A 1 401 ? -3.444 -4.256 -36.473 1.00 89.06 401 LYS A O 1
ATOM 3114 N N . ASP A 1 402 ? -2.594 -3.183 -34.670 1.00 90.56 402 ASP A N 1
ATOM 3115 C CA . ASP A 1 402 ? -2.077 -1.986 -35.346 1.00 90.56 402 ASP A CA 1
ATOM 3116 C C . ASP A 1 402 ? -0.794 -2.222 -36.163 1.00 90.56 402 ASP A C 1
ATOM 3118 O O . ASP A 1 402 ? -0.314 -1.314 -36.844 1.00 90.56 402 ASP A O 1
ATOM 3122 N N . PHE A 1 403 ? -0.217 -3.422 -36.097 1.00 94.88 403 PHE A N 1
ATOM 3123 C CA . PHE A 1 403 ? 1.038 -3.759 -36.765 1.00 94.88 403 PHE A CA 1
ATOM 3124 C C . PHE A 1 403 ? 0.817 -4.884 -37.757 1.00 94.88 403 PHE A C 1
ATOM 3126 O O . PHE A 1 403 ? 0.050 -5.798 -37.486 1.00 94.88 403 PHE A O 1
ATOM 3133 N N . ASP A 1 404 ? 1.485 -4.835 -38.899 1.00 94.44 404 ASP A N 1
ATOM 3134 C CA . ASP A 1 404 ? 1.428 -5.876 -39.926 1.00 94.44 404 ASP A CA 1
ATOM 3135 C C . ASP A 1 404 ? 2.658 -6.789 -39.865 1.00 94.44 404 ASP A C 1
ATOM 3137 O O . ASP A 1 404 ? 2.584 -7.949 -40.266 1.00 94.44 404 ASP A O 1
ATOM 3141 N N . VAL A 1 405 ? 3.787 -6.261 -39.375 1.00 94.38 405 VAL A N 1
ATOM 3142 C CA . VAL A 1 405 ? 5.073 -6.958 -39.281 1.00 94.38 405 VAL A CA 1
ATOM 3143 C C . VAL A 1 405 ? 5.592 -6.903 -37.848 1.00 94.38 405 VAL A C 1
ATOM 3145 O O . VAL A 1 405 ? 5.625 -5.830 -37.245 1.00 94.38 405 VAL A O 1
ATOM 3148 N N . ILE A 1 406 ? 6.027 -8.047 -37.329 1.00 94.69 406 ILE A N 1
ATOM 3149 C CA . ILE A 1 406 ? 6.667 -8.184 -36.020 1.00 94.69 406 ILE A CA 1
ATOM 3150 C C . ILE A 1 406 ? 8.120 -8.592 -36.239 1.00 94.69 406 ILE A C 1
ATOM 3152 O O . ILE A 1 406 ? 8.383 -9.580 -36.927 1.00 94.69 406 ILE A O 1
ATOM 3156 N N . LEU A 1 407 ? 9.052 -7.830 -35.675 1.00 93.69 407 LEU A N 1
ATOM 3157 C CA . LEU A 1 407 ? 10.477 -8.138 -35.689 1.00 93.69 407 LEU A CA 1
ATOM 3158 C C . LEU A 1 407 ? 10.872 -8.739 -34.344 1.00 93.69 407 LEU A C 1
ATOM 3160 O O . LEU A 1 407 ? 10.478 -8.218 -33.301 1.00 93.69 407 LEU A O 1
ATOM 3164 N N . ILE A 1 408 ? 11.642 -9.824 -34.393 1.00 90.69 408 ILE A N 1
ATOM 3165 C CA . ILE A 1 408 ? 12.227 -10.487 -33.226 1.00 90.69 408 ILE A CA 1
ATOM 3166 C C . ILE A 1 408 ? 13.695 -10.774 -33.542 1.00 90.69 408 ILE A C 1
ATOM 3168 O O . ILE A 1 408 ? 13.995 -11.601 -34.401 1.00 90.69 408 ILE A O 1
ATOM 3172 N N . GLY A 1 409 ? 14.607 -10.089 -32.856 1.00 84.69 409 GLY A N 1
ATOM 3173 C CA . GLY A 1 409 ? 16.049 -10.298 -33.010 1.00 84.69 409 GLY A CA 1
ATOM 3174 C C . GLY A 1 409 ? 16.542 -11.528 -32.246 1.00 84.69 409 GLY A C 1
ATOM 3175 O O . GLY A 1 409 ? 16.576 -12.631 -32.784 1.00 84.69 409 GLY A O 1
ATOM 3176 N N . ASP A 1 410 ? 16.923 -11.321 -30.984 1.00 83.50 410 ASP A N 1
ATOM 3177 C CA . ASP A 1 410 ? 17.516 -12.331 -30.097 1.00 83.50 410 ASP A CA 1
ATOM 3178 C C . ASP A 1 410 ? 16.693 -12.473 -28.804 1.00 83.50 410 ASP A C 1
ATOM 3180 O O . ASP A 1 410 ? 17.137 -12.087 -27.729 1.00 83.50 410 ASP A O 1
ATOM 3184 N N . MET A 1 411 ? 15.472 -13.012 -28.896 1.00 82.56 411 MET A N 1
ATOM 3185 C CA . MET A 1 411 ? 14.594 -13.225 -27.725 1.00 82.56 411 MET A CA 1
ATOM 3186 C C . MET A 1 411 ? 14.429 -14.701 -27.316 1.00 82.56 411 MET A C 1
ATOM 3188 O O . MET A 1 411 ? 13.740 -14.998 -26.346 1.00 82.56 411 MET A O 1
ATOM 3192 N N . PHE A 1 412 ? 15.059 -15.637 -28.034 1.00 77.50 412 PHE A N 1
ATOM 3193 C CA . PHE A 1 412 ? 14.971 -17.087 -27.788 1.00 77.50 412 PHE A CA 1
ATOM 3194 C C . PHE A 1 412 ? 16.173 -17.627 -26.992 1.00 77.50 412 PHE A C 1
ATOM 3196 O O . PHE A 1 412 ? 16.753 -18.649 -27.355 1.00 77.50 412 PHE A O 1
ATOM 3203 N N . TYR A 1 413 ? 16.596 -16.914 -25.947 1.00 72.38 413 TYR A N 1
ATOM 3204 C CA . TYR A 1 413 ? 17.753 -17.291 -25.121 1.00 72.38 413 TYR A CA 1
ATOM 3205 C C . TYR A 1 413 ? 17.384 -18.094 -23.862 1.00 72.38 413 TYR A C 1
ATOM 3207 O O . TYR A 1 413 ? 18.261 -18.728 -23.282 1.00 72.38 413 TYR A O 1
ATOM 3215 N N . ASP A 1 414 ? 16.111 -18.082 -23.458 1.00 75.56 414 ASP A N 1
ATOM 3216 C CA . ASP A 1 414 ? 15.573 -18.806 -22.301 1.00 75.56 414 ASP A CA 1
ATOM 3217 C C . ASP A 1 414 ? 14.456 -19.767 -22.743 1.00 75.56 414 ASP A C 1
ATOM 3219 O O . ASP A 1 414 ? 13.597 -19.394 -23.543 1.00 75.56 414 ASP A O 1
ATOM 3223 N N . GLU A 1 415 ? 14.484 -21.012 -22.263 1.00 69.56 415 GLU A N 1
ATOM 3224 C CA . GLU A 1 415 ? 13.603 -22.092 -22.740 1.00 69.56 415 GLU A CA 1
ATOM 3225 C C . GLU A 1 415 ? 12.142 -21.916 -22.285 1.00 69.56 415 GLU A C 1
ATOM 3227 O O . GLU A 1 415 ? 11.203 -22.151 -23.058 1.00 69.56 415 GLU A O 1
ATOM 3232 N N . GLU A 1 416 ? 11.935 -21.442 -21.053 1.00 72.12 416 GLU A N 1
ATOM 3233 C CA . GLU A 1 416 ? 10.602 -21.202 -20.493 1.00 72.12 416 GLU A CA 1
ATOM 3234 C C . GLU A 1 416 ? 9.943 -19.998 -21.183 1.00 72.12 416 GLU A C 1
ATOM 3236 O O . GLU A 1 416 ? 8.805 -20.079 -21.660 1.00 72.12 416 GLU A O 1
ATOM 3241 N N . PHE A 1 417 ? 10.688 -18.902 -21.341 1.00 79.31 417 PHE A N 1
ATOM 3242 C CA . PHE A 1 417 ? 10.230 -17.709 -22.046 1.00 79.31 417 PHE A CA 1
ATOM 3243 C C . PHE A 1 417 ? 10.013 -17.956 -23.543 1.00 79.31 417 PHE A C 1
ATOM 3245 O O . PHE A 1 417 ? 9.027 -17.474 -24.109 1.00 79.31 417 PHE A O 1
ATOM 3252 N N . ALA A 1 418 ? 10.876 -18.750 -24.186 1.00 77.50 418 ALA A N 1
ATOM 3253 C CA . ALA A 1 418 ? 10.714 -19.126 -25.586 1.00 77.50 418 ALA A CA 1
ATOM 3254 C C . ALA A 1 418 ? 9.350 -19.777 -25.833 1.00 77.50 418 ALA A C 1
ATOM 3256 O O . ALA A 1 418 ? 8.689 -19.432 -26.810 1.00 77.50 418 ALA A O 1
ATOM 3257 N N . SER A 1 419 ? 8.891 -20.657 -24.938 1.00 77.69 419 SER A N 1
ATOM 3258 C CA . SER A 1 419 ? 7.588 -21.325 -25.064 1.00 77.69 419 SER A CA 1
ATOM 3259 C C . SER A 1 419 ? 6.427 -20.324 -25.094 1.00 77.69 419 SER A C 1
ATOM 3261 O O . SER A 1 419 ? 5.575 -20.378 -25.985 1.00 77.69 419 SER A O 1
ATOM 3263 N N . VAL A 1 420 ? 6.440 -19.344 -24.185 1.00 84.81 420 VAL A N 1
ATOM 3264 C CA . VAL A 1 420 ? 5.442 -18.259 -24.138 1.00 84.81 420 VAL A CA 1
ATOM 3265 C C . VAL A 1 420 ? 5.499 -17.402 -25.406 1.00 84.81 420 VAL A C 1
ATOM 3267 O O . VAL A 1 420 ? 4.463 -17.071 -25.995 1.00 84.81 420 VAL A O 1
ATOM 3270 N N . LEU A 1 421 ? 6.710 -17.067 -25.858 1.00 86.00 421 LEU A N 1
ATOM 3271 C CA . LEU A 1 421 ? 6.929 -16.286 -27.069 1.00 86.00 421 LEU A CA 1
ATOM 3272 C C . LEU A 1 421 ? 6.420 -17.033 -28.313 1.00 86.00 421 LEU A C 1
ATOM 3274 O O . LEU A 1 421 ? 5.731 -16.441 -29.143 1.00 86.00 421 LEU A O 1
ATOM 3278 N N . PHE A 1 422 ? 6.669 -18.342 -28.416 1.00 83.81 422 PHE A N 1
ATOM 3279 C CA . PHE A 1 422 ? 6.179 -19.187 -29.508 1.00 83.81 422 PHE A CA 1
ATOM 3280 C C . PHE A 1 422 ? 4.658 -19.231 -29.580 1.00 83.81 422 PHE A C 1
ATOM 3282 O O . PHE A 1 422 ? 4.087 -19.029 -30.655 1.00 83.81 422 PHE A O 1
ATOM 3289 N N . GLU A 1 423 ? 3.981 -19.469 -28.455 1.00 84.88 423 GLU A N 1
ATOM 3290 C CA . GLU A 1 423 ? 2.516 -19.476 -28.421 1.00 84.88 423 GLU A CA 1
ATOM 3291 C C . GLU A 1 423 ? 1.927 -18.149 -28.901 1.00 84.88 423 GLU A C 1
ATOM 3293 O O . GLU A 1 423 ? 0.921 -18.118 -29.618 1.00 84.88 423 GLU A O 1
ATOM 3298 N N . TRP A 1 424 ? 2.557 -17.042 -28.519 1.00 91.31 424 TRP A N 1
ATOM 3299 C CA . TRP A 1 424 ? 2.128 -15.717 -28.928 1.00 91.31 424 TRP A CA 1
ATOM 3300 C C . TRP A 1 424 ? 2.359 -15.457 -30.421 1.00 91.31 424 TRP A C 1
ATOM 3302 O O . TRP A 1 424 ? 1.428 -15.043 -31.116 1.00 91.31 424 TRP A O 1
ATOM 3312 N N . LEU A 1 425 ? 3.547 -15.764 -30.947 1.00 88.19 425 LEU A N 1
ATOM 3313 C CA . LEU A 1 425 ? 3.861 -15.600 -32.372 1.00 88.19 425 LEU A CA 1
ATOM 3314 C C . LEU A 1 425 ? 2.967 -16.473 -33.267 1.00 88.19 425 LEU A C 1
ATOM 3316 O O . LEU A 1 425 ? 2.550 -16.032 -34.342 1.00 88.19 425 LEU A O 1
ATOM 3320 N N . ASN A 1 426 ? 2.597 -17.672 -32.808 1.00 83.00 426 ASN A N 1
ATOM 3321 C CA . ASN A 1 426 ? 1.636 -18.537 -33.497 1.00 83.00 426 ASN A CA 1
ATOM 3322 C C . ASN A 1 426 ? 0.250 -17.889 -33.610 1.00 83.00 426 ASN A C 1
ATOM 3324 O O . ASN A 1 426 ? -0.348 -17.895 -34.688 1.00 83.00 426 ASN A O 1
ATOM 3328 N N . LYS A 1 427 ? -0.241 -17.266 -32.531 1.00 86.44 427 LYS A N 1
ATOM 3329 C CA . LYS A 1 427 ? -1.509 -16.514 -32.554 1.00 86.44 427 LYS A CA 1
ATOM 3330 C C . LYS A 1 427 ? -1.439 -15.331 -33.520 1.00 86.44 427 LYS A C 1
ATOM 3332 O O . LYS A 1 427 ? -2.353 -15.136 -34.312 1.00 86.44 427 LYS A O 1
ATOM 3337 N N . LEU A 1 428 ? -0.334 -14.584 -33.521 1.00 87.81 428 LEU A N 1
ATOM 3338 C CA . LEU A 1 428 ? -0.152 -13.456 -34.441 1.00 87.81 428 LEU A CA 1
ATOM 3339 C C . LEU A 1 428 ? -0.070 -13.896 -35.908 1.00 87.81 428 LEU A C 1
ATOM 3341 O O . LEU A 1 428 ? -0.607 -13.226 -36.789 1.00 87.81 428 LEU A O 1
ATOM 3345 N N . THR A 1 429 ? 0.546 -15.044 -36.181 1.00 83.81 429 THR A N 1
ATOM 3346 C CA . THR A 1 429 ? 0.585 -15.613 -37.534 1.00 83.81 429 THR A CA 1
ATOM 3347 C C . THR A 1 429 ? -0.815 -16.026 -37.998 1.00 83.81 429 THR A C 1
ATOM 3349 O O . THR A 1 429 ? -1.182 -15.765 -39.144 1.00 83.81 429 THR A O 1
ATOM 3352 N N . ALA A 1 430 ? -1.630 -16.606 -37.106 1.00 80.81 430 ALA A N 1
ATOM 3353 C CA . ALA A 1 430 ? -3.040 -16.900 -37.379 1.00 80.81 430 ALA A CA 1
ATOM 3354 C C . ALA A 1 430 ? -3.864 -15.624 -37.656 1.00 80.81 430 ALA A C 1
ATOM 3356 O O . ALA A 1 430 ? -4.765 -15.641 -38.493 1.00 80.81 430 ALA A O 1
ATOM 3357 N N . ASP A 1 431 ? -3.480 -14.498 -37.049 1.00 84.19 431 ASP A N 1
ATOM 3358 C CA . ASP A 1 431 ? -4.030 -13.159 -37.303 1.00 84.19 431 ASP A CA 1
ATOM 3359 C C . ASP A 1 431 ? -3.428 -12.467 -38.554 1.00 84.19 431 ASP A C 1
ATOM 3361 O O . ASP A 1 431 ? -3.542 -11.248 -38.724 1.00 84.19 431 ASP A O 1
ATOM 3365 N N . ASN A 1 432 ? -2.798 -13.233 -39.457 1.00 85.81 432 ASN A N 1
ATOM 3366 C CA . ASN A 1 432 ? -2.172 -12.775 -40.706 1.00 85.81 432 ASN A CA 1
ATOM 3367 C C . ASN A 1 432 ? -1.047 -11.736 -40.530 1.00 85.81 432 ASN A C 1
ATOM 3369 O O . ASN A 1 432 ? -0.805 -10.926 -41.430 1.00 85.81 432 ASN A O 1
ATOM 3373 N N . LYS A 1 433 ? -0.339 -11.748 -39.397 1.00 86.06 433 LYS A N 1
ATOM 3374 C CA . LYS A 1 433 ? 0.861 -10.922 -39.204 1.00 86.06 433 LYS A CA 1
ATOM 3375 C C . LYS A 1 433 ? 2.087 -11.600 -39.815 1.00 86.06 433 LYS A C 1
ATOM 3377 O O . LYS A 1 433 ? 2.217 -12.821 -39.772 1.00 86.06 433 LYS A O 1
ATOM 3382 N N . LEU A 1 434 ? 2.994 -10.807 -40.381 1.00 87.44 434 LEU A N 1
ATOM 3383 C CA . LEU A 1 434 ? 4.290 -11.292 -40.853 1.00 87.44 434 LEU A CA 1
ATOM 3384 C C . LEU A 1 434 ? 5.295 -11.252 -39.701 1.00 87.44 434 LEU A C 1
ATOM 3386 O O . LEU A 1 434 ? 5.512 -10.193 -39.119 1.00 87.44 434 LEU A O 1
ATOM 3390 N N . ILE A 1 435 ? 5.941 -12.376 -39.406 1.00 87.50 435 ILE A N 1
ATOM 3391 C CA . ILE A 1 435 ? 6.983 -12.449 -38.380 1.00 87.50 435 ILE A CA 1
ATOM 3392 C C . ILE A 1 435 ? 8.349 -12.525 -39.066 1.00 87.50 435 ILE A C 1
ATOM 3394 O O . ILE A 1 435 ? 8.602 -13.442 -39.848 1.00 87.50 435 ILE A O 1
ATOM 3398 N N . ALA A 1 436 ? 9.228 -11.566 -38.781 1.00 84.62 436 ALA A N 1
ATOM 3399 C CA . ALA A 1 436 ? 10.633 -11.607 -39.169 1.00 84.62 436 ALA A CA 1
ATOM 3400 C C . ALA A 1 436 ? 11.463 -11.912 -37.920 1.00 84.62 436 ALA A C 1
ATOM 3402 O O . ALA A 1 436 ? 11.614 -11.066 -37.040 1.00 84.62 436 ALA A O 1
ATOM 3403 N N . CYS A 1 437 ? 11.956 -13.143 -37.830 1.00 82.00 437 CYS A N 1
ATOM 3404 C CA . CYS A 1 437 ? 12.719 -13.618 -36.687 1.00 82.00 437 CYS A CA 1
ATOM 3405 C C . CYS A 1 437 ? 13.844 -14.558 -37.113 1.00 82.00 437 CYS A C 1
ATOM 3407 O O . CYS A 1 437 ? 13.844 -15.086 -38.233 1.00 82.00 437 CYS A O 1
ATOM 3409 N N . ILE A 1 438 ? 14.791 -14.784 -36.205 1.00 71.31 438 ILE A N 1
ATOM 3410 C CA . ILE A 1 438 ? 15.826 -15.803 -36.365 1.00 71.31 438 ILE A CA 1
ATOM 3411 C C . ILE A 1 438 ? 15.569 -16.928 -35.380 1.00 71.31 438 ILE A C 1
ATOM 3413 O O . ILE A 1 438 ? 15.377 -16.711 -34.188 1.00 71.31 438 ILE A O 1
ATOM 3417 N N . LEU A 1 439 ? 15.556 -18.144 -35.917 1.00 64.00 439 LEU A N 1
ATOM 3418 C CA . LEU A 1 439 ? 15.276 -19.363 -35.177 1.00 64.00 439 LEU A CA 1
ATOM 3419 C C . LEU A 1 439 ? 16.453 -20.312 -35.325 1.00 64.00 439 LEU A C 1
ATOM 3421 O O . LEU A 1 439 ? 17.016 -20.468 -36.413 1.00 64.00 439 LEU A O 1
ATOM 3425 N N . ASN A 1 440 ? 16.789 -20.999 -34.238 1.00 54.94 440 ASN A N 1
ATOM 3426 C CA . ASN A 1 440 ? 17.643 -22.170 -34.337 1.00 54.94 440 ASN A CA 1
ATOM 3427 C C . ASN A 1 440 ? 16.879 -23.301 -35.059 1.00 54.94 440 ASN A C 1
ATOM 3429 O O . ASN A 1 440 ? 15.654 -23.401 -34.972 1.00 54.94 440 ASN A O 1
ATOM 3433 N N . SER A 1 441 ? 17.601 -24.144 -35.797 1.00 47.62 441 SER A N 1
ATOM 3434 C CA . SER A 1 441 ? 17.035 -25.140 -36.721 1.00 47.62 441 SER A CA 1
ATOM 3435 C C . SER A 1 441 ? 16.033 -26.127 -36.098 1.00 47.62 441 SER A C 1
ATOM 3437 O O . SER A 1 441 ? 15.117 -26.549 -36.796 1.00 47.62 441 SER A O 1
ATOM 3439 N N . GLU A 1 442 ? 16.138 -26.436 -34.803 1.00 46.88 442 GLU A N 1
ATOM 3440 C CA . GLU A 1 442 ? 15.193 -27.310 -34.084 1.00 46.88 442 GLU A CA 1
ATOM 3441 C C . GLU A 1 442 ? 13.844 -26.627 -33.795 1.00 46.88 442 GLU A C 1
ATOM 3443 O O . GLU A 1 442 ? 12.793 -27.256 -33.888 1.00 46.88 442 GLU A O 1
ATOM 3448 N N . LEU A 1 443 ? 13.855 -25.316 -33.539 1.00 49.41 443 LEU A N 1
ATOM 3449 C CA . LEU A 1 443 ? 12.664 -24.513 -33.242 1.00 49.41 443 LEU A CA 1
ATOM 3450 C C . LEU A 1 443 ? 11.960 -23.995 -34.508 1.00 49.41 443 LEU A C 1
ATOM 3452 O O . LEU A 1 443 ? 10.775 -23.685 -34.491 1.00 49.41 443 LEU A O 1
ATOM 3456 N N . GLY A 1 444 ? 12.663 -23.925 -35.642 1.00 47.19 444 GLY A N 1
ATOM 3457 C CA . GLY A 1 444 ? 12.084 -23.478 -36.915 1.00 47.19 444 GLY A CA 1
ATOM 3458 C C . GLY A 1 444 ? 11.012 -24.411 -37.496 1.00 47.19 444 GLY A C 1
ATOM 3459 O O . GLY A 1 444 ? 10.254 -23.998 -38.370 1.00 47.19 444 GLY A O 1
ATOM 3460 N N . HIS A 1 445 ? 10.938 -25.662 -37.029 1.00 45.75 445 HIS A N 1
ATOM 3461 C CA . HIS A 1 445 ? 9.975 -26.659 -37.504 1.00 45.75 445 HIS A CA 1
ATOM 3462 C C . HIS A 1 445 ? 8.600 -26.590 -36.811 1.00 45.75 445 HIS A C 1
ATOM 3464 O O . HIS A 1 445 ? 7.663 -27.223 -37.294 1.00 45.75 445 HIS A O 1
ATOM 3470 N N . SER A 1 446 ? 8.452 -25.825 -35.720 1.00 49.56 446 SER A N 1
ATOM 3471 C CA . SER A 1 446 ? 7.229 -25.773 -34.898 1.00 49.56 446 SER A CA 1
ATOM 3472 C C . SER A 1 446 ? 6.293 -24.587 -35.187 1.00 49.56 446 SER A C 1
ATOM 3474 O O . SER A 1 446 ? 5.224 -24.503 -34.582 1.00 49.56 446 SER A O 1
ATOM 3476 N N . LEU A 1 447 ? 6.638 -23.693 -36.123 1.00 50.50 447 LEU A N 1
ATOM 3477 C CA . LEU A 1 447 ? 5.805 -22.548 -36.520 1.00 50.50 447 LEU A CA 1
ATOM 3478 C C . LEU A 1 447 ? 4.996 -22.839 -37.811 1.00 50.50 447 LEU A C 1
ATOM 3480 O O . LEU A 1 447 ? 5.567 -22.838 -38.904 1.00 50.50 447 LEU A O 1
ATOM 3484 N N . PRO A 1 448 ? 3.667 -23.052 -37.752 1.00 44.41 448 PRO A N 1
ATOM 3485 C CA . PRO A 1 448 ? 2.809 -23.112 -38.943 1.00 44.41 448 PRO A CA 1
ATOM 3486 C C . PRO A 1 448 ? 2.520 -21.707 -39.522 1.00 44.41 448 PRO A C 1
ATOM 3488 O O . PRO A 1 448 ? 2.252 -20.776 -38.767 1.00 44.41 448 PRO A O 1
ATOM 3491 N N . GLY A 1 449 ? 2.570 -21.517 -40.853 1.00 52.09 449 GLY A N 1
ATOM 3492 C CA . GLY A 1 449 ? 2.185 -20.255 -41.533 1.00 52.09 449 GLY A CA 1
ATOM 3493 C C . GLY A 1 449 ? 3.179 -19.702 -42.575 1.00 52.09 449 GLY A C 1
ATOM 3494 O O . GLY A 1 449 ? 4.141 -20.371 -42.950 1.00 52.09 449 GLY A O 1
ATOM 3495 N N . LYS A 1 450 ? 2.932 -18.478 -43.085 1.00 46.03 450 LYS A N 1
ATOM 3496 C CA . LYS A 1 450 ? 3.823 -17.760 -44.028 1.00 46.03 450 LYS A CA 1
ATOM 3497 C C . LYS A 1 450 ? 5.026 -17.168 -43.284 1.00 46.03 450 LYS A C 1
ATOM 3499 O O . LYS A 1 450 ? 5.054 -15.976 -42.990 1.00 46.03 450 LYS A O 1
ATOM 3504 N N . HIS A 1 451 ? 6.017 -18.004 -43.003 1.00 49.03 451 HIS A N 1
ATOM 3505 C CA . HIS A 1 451 ? 7.278 -17.589 -42.389 1.00 49.03 451 HIS A CA 1
ATOM 3506 C C . HIS A 1 451 ? 8.330 -17.345 -43.467 1.00 49.03 451 HIS A C 1
ATOM 3508 O O . HIS A 1 451 ? 8.649 -18.247 -44.241 1.00 49.03 451 HIS A O 1
ATOM 3514 N N . SER A 1 452 ? 8.902 -16.145 -43.506 1.00 46.69 452 SER A N 1
ATOM 3515 C CA . SER A 1 452 ? 10.148 -15.914 -44.236 1.00 46.69 452 SER A CA 1
ATOM 3516 C C . SER A 1 452 ? 11.300 -16.217 -43.284 1.00 46.69 452 SER A C 1
ATOM 3518 O O . SER A 1 452 ? 11.727 -15.346 -42.532 1.00 46.69 452 SER A O 1
ATOM 3520 N N . ALA A 1 453 ? 11.775 -17.466 -43.265 1.00 46.78 453 ALA A N 1
ATOM 3521 C CA . ALA A 1 453 ? 12.958 -17.828 -42.487 1.00 46.78 453 ALA A CA 1
ATOM 3522 C C . ALA A 1 453 ? 14.180 -17.085 -43.052 1.00 46.78 453 ALA A C 1
ATOM 3524 O O . ALA A 1 453 ? 14.594 -17.331 -44.184 1.00 46.78 453 ALA A O 1
ATOM 3525 N N . VAL A 1 454 ? 14.731 -16.161 -42.263 1.00 49.44 454 VAL A N 1
ATOM 3526 C CA . VAL A 1 454 ? 15.783 -15.227 -42.692 1.00 49.44 454 VAL A CA 1
ATOM 3527 C C . VAL A 1 454 ? 17.159 -15.900 -42.793 1.00 49.44 454 VAL A C 1
ATOM 3529 O O . VAL A 1 454 ? 17.948 -15.557 -43.669 1.00 49.44 454 VAL A O 1
ATOM 3532 N N . ALA A 1 455 ? 17.439 -16.892 -41.943 1.00 40.53 455 ALA A N 1
ATOM 3533 C CA . ALA A 1 455 ? 18.623 -17.747 -42.027 1.00 40.53 455 ALA A CA 1
ATOM 3534 C C . ALA A 1 455 ? 18.436 -19.023 -41.185 1.00 40.53 455 ALA A C 1
ATOM 3536 O O . ALA A 1 455 ? 17.797 -18.988 -40.136 1.00 40.53 455 ALA A O 1
ATOM 3537 N N . ARG A 1 456 ? 19.014 -20.151 -41.628 1.00 38.81 456 ARG A N 1
ATOM 3538 C CA . ARG A 1 456 ? 19.189 -21.371 -40.818 1.00 38.81 456 ARG A CA 1
ATOM 3539 C C . ARG A 1 456 ? 20.662 -21.492 -40.454 1.00 38.81 456 ARG A C 1
ATOM 3541 O O . ARG A 1 456 ? 21.484 -21.716 -41.339 1.00 38.81 456 ARG A O 1
ATOM 3548 N N . PHE A 1 457 ? 20.991 -21.381 -39.174 1.00 35.53 457 PHE A N 1
ATOM 3549 C CA . PHE A 1 457 ? 22.353 -21.606 -38.695 1.00 35.53 457 PHE A CA 1
ATOM 3550 C C . PHE A 1 457 ? 22.474 -23.022 -38.126 1.00 35.53 457 PHE A C 1
ATOM 3552 O O . PHE A 1 457 ? 21.650 -23.453 -37.322 1.00 35.53 457 PHE A O 1
ATOM 3559 N N . ARG A 1 458 ? 23.500 -23.763 -38.559 1.00 29.30 458 ARG A N 1
ATOM 3560 C CA . ARG A 1 458 ? 23.971 -24.964 -37.857 1.00 29.30 458 ARG A CA 1
ATOM 3561 C C . ARG A 1 458 ? 24.948 -24.504 -36.783 1.00 29.30 458 ARG A C 1
ATOM 3563 O O . ARG A 1 458 ? 25.820 -23.692 -37.076 1.00 29.30 458 ARG A O 1
ATOM 3570 N N . LYS A 1 459 ? 24.834 -25.047 -35.571 1.00 28.78 459 LYS A N 1
ATOM 3571 C CA . LYS A 1 459 ? 25.842 -24.883 -34.519 1.00 28.78 459 LYS A CA 1
ATOM 3572 C C . LYS A 1 459 ? 27.156 -25.502 -35.012 1.00 28.78 459 LYS A C 1
ATOM 3574 O O . LYS A 1 459 ? 27.338 -26.711 -34.923 1.00 28.78 459 LYS A O 1
ATOM 3579 N N . THR A 1 460 ? 28.050 -24.705 -35.585 1.00 29.31 460 THR A N 1
ATOM 3580 C CA . THR A 1 460 ? 29.459 -25.081 -35.716 1.00 29.31 460 THR A CA 1
ATOM 3581 C C . THR A 1 460 ? 30.129 -24.735 -34.401 1.00 29.31 460 THR A C 1
ATOM 3583 O O . THR A 1 460 ? 30.186 -23.570 -34.016 1.00 29.31 460 THR A O 1
ATOM 3586 N N . THR A 1 461 ? 30.586 -25.757 -33.686 1.00 27.62 461 THR A N 1
ATOM 3587 C CA . THR A 1 461 ? 31.539 -25.603 -32.589 1.00 27.62 461 THR A CA 1
ATOM 3588 C C . THR A 1 461 ? 32.782 -24.910 -33.143 1.00 27.62 461 THR A C 1
ATOM 3590 O O . THR A 1 461 ? 33.503 -25.500 -33.946 1.00 27.62 461 THR A O 1
ATOM 3593 N N . CYS A 1 462 ? 32.994 -23.649 -32.776 1.00 28.27 462 CYS A N 1
ATOM 3594 C CA . CYS A 1 462 ? 34.296 -23.012 -32.911 1.00 28.27 462 CYS A CA 1
ATOM 3595 C C . CYS A 1 462 ? 35.043 -23.256 -31.602 1.00 28.27 462 CYS A C 1
ATOM 3597 O O . CYS A 1 462 ? 34.614 -22.777 -30.555 1.00 28.27 462 CYS A O 1
ATOM 3599 N N . ASP A 1 463 ? 36.117 -24.039 -31.682 1.00 30.56 463 ASP A N 1
ATOM 3600 C CA . ASP A 1 463 ? 37.184 -23.997 -30.691 1.00 30.56 463 ASP A CA 1
ATOM 3601 C C . ASP A 1 463 ? 37.908 -22.642 -30.802 1.00 30.56 463 ASP A C 1
ATOM 3603 O O . ASP A 1 463 ? 38.130 -22.155 -31.919 1.00 30.56 463 ASP A O 1
ATOM 3607 N N . TYR A 1 464 ? 38.294 -22.128 -29.626 1.00 29.41 464 TYR A N 1
ATOM 3608 C CA . TYR A 1 464 ? 39.002 -20.881 -29.274 1.00 29.41 464 TYR A CA 1
ATOM 3609 C C . TYR A 1 464 ? 38.154 -19.684 -28.837 1.00 29.41 464 TYR A C 1
ATOM 3611 O O . TYR A 1 464 ? 37.564 -18.987 -29.693 1.00 29.41 464 TYR A O 1
#